Protein AF-A0A8B7N1H4-F1 (afdb_monomer_lite)

Structure (mmCIF, N/CA/C/O backbone):
data_AF-A0A8B7N1H4-F1
#
_entry.id   AF-A0A8B7N1H4-F1
#
loop_
_atom_site.group_PDB
_atom_site.id
_atom_site.type_symbol
_atom_site.label_atom_id
_atom_site.label_alt_id
_atom_site.label_comp_id
_atom_site.label_asym_id
_atom_site.label_entity_id
_atom_site.label_seq_id
_atom_site.pdbx_PDB_ins_code
_atom_site.Cartn_x
_atom_site.Cartn_y
_atom_site.Cartn_z
_atom_site.occupancy
_atom_site.B_iso_or_equiv
_atom_site.auth_seq_id
_atom_site.auth_comp_id
_atom_site.auth_asym_id
_atom_site.auth_atom_id
_atom_site.pdbx_PDB_model_num
ATOM 1 N N . MET A 1 1 ? 18.241 -7.045 -1.621 1.00 55.94 1 MET A N 1
ATOM 2 C CA . MET A 1 1 ? 16.950 -6.745 -2.295 1.00 55.94 1 MET A CA 1
ATOM 3 C C . MET A 1 1 ? 15.865 -7.446 -1.497 1.00 55.94 1 MET A C 1
ATOM 5 O O . MET A 1 1 ? 15.990 -8.652 -1.307 1.00 55.94 1 MET A O 1
ATOM 9 N N . ARG A 1 2 ? 14.864 -6.723 -0.981 1.00 63.59 2 ARG A N 1
ATOM 10 C CA . ARG A 1 2 ? 13.746 -7.340 -0.250 1.00 63.59 2 ARG A CA 1
ATOM 11 C C . ARG A 1 2 ? 12.752 -7.918 -1.257 1.00 63.59 2 ARG A C 1
ATOM 13 O O . ARG A 1 2 ? 12.380 -7.238 -2.211 1.00 63.59 2 ARG A O 1
ATOM 20 N N . LEU A 1 3 ? 12.397 -9.186 -1.090 1.00 70.06 3 LEU A N 1
ATOM 21 C CA . LEU A 1 3 ? 11.410 -9.881 -1.915 1.00 70.06 3 LEU A CA 1
ATOM 22 C C . LEU A 1 3 ? 10.212 -10.253 -1.058 1.00 70.06 3 LEU A C 1
ATOM 24 O O . LEU A 1 3 ? 10.332 -10.388 0.154 1.00 70.06 3 LEU A O 1
ATOM 28 N N . VAL A 1 4 ? 9.081 -10.458 -1.715 1.00 73.25 4 VAL A N 1
ATOM 29 C CA . VAL A 1 4 ? 7.882 -10.993 -1.085 1.00 73.25 4 VAL A CA 1
ATOM 30 C C . VAL A 1 4 ? 7.714 -12.445 -1.518 1.00 73.25 4 VAL A C 1
ATOM 32 O O . VAL A 1 4 ? 7.684 -12.732 -2.716 1.00 73.25 4 VAL A O 1
ATOM 35 N N . GLU A 1 5 ? 7.617 -13.348 -0.550 1.00 78.94 5 GLU A N 1
ATOM 36 C CA . GLU A 1 5 ? 7.094 -14.700 -0.732 1.00 78.94 5 GLU A CA 1
ATOM 37 C C . GLU A 1 5 ? 5.618 -14.685 -0.343 1.00 78.94 5 GLU A C 1
ATOM 39 O O . GLU A 1 5 ? 5.281 -14.297 0.773 1.00 78.94 5 GLU A O 1
ATOM 44 N N . VAL A 1 6 ? 4.735 -15.043 -1.274 1.00 79.94 6 VAL A N 1
ATOM 45 C CA . VAL A 1 6 ? 3.289 -15.045 -1.040 1.00 79.94 6 VAL A CA 1
ATOM 46 C C . VAL A 1 6 ? 2.805 -16.474 -0.869 1.00 79.94 6 VAL A C 1
ATOM 48 O O . VAL A 1 6 ? 2.924 -17.289 -1.781 1.00 79.94 6 VAL A O 1
ATOM 51 N N . THR A 1 7 ? 2.200 -16.745 0.279 1.00 79.88 7 THR A N 1
ATOM 52 C CA . THR A 1 7 ? 1.482 -17.980 0.572 1.00 79.88 7 THR A CA 1
ATOM 53 C C . THR A 1 7 ? -0.003 -17.748 0.319 1.00 79.88 7 THR A C 1
ATOM 55 O O . THR A 1 7 ? -0.669 -16.991 1.029 1.00 79.88 7 THR A O 1
ATOM 58 N N . LEU A 1 8 ? -0.519 -18.404 -0.717 1.00 77.44 8 LEU A N 1
ATOM 59 C CA . LEU A 1 8 ? -1.929 -18.395 -1.092 1.00 77.44 8 LEU A CA 1
ATOM 60 C C . LEU A 1 8 ? -2.482 -19.814 -0.935 1.00 77.44 8 LEU A C 1
ATOM 62 O O . LEU A 1 8 ? -1.889 -20.766 -1.441 1.00 77.44 8 LEU A O 1
ATOM 66 N N . GLN A 1 9 ? -3.613 -19.966 -0.244 1.00 70.44 9 GLN A N 1
ATOM 67 C CA . GLN A 1 9 ? -4.291 -21.262 -0.180 1.00 70.44 9 GLN A CA 1
ATOM 68 C C . GLN A 1 9 ? -4.894 -21.626 -1.543 1.00 70.44 9 GLN A C 1
ATOM 70 O O . GLN A 1 9 ? -5.352 -20.757 -2.281 1.00 70.44 9 GLN A O 1
ATOM 75 N N . HIS A 1 10 ? -4.926 -22.924 -1.857 1.00 68.06 10 HIS A N 1
ATOM 76 C CA . HIS A 1 10 ? -5.434 -23.436 -3.136 1.00 68.06 10 HIS A CA 1
ATOM 77 C C . HIS A 1 10 ? -6.930 -23.141 -3.354 1.00 68.06 10 HIS A C 1
ATOM 79 O O . HIS A 1 10 ? -7.379 -23.059 -4.494 1.00 68.06 10 HIS A O 1
ATOM 85 N N . GLN A 1 11 ? -7.716 -23.002 -2.286 1.00 76.81 11 GLN A N 1
ATOM 86 C CA . GLN A 1 11 ? -9.139 -22.671 -2.365 1.00 76.81 11 GLN A CA 1
ATOM 87 C C . GLN A 1 11 ? -9.462 -21.458 -1.487 1.00 76.81 11 GLN A C 1
ATOM 89 O O . GLN A 1 11 ? -8.847 -21.309 -0.424 1.00 76.81 11 GLN A O 1
ATOM 94 N N . PRO A 1 12 ? -10.411 -20.606 -1.913 1.00 82.19 12 PRO A N 1
ATOM 95 C CA . PRO A 1 12 ? -10.898 -19.516 -1.085 1.00 82.19 12 PRO A CA 1
ATOM 96 C C . PRO A 1 12 ? -11.645 -20.088 0.124 1.00 82.19 12 PRO A C 1
ATOM 98 O O . PRO A 1 12 ? -12.307 -21.124 0.033 1.00 82.19 12 PRO A O 1
ATOM 101 N N . ARG A 1 13 ? -11.498 -19.433 1.278 1.00 87.19 13 ARG A N 1
ATOM 102 C CA . ARG A 1 13 ? -12.215 -19.814 2.509 1.00 87.19 13 ARG A CA 1
ATOM 103 C C . ARG A 1 13 ? -13.475 -18.994 2.721 1.00 87.19 13 ARG A C 1
ATOM 105 O O . ARG A 1 13 ? -14.412 -19.507 3.321 1.00 87.19 13 ARG A O 1
ATOM 112 N N . HIS A 1 14 ? -13.483 -17.766 2.219 1.00 91.19 14 HIS A N 1
ATOM 113 C CA . HIS A 1 14 ? -14.696 -16.978 2.099 1.00 91.19 14 HIS A CA 1
ATOM 114 C C . HIS A 1 14 ? -15.458 -17.400 0.843 1.00 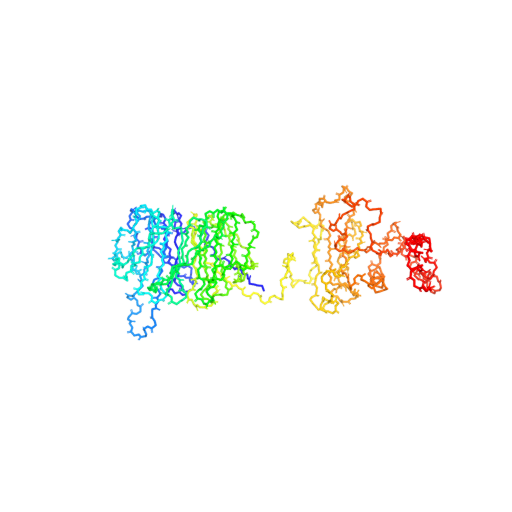91.19 14 HIS A C 1
ATOM 116 O O . HIS A 1 14 ? -14.845 -17.738 -0.174 1.00 91.19 14 HIS A O 1
ATOM 122 N N . SER A 1 15 ? -16.788 -17.395 0.913 1.00 91.44 15 SER A N 1
ATOM 123 C CA . SER A 1 15 ? -17.642 -17.708 -0.244 1.00 91.44 15 SER A CA 1
ATOM 124 C C . SER A 1 15 ? -17.851 -16.516 -1.179 1.00 91.44 15 SER A C 1
ATOM 126 O O . SER A 1 15 ? -18.349 -16.700 -2.286 1.00 91.44 15 SER A O 1
ATOM 128 N N . ASP A 1 16 ? -17.482 -15.317 -0.728 1.00 92.19 16 ASP A N 1
ATOM 129 C CA . ASP A 1 16 ? -17.593 -14.054 -1.458 1.00 92.19 16 ASP A CA 1
ATOM 130 C C . ASP A 1 16 ? -16.353 -13.173 -1.189 1.00 92.19 16 ASP A C 1
ATOM 132 O O . ASP A 1 16 ? -15.424 -13.585 -0.488 1.00 92.19 16 ASP A O 1
ATOM 136 N N . ALA A 1 17 ? -16.317 -11.967 -1.751 1.00 92.88 17 ALA A N 1
ATOM 137 C CA . ALA A 1 17 ? -15.211 -11.027 -1.652 1.00 92.88 17 ALA A CA 1
ATOM 138 C C . ALA A 1 17 ? -14.801 -10.723 -0.205 1.00 92.88 17 ALA A C 1
ATOM 140 O O . ALA A 1 17 ? -15.627 -10.367 0.639 1.00 92.88 17 ALA A O 1
ATOM 141 N N . VAL A 1 18 ? -13.494 -10.785 0.066 1.00 95.00 18 VAL A N 1
ATOM 142 C CA . VAL A 1 18 ? -12.931 -10.399 1.364 1.00 95.00 18 VAL A CA 1
ATOM 143 C C . VAL A 1 18 ? -12.589 -8.921 1.320 1.00 95.00 18 VAL A C 1
ATOM 145 O O . VAL A 1 18 ? -11.698 -8.509 0.579 1.00 95.00 18 VAL A O 1
ATOM 148 N N . SER A 1 19 ? -13.267 -8.116 2.127 1.00 93.81 19 SER A N 1
ATOM 149 C CA . SER A 1 19 ? -13.039 -6.672 2.178 1.00 93.81 19 SER A CA 1
ATOM 150 C C . SER A 1 19 ? -12.007 -6.276 3.227 1.00 93.81 19 SER A C 1
ATOM 152 O O . SER A 1 19 ? -11.354 -5.247 3.080 1.00 93.81 19 SER A O 1
ATOM 154 N N . CYS A 1 20 ? -11.816 -7.091 4.266 1.00 94.38 20 CYS A N 1
ATOM 155 C CA . CYS A 1 20 ? -11.112 -6.695 5.478 1.00 94.38 20 CYS A CA 1
ATOM 156 C C . CYS A 1 20 ? -10.156 -7.782 5.980 1.00 94.38 20 CYS A C 1
ATOM 158 O O . CYS A 1 20 ? -10.520 -8.953 6.072 1.00 94.38 20 CYS A O 1
ATOM 160 N N . VAL A 1 21 ? -8.953 -7.376 6.395 1.00 95.50 21 VAL A N 1
ATOM 161 C CA . VAL A 1 21 ? -7.972 -8.223 7.094 1.00 95.50 21 VAL A CA 1
ATOM 162 C C . VAL A 1 21 ? -7.344 -7.451 8.249 1.00 95.50 21 VAL A C 1
ATOM 164 O O . VAL A 1 21 ? -7.060 -6.263 8.113 1.00 95.50 21 VAL A O 1
ATOM 167 N N . ALA A 1 22 ? -7.105 -8.108 9.384 1.00 94.31 22 ALA A N 1
ATOM 168 C CA . ALA A 1 22 ? -6.427 -7.485 10.517 1.00 94.31 22 ALA A CA 1
ATOM 169 C C . ALA A 1 22 ? -5.663 -8.495 11.379 1.00 94.31 22 ALA A C 1
ATOM 171 O O . ALA A 1 22 ? -6.173 -9.560 11.725 1.00 94.31 22 ALA A O 1
ATOM 172 N N . TRP A 1 23 ? -4.443 -8.128 11.764 1.00 92.75 23 TRP A N 1
ATOM 173 C CA . TRP A 1 23 ? -3.588 -8.935 12.629 1.00 92.75 23 TRP A CA 1
ATOM 174 C C . TRP A 1 23 ? -3.866 -8.638 14.101 1.00 92.75 23 TRP A C 1
ATOM 176 O O . TRP A 1 23 ? -3.877 -7.478 14.519 1.00 92.75 23 TRP A O 1
ATOM 186 N N . VAL A 1 24 ? -4.053 -9.692 14.894 1.00 89.75 24 VAL A N 1
ATOM 187 C CA . VAL A 1 24 ? -4.201 -9.595 16.356 1.00 89.75 24 VAL A CA 1
ATOM 188 C C . VAL A 1 24 ? -2.886 -9.948 17.041 1.00 89.75 24 VAL A C 1
ATOM 190 O O . VAL A 1 24 ? -2.436 -9.238 17.942 1.00 89.75 24 VAL A O 1
ATOM 193 N N . THR A 1 25 ? -2.254 -11.024 16.587 1.00 86.31 25 THR A N 1
ATOM 194 C CA . THR A 1 25 ? -0.900 -11.437 16.966 1.00 86.31 25 THR A CA 1
ATOM 195 C C . THR A 1 25 ? -0.138 -11.816 15.693 1.00 86.31 25 THR A C 1
ATOM 197 O O . THR A 1 25 ? -0.763 -11.923 14.640 1.00 86.31 25 THR A O 1
ATOM 200 N N . PRO A 1 26 ? 1.186 -12.031 15.741 1.00 84.44 26 PRO A N 1
ATOM 201 C CA . PRO A 1 26 ? 1.943 -12.477 14.567 1.00 84.44 26 PRO A CA 1
ATOM 202 C C . PRO A 1 26 ? 1.491 -13.838 14.014 1.00 84.44 26 PRO A C 1
ATOM 204 O O . PRO A 1 26 ? 1.768 -14.151 12.859 1.00 84.44 26 PRO A O 1
ATOM 207 N N . ASP A 1 27 ? 0.774 -14.621 14.826 1.00 86.88 27 ASP A N 1
ATOM 208 C CA . ASP A 1 27 ? 0.277 -15.949 14.468 1.00 86.88 27 ASP A CA 1
ATOM 209 C C . ASP A 1 27 ? -1.227 -15.961 14.163 1.00 86.88 27 ASP A C 1
ATOM 211 O O . ASP A 1 27 ? -1.714 -16.901 13.539 1.00 86.88 27 ASP A O 1
ATOM 215 N N . GLU A 1 28 ? -1.965 -14.930 14.587 1.00 91.00 28 GLU A N 1
ATOM 216 C CA . GLU A 1 28 ? -3.420 -14.846 14.453 1.00 91.00 28 GLU A CA 1
ATOM 217 C C . GLU A 1 28 ? -3.844 -13.663 13.583 1.00 91.00 28 GLU A C 1
ATOM 219 O O . GLU A 1 28 ? -3.715 -12.488 13.956 1.00 91.00 28 GLU A O 1
ATOM 224 N N . LEU A 1 29 ? -4.439 -14.003 12.445 1.00 94.06 29 LEU A N 1
ATOM 225 C CA . LEU A 1 29 ? -5.018 -13.078 11.481 1.00 94.06 29 LEU A CA 1
ATOM 226 C C . LEU A 1 29 ? -6.539 -13.260 11.454 1.00 94.06 29 LEU A C 1
ATOM 228 O O . LEU A 1 29 ? -7.035 -14.379 11.515 1.00 94.06 29 LEU A O 1
ATOM 232 N N . TYR A 1 30 ? -7.283 -12.166 11.331 1.00 95.56 30 TYR A N 1
ATOM 233 C CA . TYR A 1 30 ? -8.734 -12.186 11.163 1.00 95.56 30 TYR A CA 1
ATOM 234 C C . TYR A 1 30 ? -9.106 -11.586 9.813 1.00 95.56 30 TYR A C 1
ATOM 236 O O . TYR A 1 30 ? -8.457 -10.645 9.348 1.00 95.56 30 TYR A O 1
ATOM 244 N N . SER A 1 31 ? -10.166 -12.106 9.203 1.00 96.00 31 SER A N 1
ATOM 245 C CA . SER A 1 31 ? -10.738 -11.554 7.977 1.00 96.00 31 SER A CA 1
ATOM 246 C C . SER A 1 31 ? -12.257 -11.553 8.015 1.00 96.00 31 SER A C 1
ATOM 248 O O . SER A 1 31 ? -12.879 -12.400 8.658 1.00 96.00 31 SER A O 1
ATOM 250 N N . CYS A 1 32 ? -12.842 -10.593 7.309 1.00 95.19 32 CYS A N 1
ATOM 251 C CA . CYS A 1 32 ? -14.271 -10.548 7.041 1.00 95.19 32 CYS A CA 1
ATOM 252 C C . CYS A 1 32 ? -14.541 -9.951 5.658 1.00 95.19 32 CYS A C 1
ATOM 254 O O . CYS A 1 32 ? -13.680 -9.287 5.070 1.00 95.19 32 CYS A O 1
ATOM 256 N N . GLY A 1 33 ? -15.724 -10.237 5.122 1.00 93.81 33 GLY A N 1
ATOM 257 C CA . GLY A 1 33 ? -16.081 -9.895 3.754 1.00 93.81 33 GLY A CA 1
ATOM 258 C C . GLY A 1 33 ? -17.582 -9.830 3.517 1.00 93.81 33 GLY A C 1
ATOM 259 O O . GLY A 1 33 ? -18.376 -9.800 4.459 1.00 93.81 33 GLY A O 1
ATOM 260 N N . ALA A 1 34 ? -17.949 -9.824 2.238 1.00 93.00 34 ALA A N 1
ATOM 261 C CA . ALA A 1 34 ? -19.330 -9.784 1.761 1.00 93.00 34 ALA A CA 1
ATOM 262 C C . ALA A 1 34 ? -20.125 -11.063 2.080 1.00 93.00 34 ALA A C 1
ATOM 264 O O . ALA A 1 34 ? -21.345 -11.064 2.002 1.00 93.00 34 ALA A O 1
ATOM 265 N N . ASP A 1 35 ? -19.454 -12.138 2.501 1.00 93.12 35 ASP A N 1
ATOM 266 C CA . ASP A 1 35 ? -20.108 -13.356 2.983 1.00 93.12 35 ASP A CA 1
ATOM 267 C C . ASP A 1 35 ? -20.588 -13.267 4.440 1.00 93.12 35 ASP A C 1
ATOM 269 O O . ASP A 1 35 ? -21.120 -14.242 4.974 1.00 93.12 35 ASP A O 1
ATOM 273 N N . HIS A 1 36 ? -20.400 -12.111 5.085 1.00 92.38 36 HIS A N 1
ATOM 274 C CA . HIS A 1 36 ? -20.760 -11.836 6.476 1.00 92.38 36 HIS A CA 1
ATOM 275 C C . HIS A 1 36 ? -20.079 -12.764 7.492 1.00 92.38 36 HIS A C 1
ATOM 277 O O . HIS A 1 36 ? -20.524 -12.864 8.632 1.00 92.38 36 HIS A O 1
ATOM 283 N N . GLN A 1 37 ? -18.981 -13.434 7.132 1.00 93.69 37 GLN A N 1
ATOM 284 C CA . GLN A 1 37 ? -18.275 -14.323 8.054 1.00 93.69 37 GLN A CA 1
ATOM 285 C C . GLN A 1 37 ? -17.060 -13.634 8.662 1.00 93.69 37 GLN A C 1
ATOM 287 O O . GLN A 1 37 ? -16.267 -13.002 7.965 1.00 93.69 37 GLN A O 1
ATOM 292 N N . LEU A 1 38 ? -16.875 -13.806 9.971 1.00 94.81 38 LEU A N 1
ATOM 293 C CA . LEU A 1 38 ? -15.618 -13.499 10.643 1.00 94.81 38 LEU A CA 1
ATOM 294 C C . LEU A 1 38 ? -14.803 -14.788 10.766 1.00 94.81 38 LEU A C 1
ATOM 296 O O . LEU A 1 38 ? -15.177 -15.702 11.509 1.00 94.81 38 LEU A O 1
ATOM 300 N N . LEU A 1 39 ? -13.685 -14.856 10.047 1.00 95.25 39 LEU A N 1
ATOM 301 C CA . LEU A 1 39 ? -12.767 -15.993 10.076 1.00 95.25 39 LEU A CA 1
ATOM 302 C C . LEU A 1 39 ? -11.501 -15.646 10.862 1.00 95.25 39 LEU A C 1
ATOM 304 O O . LEU A 1 39 ? -10.994 -14.527 10.785 1.00 95.25 39 LEU A O 1
ATOM 308 N N . CYS A 1 40 ? -10.979 -16.629 11.592 1.00 94.25 40 CYS A N 1
ATOM 309 C CA . CYS A 1 40 ? -9.684 -16.587 12.261 1.00 94.25 40 CYS A CA 1
ATOM 310 C C . CYS A 1 40 ? -8.729 -17.564 11.574 1.00 94.25 40 CYS A C 1
ATOM 312 O O . CYS A 1 40 ? -9.076 -18.718 11.306 1.00 94.25 40 CYS A O 1
ATOM 314 N N . TRP A 1 41 ? -7.520 -17.092 11.311 1.00 92.94 41 TRP A N 1
ATOM 315 C CA . TRP A 1 41 ? -6.464 -17.795 10.607 1.00 92.94 41 TRP A CA 1
ATOM 316 C C . TRP A 1 41 ? -5.280 -17.961 11.545 1.00 92.94 41 TRP A C 1
ATOM 318 O O . TRP A 1 41 ? -4.728 -16.974 12.039 1.00 92.94 41 TRP A O 1
ATOM 328 N N . ASN A 1 42 ? -4.870 -19.208 11.748 1.00 90.31 42 ASN A N 1
ATOM 329 C CA . ASN A 1 42 ? -3.605 -19.529 12.380 1.00 90.31 42 ASN A CA 1
ATOM 330 C C . ASN A 1 42 ? -2.532 -19.592 11.290 1.00 90.31 42 ASN A C 1
ATOM 332 O O . ASN A 1 42 ? -2.531 -20.485 10.445 1.00 90.31 42 ASN A O 1
ATOM 336 N N . VAL A 1 43 ? -1.642 -18.607 11.272 1.00 87.06 43 VAL A N 1
ATOM 337 C CA . VAL A 1 43 ? -0.655 -18.440 10.201 1.00 87.06 43 VAL A CA 1
ATOM 338 C C . VAL A 1 43 ? 0.419 -19.536 10.211 1.00 87.06 43 VAL A C 1
ATOM 340 O O . VAL A 1 43 ? 0.724 -20.043 9.130 1.00 87.06 43 VAL A O 1
ATOM 343 N N . PRO A 1 44 ? 0.971 -19.960 11.368 1.00 84.62 44 PRO A N 1
ATOM 344 C CA . PRO A 1 44 ? 1.908 -21.082 11.416 1.00 84.62 44 PRO A CA 1
ATOM 345 C C . PRO A 1 44 ? 1.328 -22.421 10.947 1.00 84.62 44 PRO A C 1
ATOM 347 O O . PRO A 1 44 ? 2.013 -23.149 10.230 1.00 84.62 44 PRO A O 1
ATOM 350 N N . SER A 1 45 ? 0.096 -22.765 11.347 1.00 83.12 45 SER A N 1
ATOM 351 C CA . SER A 1 45 ? -0.524 -24.046 10.973 1.00 83.12 45 SER A CA 1
ATOM 352 C C . SER A 1 45 ? -1.247 -23.999 9.625 1.00 83.12 45 SER A C 1
ATOM 354 O O . SER A 1 45 ? -1.477 -25.038 9.010 1.00 83.12 45 SER A O 1
ATOM 356 N N . GLY A 1 46 ? -1.607 -22.804 9.151 1.00 81.94 46 GLY A N 1
ATOM 357 C CA . GLY A 1 46 ? -2.452 -22.608 7.975 1.00 81.94 46 GLY A CA 1
ATOM 358 C C . GLY A 1 46 ? -3.920 -22.987 8.203 1.00 81.94 46 GLY A C 1
ATOM 359 O O . GLY A 1 46 ? -4.689 -23.032 7.239 1.00 81.94 46 GLY A O 1
ATOM 360 N N . GLU A 1 47 ? -4.320 -23.273 9.444 1.00 86.56 47 GLU A N 1
ATOM 361 C CA . GLU A 1 47 ? -5.699 -23.614 9.784 1.00 86.56 47 GLU A CA 1
ATOM 362 C C . GLU A 1 47 ? -6.588 -22.370 9.815 1.00 86.56 47 GLU A C 1
ATOM 364 O O . GLU A 1 47 ? -6.209 -21.308 10.314 1.00 86.56 47 GLU A O 1
ATOM 369 N N . THR A 1 48 ? -7.808 -22.524 9.305 1.00 90.94 48 THR A N 1
ATOM 370 C CA . THR A 1 48 ? -8.830 -21.477 9.293 1.00 90.94 48 THR A CA 1
ATOM 371 C C . THR A 1 48 ? -10.038 -21.965 10.074 1.00 90.94 48 THR A C 1
ATOM 373 O O . THR A 1 48 ? -10.520 -23.075 9.849 1.00 90.94 48 THR A O 1
ATOM 376 N N . SER A 1 49 ? -10.549 -21.127 10.970 1.00 92.38 49 SER A N 1
ATOM 377 C CA . SER A 1 49 ? -11.739 -21.403 11.772 1.00 92.38 49 SER A CA 1
ATOM 378 C C . SER A 1 49 ? -12.746 -20.267 11.636 1.00 92.38 49 SER A C 1
ATOM 380 O O . SER A 1 49 ? -12.380 -19.093 11.575 1.00 92.38 49 SER A O 1
ATOM 382 N N . LYS A 1 50 ? -14.032 -20.613 11.577 1.00 94.50 50 LYS A N 1
ATOM 383 C CA . LYS A 1 50 ? -15.112 -19.627 11.616 1.00 94.50 50 LYS A CA 1
ATOM 384 C C . LYS A 1 50 ? -15.356 -19.212 13.062 1.00 94.50 50 LYS A C 1
ATOM 386 O O . LYS A 1 50 ? -15.587 -20.068 13.912 1.00 94.50 50 LYS A O 1
ATOM 391 N N . VAL A 1 51 ? -15.304 -17.909 13.323 1.00 93.62 51 VAL A N 1
ATOM 392 C CA . VAL A 1 51 ? -15.485 -17.332 14.661 1.00 93.62 51 VAL A CA 1
ATOM 393 C C . VAL A 1 51 ? -16.950 -16.993 14.895 1.00 93.62 51 VAL A C 1
ATOM 395 O O . VAL A 1 51 ? -17.523 -17.411 15.896 1.00 93.62 51 VAL A O 1
ATOM 398 N N . ALA A 1 52 ? -17.550 -16.244 13.969 1.00 93.62 52 ALA A N 1
ATOM 399 C CA . ALA A 1 52 ? -18.937 -15.805 14.056 1.00 93.62 52 ALA A CA 1
ATOM 400 C C . ALA A 1 52 ? -19.489 -15.412 12.683 1.00 93.62 52 ALA A C 1
ATOM 402 O O . ALA A 1 52 ? -18.733 -15.174 11.739 1.00 93.62 52 ALA A O 1
ATOM 403 N N . ASP A 1 53 ? -20.812 -15.306 12.616 1.00 93.19 53 ASP A N 1
ATOM 404 C CA . ASP A 1 53 ? -21.523 -14.608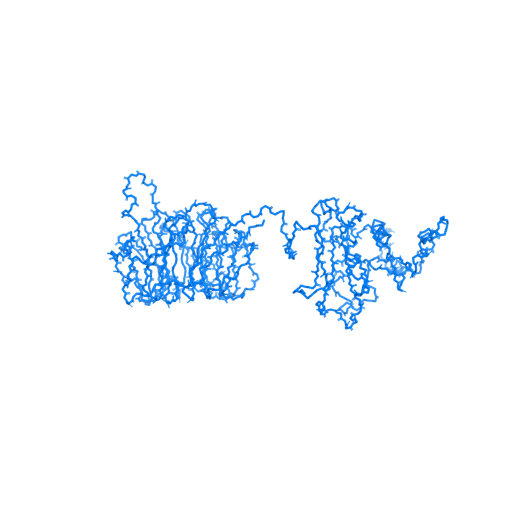 11.551 1.00 93.19 53 ASP A CA 1
ATOM 405 C C . ASP A 1 53 ? -21.788 -13.168 11.998 1.00 93.19 53 ASP A C 1
ATOM 407 O O . ASP A 1 53 ? -22.342 -12.925 13.074 1.00 93.19 53 ASP A O 1
ATOM 411 N N . LEU A 1 54 ? -21.361 -12.212 11.179 1.00 89.81 54 LEU A N 1
ATOM 412 C CA . LEU A 1 54 ? -21.771 -10.823 11.298 1.00 89.81 54 LEU A CA 1
ATOM 413 C C . LEU A 1 54 ? -23.255 -10.703 10.906 1.00 89.81 54 LEU A C 1
ATOM 415 O O . LEU A 1 54 ? -23.773 -11.548 10.171 1.00 89.81 54 LEU A O 1
ATOM 419 N N . PRO A 1 55 ? -23.964 -9.671 11.391 1.00 87.56 55 PRO A N 1
ATOM 420 C CA . PRO A 1 55 ? -25.340 -9.431 10.974 1.00 87.56 55 PRO A CA 1
ATOM 421 C C . PRO A 1 55 ? -25.452 -9.326 9.444 1.00 87.56 55 PRO A C 1
ATOM 423 O O . PRO A 1 55 ? -24.586 -8.743 8.795 1.00 87.56 55 PRO A O 1
ATOM 426 N N . ALA A 1 56 ? -26.516 -9.892 8.870 1.00 86.12 56 ALA A N 1
ATOM 427 C CA . ALA A 1 56 ? -26.691 -9.996 7.415 1.00 86.12 56 ALA A CA 1
ATOM 428 C C . ALA A 1 56 ? -26.854 -8.639 6.703 1.00 86.12 56 ALA A C 1
ATOM 430 O O . ALA A 1 56 ? -26.747 -8.561 5.486 1.00 86.12 56 ALA A O 1
ATOM 431 N N . ASP A 1 57 ? -27.140 -7.573 7.450 1.00 85.12 57 ASP A N 1
ATOM 432 C CA . ASP A 1 57 ? -27.215 -6.197 6.960 1.00 85.12 57 ASP A CA 1
ATOM 433 C C . ASP A 1 57 ? -25.857 -5.475 6.966 1.00 85.12 57 ASP A C 1
ATOM 435 O O . ASP A 1 57 ? -25.772 -4.342 6.506 1.00 85.12 57 ASP A O 1
ATOM 439 N N . VAL A 1 58 ? -24.799 -6.107 7.481 1.00 87.88 58 VAL A N 1
ATOM 440 C CA . VAL A 1 58 ? -23.473 -5.498 7.620 1.00 87.88 58 VAL A CA 1
ATOM 441 C C . VAL A 1 58 ? -22.569 -5.967 6.487 1.00 87.88 58 VAL A C 1
ATOM 443 O O . VAL A 1 58 ? -22.115 -7.113 6.509 1.00 87.88 58 VAL A O 1
ATOM 446 N N . PHE A 1 59 ? -22.239 -5.073 5.549 1.00 94.12 59 PHE A N 1
ATOM 447 C CA . PHE A 1 59 ? -21.181 -5.292 4.556 1.00 94.12 59 PHE A CA 1
ATOM 448 C C . PHE A 1 59 ? -19.905 -4.544 4.969 1.00 94.12 59 PHE A C 1
ATOM 450 O O . PHE A 1 59 ? -19.837 -3.320 4.835 1.00 94.12 59 PHE A O 1
ATOM 457 N N . PRO A 1 60 ? -18.880 -5.242 5.495 1.00 95.25 60 PRO A N 1
ATOM 458 C CA . PRO A 1 60 ? -17.671 -4.601 6.002 1.00 95.25 60 PRO A CA 1
ATOM 459 C C . PRO A 1 60 ? -16.887 -3.881 4.898 1.00 95.25 60 PRO A C 1
ATOM 461 O O . PRO A 1 60 ? -16.677 -4.447 3.827 1.00 95.25 60 PRO A O 1
ATOM 464 N N . LEU A 1 61 ? -16.376 -2.682 5.185 1.00 95.12 61 LEU A N 1
ATOM 465 C CA . LEU A 1 61 ? -15.533 -1.885 4.282 1.00 95.12 61 LEU A CA 1
ATOM 466 C C . LEU A 1 61 ? -14.098 -1.714 4.795 1.00 95.12 61 LEU A C 1
ATOM 468 O O . LEU A 1 61 ? -13.143 -1.820 4.025 1.00 95.12 61 LEU A O 1
ATOM 472 N N . GLU A 1 62 ? -13.923 -1.461 6.093 1.00 94.62 62 GLU A N 1
ATOM 473 C CA . GLU A 1 62 ? -12.610 -1.440 6.742 1.00 94.62 62 GLU A CA 1
ATOM 474 C C . GLU A 1 62 ? -12.690 -2.094 8.126 1.00 94.62 62 GLU A C 1
ATOM 476 O O . GLU A 1 62 ? -13.694 -1.976 8.829 1.00 94.62 62 GLU A O 1
ATOM 481 N N . MET A 1 63 ? -11.615 -2.784 8.520 1.00 95.56 63 MET A N 1
ATOM 482 C CA . MET A 1 63 ? -11.457 -3.372 9.847 1.00 95.56 63 MET A CA 1
ATOM 483 C C . MET A 1 63 ? -10.136 -2.924 10.470 1.00 95.56 63 MET A C 1
ATOM 485 O O . MET A 1 63 ? -9.080 -3.012 9.841 1.00 95.56 63 MET A O 1
ATOM 489 N N . HIS A 1 64 ? -10.178 -2.502 11.733 1.00 95.00 64 HIS A N 1
ATOM 490 C CA . HIS A 1 64 ? -8.988 -2.178 12.512 1.00 95.00 64 HIS A CA 1
ATOM 491 C C . HIS A 1 64 ? -9.046 -2.783 13.913 1.00 95.00 64 HIS A C 1
ATOM 493 O O . HIS A 1 64 ? -10.026 -2.620 14.639 1.00 95.00 64 HIS A O 1
ATOM 499 N N . VAL A 1 65 ? -7.966 -3.444 14.326 1.00 93.81 65 VAL A N 1
ATOM 500 C CA . VAL A 1 65 ? -7.826 -3.969 15.689 1.00 93.81 65 VAL A CA 1
ATOM 501 C C . VAL A 1 65 ? -7.375 -2.845 16.613 1.00 93.81 65 VAL A C 1
ATOM 503 O O . VAL A 1 65 ? -6.503 -2.049 16.262 1.00 93.81 65 VAL A O 1
ATOM 506 N N . ARG A 1 66 ? -7.963 -2.777 17.807 1.00 92.44 66 ARG A N 1
ATOM 507 C CA . ARG A 1 66 ? -7.512 -1.866 18.860 1.00 92.44 66 ARG A CA 1
ATOM 508 C C . ARG A 1 66 ? -6.061 -2.193 19.260 1.00 92.44 66 ARG A C 1
ATOM 510 O O . ARG A 1 66 ? -5.804 -3.323 19.685 1.00 92.44 66 ARG A O 1
ATOM 517 N N . PRO A 1 67 ? -5.123 -1.231 19.190 1.00 87.06 67 PRO A N 1
ATOM 518 C CA . PRO A 1 67 ? -3.764 -1.432 19.675 1.00 87.06 67 PRO A CA 1
ATOM 519 C C . PRO A 1 67 ? -3.750 -1.747 21.172 1.00 87.06 67 PRO A C 1
ATOM 521 O O . PRO A 1 67 ? -4.547 -1.208 21.945 1.00 87.06 67 PRO A O 1
ATOM 524 N N . ARG A 1 68 ? -2.830 -2.617 21.597 1.00 73.75 68 ARG A N 1
ATOM 525 C CA . ARG A 1 68 ? -2.616 -2.899 23.020 1.00 73.75 68 ARG A CA 1
ATOM 526 C C . ARG A 1 68 ? -1.868 -1.720 23.638 1.00 73.75 68 ARG A C 1
ATOM 528 O O . ARG A 1 68 ? -0.723 -1.470 23.271 1.00 73.75 68 ARG A O 1
ATOM 535 N N . SER A 1 69 ? -2.482 -1.017 24.589 1.00 57.28 69 SER A N 1
ATOM 536 C CA . SER A 1 69 ? -1.725 -0.107 25.449 1.00 57.28 69 SER A CA 1
ATOM 537 C C . SER A 1 69 ? -0.846 -0.944 26.386 1.00 57.28 69 SER A C 1
ATOM 539 O O . SER A 1 69 ? -1.251 -2.023 26.816 1.00 57.28 69 SER A O 1
ATOM 541 N N . GLY A 1 70 ? 0.378 -0.491 26.666 1.00 48.56 70 GLY A N 1
ATOM 542 C CA . GLY A 1 70 ? 1.419 -1.227 27.402 1.00 48.56 70 GLY A CA 1
ATOM 543 C C . GLY A 1 70 ? 1.138 -1.528 28.884 1.00 48.56 70 GLY A C 1
ATOM 544 O O . GLY A 1 70 ? 2.061 -1.499 29.692 1.00 48.56 70 GLY A O 1
ATOM 545 N N . VAL A 1 71 ? -0.107 -1.809 29.275 1.00 42.44 71 VAL A N 1
ATOM 546 C CA . VAL A 1 71 ? -0.459 -2.208 30.639 1.00 42.44 71 VAL A CA 1
ATOM 547 C C . VAL A 1 71 ? -0.147 -3.693 30.820 1.00 42.44 71 VAL A C 1
ATOM 549 O O . VAL A 1 71 ? -0.949 -4.574 30.510 1.00 42.44 71 VAL A O 1
ATOM 552 N N . GLN A 1 72 ? 1.047 -3.973 31.341 1.00 39.16 72 GLN A N 1
ATOM 553 C CA . GLN A 1 72 ? 1.361 -5.267 31.939 1.00 39.16 72 GLN A CA 1
ATOM 554 C C . GLN A 1 72 ? 0.428 -5.486 33.140 1.00 39.16 72 GLN A C 1
ATOM 556 O O . GLN A 1 72 ? 0.547 -4.790 34.145 1.00 39.16 72 GLN A O 1
ATOM 561 N N . GLY A 1 73 ? -0.516 -6.427 33.036 1.00 42.31 73 GLY A N 1
ATOM 562 C CA . GLY A 1 73 ? -1.305 -6.886 34.190 1.00 42.31 73 GLY A CA 1
ATOM 563 C C . GLY A 1 73 ? -2.809 -7.085 33.981 1.00 42.31 73 GLY A C 1
ATOM 564 O O . GLY A 1 73 ? -3.478 -7.527 34.909 1.00 42.31 73 GLY A O 1
ATOM 565 N N . GLY A 1 74 ? -3.363 -6.800 32.799 1.00 43.81 74 GLY A N 1
ATOM 566 C CA . GLY A 1 74 ? -4.759 -7.121 32.469 1.00 43.81 74 GLY A CA 1
ATOM 567 C C . GLY A 1 74 ? -4.906 -8.488 31.796 1.00 43.81 74 GLY A C 1
ATOM 568 O O . GLY A 1 74 ? -4.017 -8.912 31.061 1.00 43.81 74 GLY A O 1
ATOM 569 N N . ASN A 1 75 ? -6.033 -9.172 32.025 1.00 44.53 75 ASN A N 1
ATOM 570 C CA . ASN A 1 75 ? -6.350 -10.465 31.411 1.00 44.53 75 ASN A CA 1
ATOM 571 C C . ASN A 1 75 ? -6.336 -10.333 29.870 1.00 44.53 75 ASN A C 1
ATOM 573 O O . ASN A 1 75 ? -7.248 -9.754 29.279 1.00 44.53 75 ASN A O 1
ATOM 577 N N . ALA A 1 76 ? -5.265 -10.821 29.236 1.00 49.31 76 ALA A N 1
ATOM 578 C CA . ALA A 1 76 ? -4.858 -10.475 27.867 1.00 49.31 76 ALA A CA 1
ATOM 579 C C . ALA A 1 76 ? -5.861 -10.879 26.768 1.00 49.31 76 ALA A C 1
ATOM 581 O O . ALA A 1 76 ? -5.778 -10.396 25.639 1.00 49.31 76 ALA A O 1
ATOM 582 N N . GLU A 1 77 ? -6.815 -11.749 27.093 1.00 45.38 77 GLU A N 1
ATOM 583 C CA . GLU A 1 77 ? -7.838 -12.242 26.169 1.00 45.38 77 GLU A CA 1
ATOM 584 C C . GLU A 1 77 ? -9.111 -11.381 26.132 1.00 45.38 77 GLU A C 1
ATOM 586 O O . GLU A 1 77 ? -9.879 -11.480 25.178 1.00 45.38 77 GLU A O 1
ATOM 591 N N . ALA A 1 78 ? -9.333 -10.521 27.133 1.00 49.97 78 ALA A N 1
ATOM 592 C CA . ALA A 1 78 ? -10.598 -9.806 27.330 1.00 49.97 78 ALA A CA 1
ATOM 593 C C . ALA A 1 78 ? -10.691 -8.436 26.620 1.00 49.97 78 ALA A C 1
ATOM 595 O O . ALA A 1 78 ? -11.719 -7.775 26.718 1.00 49.97 78 ALA A O 1
ATOM 596 N N . GLU A 1 79 ? -9.647 -7.988 25.912 1.00 73.19 79 GLU A N 1
ATOM 597 C CA . GLU A 1 79 ? -9.569 -6.617 25.368 1.00 73.19 79 GLU A CA 1
ATOM 598 C C . GLU A 1 79 ? -9.416 -6.509 23.838 1.00 73.19 79 GLU A C 1
ATOM 600 O O . GLU A 1 79 ? -9.244 -5.400 23.321 1.00 73.19 79 GLU A O 1
ATOM 605 N N . ILE A 1 80 ? -9.473 -7.620 23.093 1.00 86.69 80 ILE A N 1
ATOM 606 C CA . ILE A 1 80 ? -9.402 -7.565 21.623 1.00 86.69 80 ILE A CA 1
ATOM 607 C C . ILE A 1 80 ? -10.748 -7.088 21.081 1.00 86.69 80 ILE A C 1
ATOM 609 O O . ILE A 1 80 ? -11.753 -7.798 21.166 1.00 86.69 80 ILE A O 1
ATOM 613 N N . ILE A 1 81 ? -10.727 -5.883 20.516 1.00 92.31 81 ILE A N 1
ATOM 614 C CA . ILE A 1 81 ? -11.873 -5.223 19.899 1.00 92.31 81 ILE A CA 1
ATOM 615 C C . ILE A 1 81 ? -11.503 -4.889 18.455 1.00 92.31 81 ILE A C 1
ATOM 617 O O . ILE A 1 81 ? -10.520 -4.186 18.198 1.00 92.31 81 ILE A O 1
ATOM 621 N N . PHE A 1 82 ? -12.309 -5.383 17.526 1.00 94.44 82 PHE A N 1
ATOM 622 C CA . PHE A 1 82 ? -12.319 -4.996 16.127 1.00 94.44 82 PHE A CA 1
ATOM 623 C C . PHE A 1 82 ? -13.264 -3.812 15.953 1.00 94.44 82 PHE A C 1
ATOM 625 O O . PHE A 1 82 ? -14.406 -3.839 16.409 1.00 94.44 82 PHE A O 1
ATOM 632 N N . LEU A 1 83 ? -12.781 -2.773 15.288 1.00 96.50 83 LEU A N 1
ATOM 633 C CA . LEU A 1 83 ? -13.602 -1.706 14.742 1.00 96.50 83 LEU A CA 1
ATOM 634 C C . LEU A 1 83 ? -13.866 -2.047 13.283 1.00 96.50 83 LEU A C 1
ATOM 636 O O . LEU A 1 83 ? -12.913 -2.143 12.514 1.00 96.50 83 LEU A O 1
ATOM 640 N N . ILE A 1 84 ? -15.130 -2.259 12.932 1.00 96.31 84 ILE A N 1
ATOM 641 C CA . ILE A 1 84 ? -15.562 -2.582 11.572 1.00 96.31 84 ILE A CA 1
ATOM 642 C C . ILE A 1 84 ? -16.498 -1.478 11.100 1.00 96.31 84 ILE A C 1
ATOM 644 O O . ILE A 1 84 ? -17.479 -1.187 11.781 1.00 96.31 84 ILE A O 1
ATOM 648 N N . THR A 1 85 ? -16.218 -0.867 9.956 1.00 96.88 85 THR A N 1
ATOM 649 C CA . THR A 1 85 ? -17.169 0.032 9.291 1.00 96.88 85 THR A CA 1
ATOM 650 C C . THR A 1 85 ? -17.892 -0.671 8.160 1.00 96.88 85 THR A C 1
ATOM 652 O O . THR A 1 85 ? -17.350 -1.612 7.582 1.00 96.88 85 THR A O 1
ATOM 655 N N . ALA A 1 86 ? -19.107 -0.218 7.860 1.00 96.44 86 ALA A N 1
ATOM 656 C CA . ALA A 1 86 ? -19.962 -0.829 6.855 1.00 96.44 86 ALA A CA 1
ATOM 657 C C . ALA A 1 86 ? -20.552 0.189 5.865 1.00 96.44 86 ALA A C 1
ATOM 659 O O . ALA A 1 86 ? -20.457 1.410 6.043 1.00 96.44 86 ALA A O 1
ATOM 660 N N . ASP A 1 87 ? -21.135 -0.338 4.794 1.00 95.38 87 ASP A N 1
ATOM 661 C CA . ASP A 1 87 ? -21.808 0.404 3.725 1.00 95.38 87 ASP A CA 1
ATOM 662 C C . ASP A 1 87 ? -23.091 1.120 4.178 1.00 95.38 87 ASP A C 1
ATOM 664 O O . ASP A 1 87 ? -23.448 2.159 3.630 1.00 95.38 87 ASP A O 1
ATOM 668 N N . ASP A 1 88 ? -23.735 0.632 5.236 1.00 94.19 88 ASP A N 1
ATOM 669 C CA . ASP A 1 88 ? -24.913 1.243 5.859 1.00 94.19 88 ASP A CA 1
ATOM 670 C C . ASP A 1 88 ? -24.606 2.507 6.694 1.00 94.19 88 ASP A C 1
ATOM 672 O O . ASP A 1 88 ? -25.500 3.095 7.312 1.00 94.19 88 ASP A O 1
ATOM 676 N N . GLY A 1 89 ? -23.336 2.920 6.742 1.00 95.38 89 GLY A N 1
ATOM 677 C CA . GLY A 1 89 ? -22.870 4.093 7.479 1.00 95.38 89 GLY A CA 1
ATOM 678 C C . GLY A 1 89 ? -22.648 3.865 8.970 1.00 95.38 89 GLY A C 1
ATOM 679 O O . GLY A 1 89 ? -22.343 4.819 9.701 1.00 95.38 89 GLY A O 1
ATOM 680 N N . LYS A 1 90 ? -22.780 2.628 9.458 1.00 97.00 90 LYS A N 1
ATOM 681 C CA . LYS A 1 90 ? -22.488 2.285 10.848 1.00 97.00 90 LYS A CA 1
ATOM 682 C C . LYS A 1 90 ? -21.024 1.896 11.040 1.00 97.00 90 LYS A C 1
ATOM 684 O O . LYS A 1 90 ? -20.328 1.439 10.131 1.00 97.00 90 LYS A O 1
ATOM 689 N N . PHE A 1 91 ? -20.561 2.047 12.279 1.00 97.00 91 PHE A N 1
ATOM 690 C CA . PHE A 1 91 ? -19.435 1.262 12.777 1.00 97.00 91 PHE A CA 1
ATOM 691 C C . PHE A 1 91 ? -19.915 0.255 13.819 1.00 97.00 91 PHE A C 1
ATOM 693 O O . PHE A 1 91 ? -20.885 0.487 14.549 1.00 97.00 91 PHE A O 1
ATOM 700 N N . HIS A 1 92 ? -19.179 -0.843 13.918 1.00 96.00 92 HIS A N 1
ATOM 701 C CA . HIS A 1 92 ? -19.400 -1.935 14.845 1.00 96.00 92 HIS A CA 1
ATOM 702 C C . HIS A 1 92 ? -18.135 -2.164 15.669 1.00 96.00 92 HIS A C 1
ATOM 704 O O . HIS A 1 92 ? -17.037 -2.271 15.123 1.00 96.00 92 HIS A O 1
ATOM 710 N N . LEU A 1 93 ? -18.296 -2.239 16.989 1.00 95.19 93 LEU A N 1
ATOM 711 C CA . LEU A 1 93 ? -17.262 -2.722 17.898 1.00 95.19 93 LEU A CA 1
ATOM 712 C C . LEU A 1 93 ? -17.543 -4.192 18.170 1.00 95.19 93 LEU A C 1
ATOM 714 O O . LEU A 1 93 ? -18.582 -4.528 18.739 1.00 95.19 93 LEU A O 1
ATOM 718 N N . VAL A 1 94 ? -16.642 -5.056 17.721 1.00 94.00 94 VAL A N 1
ATOM 719 C CA . VAL A 1 94 ? -16.807 -6.509 17.757 1.00 94.00 94 VAL A CA 1
ATOM 720 C C . VAL A 1 94 ? -15.684 -7.109 18.584 1.00 94.00 94 VAL A C 1
ATOM 722 O O . VAL A 1 94 ? -14.518 -6.795 18.366 1.00 94.00 94 VAL A O 1
ATOM 725 N N . ASN A 1 95 ? -16.006 -7.965 19.548 1.00 91.94 95 ASN A N 1
ATOM 726 C CA . ASN A 1 95 ? -14.976 -8.613 20.355 1.00 91.94 95 ASN A CA 1
ATOM 727 C C . ASN A 1 95 ? -14.339 -9.812 19.632 1.00 91.94 95 ASN A C 1
ATOM 729 O O . ASN A 1 95 ? -14.780 -10.229 18.562 1.00 91.94 95 ASN A O 1
ATOM 733 N N . ARG A 1 96 ? -13.322 -10.426 20.249 1.00 89.31 96 ARG A N 1
ATOM 734 C CA . ARG A 1 96 ? -12.636 -11.614 19.700 1.00 89.31 96 ARG A CA 1
ATOM 735 C C . ARG A 1 96 ? -13.568 -12.774 19.333 1.00 89.31 96 ARG A C 1
ATOM 737 O O . ARG A 1 96 ? -13.262 -13.516 18.410 1.00 89.31 96 ARG A O 1
ATOM 744 N N . LYS A 1 97 ? -14.681 -12.947 20.055 1.00 88.81 97 LYS A N 1
ATOM 745 C CA . LYS A 1 97 ? -15.664 -14.019 19.814 1.00 88.81 97 LYS A CA 1
ATOM 746 C C . LYS A 1 97 ? -16.669 -13.664 18.714 1.00 88.81 97 LYS A C 1
ATOM 748 O O . LYS A 1 97 ? -17.593 -14.429 18.478 1.00 88.81 97 LYS A O 1
ATOM 753 N N . GLY A 1 98 ? -16.523 -12.502 18.076 1.00 87.69 98 GLY A N 1
ATOM 754 C CA . GLY A 1 98 ? -17.434 -12.027 17.042 1.00 87.69 98 GLY A CA 1
ATOM 755 C C . GLY A 1 98 ? -18.735 -11.428 17.576 1.00 87.69 98 GLY A C 1
ATOM 756 O O . GLY A 1 98 ? -19.635 -11.141 16.794 1.00 87.69 98 GLY A O 1
ATOM 757 N N . HIS A 1 99 ? -18.862 -11.209 18.890 1.00 90.12 99 HIS A N 1
ATOM 758 C CA . HIS A 1 99 ? -20.043 -10.539 19.431 1.00 90.12 99 HIS A CA 1
ATOM 759 C C . HIS A 1 99 ? -19.935 -9.032 19.201 1.00 90.12 99 HIS A C 1
ATOM 761 O O . HIS A 1 99 ? -18.935 -8.409 19.568 1.00 90.12 99 HIS A O 1
ATOM 767 N N . VAL A 1 100 ? -20.994 -8.447 18.643 1.00 92.06 100 VAL A N 1
ATOM 768 C CA . VAL A 1 100 ? -21.126 -7.000 18.461 1.00 92.06 100 VAL A CA 1
ATOM 769 C C . VAL A 1 100 ? -21.456 -6.359 19.812 1.00 92.06 100 VAL A C 1
ATOM 771 O O . VAL A 1 100 ? -22.571 -6.476 20.312 1.00 92.06 100 VAL A O 1
ATOM 774 N N . GLU A 1 101 ? -20.486 -5.673 20.412 1.00 91.75 101 GLU A N 1
ATOM 775 C CA . GLU A 1 101 ? -20.656 -4.936 21.672 1.00 91.75 101 GLU A CA 1
ATOM 776 C C . GLU A 1 101 ? -21.394 -3.614 21.452 1.00 91.75 101 GLU A C 1
ATOM 778 O O . GLU A 1 101 ? -22.162 -3.152 22.300 1.00 91.75 101 GLU A O 1
ATOM 783 N N . LYS A 1 102 ? -21.153 -2.987 20.298 1.00 92.81 102 LYS A N 1
ATOM 784 C CA . LYS A 1 102 ? -21.766 -1.716 19.930 1.00 92.81 102 LYS A CA 1
ATOM 785 C C . LYS A 1 102 ? -21.960 -1.635 18.425 1.00 92.81 102 LYS A C 1
ATOM 787 O O . LYS A 1 102 ? -21.078 -2.024 17.670 1.00 92.81 102 LYS A O 1
ATOM 792 N N . SER A 1 103 ? -23.083 -1.060 18.014 1.00 95.31 103 SER A N 1
ATOM 793 C CA . SER A 1 103 ? -23.327 -0.599 16.651 1.00 95.31 103 SER A CA 1
ATOM 794 C C . SER A 1 103 ? -23.855 0.830 16.722 1.00 95.31 103 SER A C 1
ATOM 796 O O . SER A 1 103 ? -24.732 1.124 17.541 1.00 95.31 103 SER A O 1
ATOM 798 N N . VAL A 1 104 ? -23.273 1.737 15.938 1.00 96.75 104 VAL A N 1
ATOM 799 C CA . VAL A 1 104 ? -23.617 3.165 15.958 1.00 96.75 104 VAL A CA 1
ATOM 800 C C . VAL A 1 104 ? -23.685 3.686 14.531 1.00 96.75 104 VAL A C 1
ATOM 802 O O . VAL A 1 104 ? -22.727 3.533 13.779 1.00 96.75 104 VAL A O 1
ATOM 805 N N . ALA A 1 105 ? -24.794 4.344 14.185 1.00 96.19 105 ALA A N 1
ATOM 806 C CA . ALA A 1 105 ? -24.933 5.097 12.942 1.00 96.19 105 ALA A CA 1
ATOM 807 C C . ALA A 1 105 ? -24.003 6.311 12.972 1.00 96.19 105 ALA A C 1
ATOM 809 O O . ALA A 1 105 ? -24.245 7.287 13.688 1.00 96.19 105 ALA A O 1
ATOM 810 N N . ALA A 1 106 ? -22.904 6.210 12.233 1.00 95.31 106 ALA A N 1
ATOM 811 C CA . ALA A 1 106 ? -21.834 7.184 12.265 1.00 95.31 106 ALA A CA 1
ATOM 812 C C . ALA A 1 106 ? -21.934 8.166 11.111 1.00 95.31 106 ALA A C 1
ATOM 814 O O . ALA A 1 106 ? -21.704 9.345 11.345 1.00 95.31 106 ALA A O 1
ATOM 815 N N . HIS A 1 107 ? -22.316 7.732 9.914 1.00 96.00 107 HIS A N 1
ATOM 816 C CA . HIS A 1 107 ? -22.323 8.559 8.710 1.00 96.00 107 HIS A CA 1
ATOM 817 C C . HIS A 1 107 ? -23.650 8.455 7.948 1.00 96.00 107 HIS A C 1
ATOM 819 O O . HIS A 1 107 ? -24.425 7.524 8.158 1.00 96.00 107 HIS A O 1
ATOM 825 N N . GLN A 1 108 ? -23.936 9.456 7.111 1.00 94.31 108 GLN A N 1
ATOM 826 C CA . GLN A 1 108 ? -25.001 9.373 6.105 1.00 94.31 108 GLN A CA 1
ATOM 827 C C . GLN A 1 108 ? -24.393 8.814 4.812 1.00 94.31 108 GLN A C 1
ATOM 829 O O . GLN A 1 108 ? -23.578 9.490 4.189 1.00 94.31 108 GLN A O 1
ATOM 834 N N . GLY A 1 109 ? -24.760 7.590 4.434 1.00 93.81 109 GLY A N 1
ATOM 835 C CA . GLY A 1 109 ? -24.026 6.820 3.421 1.00 93.81 109 GLY A CA 1
ATOM 836 C C . GLY A 1 109 ? -22.868 6.028 4.033 1.00 93.81 109 GLY A C 1
ATOM 837 O O . GLY A 1 109 ? -22.726 5.983 5.256 1.00 93.81 109 GLY A O 1
ATOM 838 N N . ALA A 1 110 ? -22.042 5.406 3.194 1.00 95.94 110 ALA A N 1
ATOM 839 C CA . ALA A 1 110 ? -21.061 4.423 3.640 1.00 95.94 110 ALA A CA 1
ATOM 840 C C . ALA A 1 110 ? -19.989 5.004 4.578 1.00 95.94 110 ALA A C 1
ATOM 842 O O . ALA A 1 110 ? -19.451 6.097 4.365 1.00 95.94 110 ALA A O 1
ATOM 843 N N . ALA A 1 111 ? -19.623 4.230 5.604 1.00 97.00 111 ALA A N 1
ATOM 844 C CA . ALA A 1 111 ? -18.488 4.519 6.472 1.00 97.00 111 ALA A CA 1
ATOM 845 C C . ALA A 1 111 ? -17.212 3.921 5.847 1.00 97.00 111 ALA A C 1
ATOM 847 O O . ALA A 1 111 ? -16.825 2.779 6.092 1.00 97.00 111 ALA A O 1
ATOM 848 N N . LEU A 1 112 ? -16.569 4.710 4.989 1.00 95.81 112 LEU A N 1
ATOM 849 C CA . LEU A 1 112 ? -15.481 4.272 4.111 1.00 95.81 112 LEU A CA 1
ATOM 850 C C . LEU A 1 112 ? -14.173 3.958 4.838 1.00 95.81 112 LEU A C 1
ATOM 852 O O . LEU A 1 112 ? -13.382 3.156 4.339 1.00 95.81 112 LEU A O 1
ATOM 856 N N . THR A 1 113 ? -13.910 4.614 5.972 1.00 95.44 113 THR A N 1
ATOM 857 C CA . THR A 1 113 ? -12.650 4.420 6.687 1.00 95.44 113 THR A CA 1
ATOM 858 C C . THR A 1 113 ? -12.775 4.489 8.201 1.00 95.44 113 THR A C 1
ATOM 860 O O . THR A 1 113 ? -13.594 5.235 8.743 1.00 95.44 113 THR A O 1
ATOM 863 N N . SER A 1 114 ? -11.933 3.731 8.902 1.00 95.88 114 SER A N 1
ATOM 864 C CA . SER A 1 114 ? -11.804 3.801 10.353 1.00 95.88 114 SER A CA 1
ATOM 865 C C . SER A 1 114 ? -10.425 3.403 10.865 1.00 95.88 114 SER A C 1
ATOM 867 O O . SER A 1 114 ? -9.794 2.464 10.381 1.00 95.88 114 SER A O 1
ATOM 869 N N . ARG A 1 115 ? -9.949 4.119 11.893 1.00 95.81 115 ARG A N 1
ATOM 870 C CA . ARG A 1 115 ? -8.664 3.833 12.546 1.00 95.81 115 ARG A CA 1
ATOM 871 C C . ARG A 1 115 ? -8.696 4.151 14.034 1.00 95.81 115 ARG A C 1
ATOM 873 O O . ARG A 1 115 ? -9.062 5.255 14.440 1.00 95.81 115 ARG A O 1
ATOM 880 N N . TRP A 1 116 ? -8.233 3.195 14.834 1.00 95.31 116 TRP A N 1
ATOM 881 C CA . TRP A 1 116 ? -7.842 3.443 16.223 1.00 95.31 116 TRP A CA 1
ATOM 882 C C . TRP A 1 116 ? -6.597 4.327 16.260 1.00 95.31 116 TRP A C 1
ATOM 884 O O . TRP A 1 116 ? -5.720 4.191 15.404 1.00 95.31 116 TRP A O 1
ATOM 894 N N . ASN A 1 117 ? -6.513 5.198 17.259 1.00 93.44 117 ASN A N 1
ATOM 895 C CA . ASN A 1 117 ? -5.266 5.880 17.582 1.00 93.44 117 ASN A CA 1
ATOM 896 C C . ASN A 1 117 ? -4.259 4.906 18.221 1.00 93.44 117 ASN A C 1
ATOM 898 O O . ASN A 1 117 ? -4.613 3.790 18.612 1.00 93.44 117 ASN A O 1
ATOM 902 N N . HIS A 1 118 ? -2.997 5.321 18.336 1.00 89.75 118 HIS A N 1
ATOM 903 C CA . HIS A 1 118 ? -1.906 4.417 18.716 1.00 89.75 118 HIS A CA 1
ATOM 904 C C . HIS A 1 118 ? -1.986 3.910 20.168 1.00 89.75 118 HIS A C 1
ATOM 906 O O . HIS A 1 118 ? -1.481 2.827 20.454 1.00 89.75 118 HIS A O 1
ATOM 912 N N . ASP A 1 119 ? -2.663 4.634 21.069 1.00 87.69 119 ASP A N 1
ATOM 913 C CA . ASP A 1 119 ? -2.893 4.213 22.463 1.00 87.69 119 ASP A CA 1
ATOM 914 C C . ASP A 1 119 ? -4.188 3.389 22.662 1.00 87.69 119 ASP A C 1
ATOM 916 O O . ASP A 1 119 ? -4.446 2.876 23.756 1.00 87.69 119 ASP A O 1
ATOM 920 N N . GLY A 1 120 ? -5.024 3.259 21.624 1.00 90.56 120 GLY A N 1
ATOM 921 C CA . GLY A 1 120 ? -6.299 2.544 21.669 1.00 90.56 120 GLY A CA 1
ATOM 922 C C . GLY A 1 120 ? -7.364 3.181 22.574 1.00 90.56 120 GLY A C 1
ATOM 923 O O . GLY A 1 120 ? -8.310 2.493 22.976 1.00 90.56 120 GLY A O 1
ATOM 924 N N . SER A 1 121 ? -7.226 4.457 22.944 1.00 90.44 121 SER A N 1
ATOM 925 C CA . SER A 1 121 ? -8.201 5.204 23.754 1.00 90.44 121 SER A CA 1
ATOM 926 C C . SER A 1 121 ? -9.304 5.857 22.911 1.00 90.44 121 SER A C 1
ATOM 928 O O . SER A 1 121 ? -10.378 6.210 23.423 1.00 90.44 121 SER A O 1
ATOM 930 N N . SER A 1 122 ? -9.061 6.022 21.611 1.00 93.44 122 SER A N 1
ATOM 931 C CA . SER A 1 122 ? -9.955 6.702 20.680 1.00 93.44 122 SER A CA 1
ATOM 932 C C . SER A 1 122 ? -9.867 6.120 19.277 1.00 93.44 122 SER A C 1
ATOM 934 O O . SER A 1 122 ? -8.920 5.421 18.925 1.00 93.44 122 SER A O 1
ATOM 936 N N . PHE A 1 123 ? -10.861 6.413 18.454 1.00 96.19 123 PHE A N 1
ATOM 937 C CA . PHE A 1 123 ? -10.801 6.088 17.038 1.00 96.19 123 PHE A CA 1
ATOM 938 C C . PHE A 1 123 ? -11.495 7.162 16.218 1.00 96.19 123 PHE A C 1
ATOM 940 O O . PHE A 1 123 ? -12.286 7.954 16.737 1.00 96.19 123 PHE A O 1
ATOM 947 N N . LEU A 1 124 ? -11.175 7.183 14.932 1.00 96.75 124 LEU A N 1
ATOM 948 C CA . LEU A 1 124 ? -11.832 8.022 13.946 1.00 96.75 124 LEU A CA 1
ATOM 949 C C . LEU A 1 124 ? -12.644 7.171 12.976 1.00 96.75 124 LEU A C 1
ATOM 951 O O . LEU A 1 124 ? -12.329 5.997 12.759 1.00 96.75 124 LEU A O 1
ATOM 955 N N . THR A 1 125 ? -13.649 7.794 12.372 1.00 97.44 125 THR A N 1
ATOM 956 C CA . THR A 1 125 ? -14.367 7.281 11.204 1.00 97.44 125 THR A CA 1
ATOM 957 C C . THR A 1 125 ? -14.489 8.379 10.151 1.00 97.44 125 THR A C 1
ATOM 959 O O . THR A 1 125 ? -14.612 9.557 10.494 1.00 97.44 125 THR A O 1
ATOM 962 N N . GLY A 1 126 ? -14.439 8.001 8.878 1.00 96.50 126 GLY A N 1
ATOM 963 C CA . GLY A 1 126 ? -14.704 8.877 7.739 1.00 96.50 126 GLY A CA 1
ATOM 964 C C . GLY A 1 126 ? -15.710 8.230 6.795 1.00 96.50 126 GLY A C 1
ATOM 965 O O . GLY A 1 126 ? -15.718 7.004 6.662 1.00 96.50 126 GLY A O 1
ATOM 966 N N . GLY A 1 127 ? -16.560 9.036 6.163 1.00 95.62 127 GLY A N 1
ATOM 967 C CA . GLY A 1 127 ? -17.646 8.527 5.327 1.00 95.62 127 GLY A CA 1
ATOM 968 C C . GLY A 1 127 ? -17.934 9.343 4.072 1.00 95.62 127 GLY A C 1
ATOM 969 O O . GLY A 1 127 ? -17.268 10.338 3.762 1.00 95.62 127 GLY A O 1
ATOM 970 N N . GLU A 1 128 ? -18.957 8.895 3.349 1.00 95.06 128 GLU A N 1
ATOM 971 C CA . GLU A 1 128 ? -19.492 9.548 2.145 1.00 95.06 128 GLU A CA 1
ATOM 972 C C . GLU A 1 128 ? -20.181 10.887 2.441 1.00 95.06 128 GLU A C 1
ATOM 974 O O . GLU A 1 128 ? -20.290 11.741 1.567 1.00 95.06 128 GLU A O 1
ATOM 979 N N . ASP A 1 129 ? -20.572 11.134 3.691 1.00 93.62 129 ASP A N 1
ATOM 980 C CA . ASP A 1 129 ? -21.074 12.441 4.128 1.00 93.62 129 ASP A CA 1
ATOM 981 C C . ASP A 1 129 ? -19.988 13.532 4.197 1.00 93.62 129 ASP A C 1
ATOM 983 O O . ASP A 1 129 ? -20.288 14.686 4.507 1.00 93.62 129 ASP A O 1
ATOM 987 N N . GLY A 1 130 ? -18.727 13.179 3.926 1.00 92.75 130 GLY A N 1
ATOM 988 C CA . GLY A 1 130 ? -17.585 14.093 3.949 1.00 92.75 130 GLY A CA 1
ATOM 989 C C . GLY A 1 130 ? -17.128 14.494 5.351 1.00 92.75 130 GLY A C 1
ATOM 990 O O . GLY A 1 130 ? -16.302 15.400 5.506 1.00 92.75 130 GLY A O 1
ATOM 991 N N . LEU A 1 131 ? -17.647 13.827 6.384 1.00 95.00 131 LEU A N 1
ATOM 992 C CA . LEU A 1 131 ? -17.300 14.091 7.772 1.00 95.00 131 LEU A CA 1
ATOM 993 C C . LEU A 1 131 ? -16.190 13.157 8.245 1.00 95.00 131 LEU A C 1
ATOM 995 O O . LEU A 1 131 ? -16.178 11.967 7.935 1.00 95.00 131 LEU A O 1
ATOM 999 N N . VAL A 1 132 ? -15.304 13.690 9.087 1.00 95.75 132 VAL A N 1
ATOM 1000 C CA . VAL A 1 132 ? -14.409 12.885 9.929 1.00 95.75 132 VAL A CA 1
ATOM 1001 C C . VAL A 1 132 ? -14.893 12.996 11.366 1.00 95.75 132 VAL A C 1
ATOM 1003 O O . VAL A 1 132 ? -14.914 14.088 11.937 1.00 95.75 132 VAL A O 1
ATOM 1006 N N . LYS A 1 133 ? -15.308 11.879 11.959 1.00 96.12 133 LYS A N 1
ATOM 1007 C CA . LYS A 1 133 ? -15.863 11.824 13.317 1.00 96.12 133 LYS A CA 1
ATOM 1008 C C . LYS A 1 133 ? -14.897 11.139 14.265 1.00 96.12 133 LYS A C 1
ATOM 1010 O O . LYS A 1 133 ? -14.243 10.168 13.901 1.00 96.12 133 LYS A O 1
ATOM 1015 N N . PHE A 1 134 ? -14.831 11.652 15.489 1.00 96.12 134 PHE A N 1
ATOM 1016 C CA . PHE A 1 134 ? -13.938 11.170 16.536 1.00 96.12 134 PHE A CA 1
ATOM 1017 C C . PHE A 1 134 ? -14.732 10.568 17.671 1.00 96.12 134 PHE A C 1
ATOM 1019 O O . PHE A 1 134 ? -15.653 11.193 18.199 1.00 96.12 134 PHE A O 1
ATOM 1026 N N . TRP A 1 135 ? -14.318 9.389 18.104 1.00 96.81 135 TRP A N 1
ATOM 1027 C CA . TRP A 1 135 ? -15.063 8.584 19.051 1.00 96.81 135 TRP A CA 1
ATOM 1028 C C . TRP A 1 135 ? -14.194 8.219 20.251 1.00 96.81 135 TRP A C 1
ATOM 1030 O O . TRP A 1 135 ? -12.968 8.086 20.180 1.00 96.81 135 TRP A O 1
ATOM 1040 N N . THR A 1 136 ? -14.820 8.092 21.413 1.00 94.25 136 THR A N 1
ATOM 1041 C CA . THR A 1 136 ? -14.215 7.414 22.561 1.00 94.25 136 THR A CA 1
ATOM 1042 C C . THR A 1 136 ? -14.161 5.909 22.303 1.00 94.25 136 THR A C 1
ATOM 1044 O O . THR A 1 136 ? -14.935 5.385 21.505 1.00 94.25 136 THR A O 1
ATOM 1047 N N . ARG A 1 137 ? -13.328 5.178 23.055 1.00 89.94 137 ARG A N 1
ATOM 1048 C CA . ARG A 1 137 ? -13.356 3.702 23.074 1.00 89.94 137 ARG A CA 1
ATOM 1049 C C . ARG A 1 137 ? -14.765 3.124 23.290 1.00 89.94 137 ARG A C 1
ATOM 1051 O O . ARG A 1 137 ? -15.068 2.071 22.748 1.00 89.94 137 ARG A O 1
ATOM 1058 N N . SER A 1 138 ? -15.623 3.803 24.057 1.00 89.31 138 SER A N 1
ATOM 1059 C CA . SER A 1 138 ? -17.009 3.381 24.316 1.00 89.31 138 SER A CA 1
ATOM 1060 C C . SER A 1 138 ? -17.984 3.647 23.158 1.00 89.31 138 SER A C 1
ATOM 1062 O O . SER A 1 138 ? -19.171 3.343 23.278 1.00 89.31 138 SER A O 1
ATOM 1064 N N . GLY A 1 139 ? -17.515 4.232 22.051 1.00 91.88 139 GLY A N 1
ATOM 1065 C CA . GLY A 1 139 ? -18.341 4.587 20.900 1.00 91.88 139 GLY A CA 1
ATOM 1066 C C . GLY A 1 139 ? -19.153 5.870 21.091 1.00 91.88 139 GLY A C 1
ATOM 1067 O O . GLY A 1 139 ? -20.161 6.055 20.414 1.00 91.88 139 GLY A O 1
ATOM 1068 N N . MET A 1 140 ? -18.754 6.757 22.009 1.00 95.12 140 MET A N 1
ATOM 1069 C CA . MET A 1 140 ? -19.370 8.081 22.149 1.00 95.12 140 MET A CA 1
ATOM 1070 C C . MET A 1 140 ? -18.683 9.085 21.228 1.00 95.12 140 MET A C 1
ATOM 1072 O O . MET A 1 140 ? -17.454 9.165 21.205 1.00 95.12 140 MET A O 1
ATOM 1076 N N . LEU A 1 141 ? -19.473 9.879 20.506 1.00 96.50 141 LEU A N 1
ATOM 1077 C CA . LEU A 1 141 ? -18.963 10.950 19.653 1.00 96.50 141 LEU A CA 1
ATOM 1078 C C . LEU A 1 141 ? -18.344 12.056 20.518 1.00 96.50 141 LEU A C 1
ATOM 1080 O O . LEU A 1 141 ? -19.013 12.603 21.392 1.00 96.50 141 LEU A O 1
ATOM 1084 N N . ARG A 1 142 ? -17.079 12.400 20.263 1.00 93.69 142 ARG A N 1
ATOM 1085 C CA . ARG A 1 142 ? -16.406 13.546 20.892 1.00 93.69 142 ARG A CA 1
ATOM 1086 C C . ARG A 1 142 ? -16.616 14.819 20.086 1.00 93.69 142 ARG A C 1
ATOM 1088 O O . ARG A 1 142 ? -17.043 15.827 20.632 1.00 93.69 142 ARG A O 1
ATOM 1095 N N . PHE A 1 143 ? -16.286 14.770 18.798 1.00 90.81 143 PHE A N 1
ATOM 1096 C CA . PHE A 1 143 ? -16.463 15.879 17.866 1.00 90.81 143 PHE A CA 1
ATOM 1097 C C . PHE A 1 143 ? -16.438 15.381 16.416 1.00 90.81 143 PHE A C 1
ATOM 1099 O O . PHE A 1 143 ? -16.043 14.248 16.132 1.00 90.81 143 PHE A O 1
ATOM 1106 N N . SER A 1 144 ? -16.879 16.245 15.503 1.00 91.12 144 SER A N 1
ATOM 1107 C CA . SER A 1 144 ? -16.915 16.004 14.062 1.00 91.12 144 SER A CA 1
ATOM 1108 C C . SER A 1 144 ? -16.204 17.145 13.344 1.00 91.12 144 SER A C 1
ATOM 1110 O O . SER A 1 144 ? -16.452 18.312 13.644 1.00 91.12 144 SER A O 1
ATOM 1112 N N . LEU A 1 145 ? -15.358 16.813 12.376 1.00 88.06 145 LEU A N 1
ATOM 1113 C CA . LEU A 1 145 ? -14.753 17.760 11.448 1.00 88.06 145 LEU A CA 1
ATOM 1114 C C . LEU A 1 145 ? -15.569 17.760 10.155 1.00 88.06 145 LEU A C 1
ATOM 1116 O O . LEU A 1 145 ? -15.734 16.717 9.525 1.00 88.06 145 LEU A O 1
ATOM 1120 N N . SER A 1 146 ? -16.079 18.930 9.775 1.00 68.44 146 SER A N 1
ATOM 1121 C CA . SER A 1 146 ? -16.784 19.160 8.511 1.00 68.44 146 SER A CA 1
ATOM 1122 C C . SER A 1 146 ? -15.968 20.139 7.676 1.00 68.44 146 SER A C 1
ATOM 1124 O O . SER A 1 146 ? -16.108 21.354 7.813 1.00 68.44 146 SER A O 1
ATOM 1126 N N . LYS A 1 147 ? -15.013 19.615 6.905 1.00 65.12 147 LYS A N 1
ATOM 1127 C CA . LYS A 1 147 ? -14.138 20.434 6.047 1.00 65.12 147 LYS A CA 1
ATOM 1128 C C . LYS A 1 147 ? -13.956 19.881 4.639 1.00 65.12 147 LYS A C 1
ATOM 1130 O O . LYS A 1 147 ? -13.476 20.619 3.784 1.00 65.12 147 LYS A O 1
ATOM 1135 N N . SER A 1 148 ? -14.332 18.627 4.379 1.00 65.56 148 SER A N 1
ATOM 1136 C CA . SER A 1 148 ? -14.218 18.074 3.035 1.00 65.56 148 SER A CA 1
ATOM 1137 C C . SER A 1 148 ? -15.445 18.427 2.200 1.00 65.56 148 SER A C 1
ATOM 1139 O O . SER A 1 148 ? -16.576 18.269 2.648 1.00 65.56 148 SER A O 1
ATOM 1141 N N . SER A 1 149 ? -15.226 18.900 0.974 1.00 67.06 149 SER A N 1
ATOM 1142 C CA . SER A 1 149 ? -16.282 19.140 -0.019 1.00 67.06 149 SER A CA 1
ATOM 1143 C C . SER A 1 149 ? -16.745 17.857 -0.731 1.00 67.06 149 SER A C 1
ATOM 1145 O O . SER A 1 149 ? -17.471 17.936 -1.720 1.00 67.06 149 SER A O 1
ATOM 1147 N N . GLY A 1 150 ? -16.324 16.680 -0.257 1.00 84.56 150 GLY A N 1
ATOM 1148 C CA . GLY A 1 150 ? -16.646 15.380 -0.840 1.00 84.56 150 GLY A CA 1
ATOM 1149 C C . GLY A 1 150 ? -16.321 14.223 0.104 1.00 84.56 150 GLY A C 1
ATOM 1150 O O . GLY A 1 150 ? -16.165 14.421 1.304 1.00 84.56 150 GLY A O 1
ATOM 1151 N N . PHE A 1 151 ? -16.227 13.010 -0.442 1.00 92.94 151 PHE A N 1
ATOM 1152 C CA . PHE A 1 151 ? -16.068 11.779 0.339 1.00 92.94 151 PHE A CA 1
ATOM 1153 C C . PHE A 1 151 ? -14.702 11.687 1.025 1.00 92.94 151 PHE A C 1
ATOM 1155 O O . PHE A 1 151 ? -13.667 11.987 0.421 1.00 92.94 151 PHE A O 1
ATOM 1162 N N . VAL A 1 152 ? -14.691 11.188 2.264 1.00 95.75 152 VAL A N 1
ATOM 1163 C CA . VAL A 1 152 ? -13.450 10.853 2.971 1.00 95.75 152 VAL A CA 1
ATOM 1164 C C . VAL A 1 152 ? -13.110 9.388 2.712 1.00 95.75 152 VAL A C 1
ATOM 1166 O O . VAL A 1 152 ? -13.518 8.501 3.457 1.00 95.75 152 VAL A O 1
ATOM 1169 N N . TYR A 1 153 ? -12.346 9.126 1.653 1.00 94.94 153 TYR A N 1
ATOM 1170 C CA . TYR A 1 153 ? -11.963 7.763 1.264 1.00 94.94 153 TYR A CA 1
ATOM 1171 C C . TYR A 1 153 ? -10.984 7.084 2.230 1.00 94.94 153 TYR A C 1
ATOM 1173 O O . TYR A 1 153 ? -10.943 5.854 2.315 1.00 94.94 153 TYR A O 1
ATOM 1181 N N . SER A 1 154 ? -10.135 7.862 2.905 1.00 95.44 154 SER A N 1
ATOM 1182 C CA . SER A 1 154 ? -9.082 7.316 3.759 1.00 95.44 154 SER A CA 1
ATOM 1183 C C . SER A 1 154 ? -8.627 8.336 4.796 1.00 95.44 154 SER A C 1
ATOM 1185 O O . SER A 1 154 ? -8.489 9.525 4.498 1.00 95.44 154 SER A O 1
ATOM 1187 N N . ALA A 1 155 ? -8.338 7.854 6.003 1.00 96.25 155 ALA A N 1
ATOM 1188 C CA . ALA A 1 155 ? -7.801 8.665 7.086 1.00 96.25 155 ALA A CA 1
ATOM 1189 C C . ALA A 1 155 ? -6.776 7.886 7.925 1.00 96.25 155 ALA A C 1
ATOM 1191 O O . ALA A 1 155 ? -6.801 6.657 7.984 1.00 96.25 155 ALA A O 1
ATOM 1192 N N . ALA A 1 156 ? -5.857 8.604 8.568 1.00 96.00 156 ALA A N 1
ATOM 1193 C CA . ALA A 1 156 ? -4.801 8.037 9.398 1.00 96.00 156 ALA A CA 1
ATOM 1194 C C . ALA A 1 156 ? -4.440 8.973 10.559 1.00 96.00 156 ALA A C 1
ATOM 1196 O O . ALA A 1 156 ? -4.498 10.195 10.432 1.00 96.00 156 ALA A O 1
ATOM 1197 N N . TRP A 1 157 ? -4.030 8.390 11.683 1.00 96.00 157 TRP A N 1
ATOM 1198 C CA . TRP A 1 157 ? -3.510 9.131 12.831 1.00 96.00 157 TRP A CA 1
ATOM 1199 C C . TRP A 1 157 ? -2.057 9.550 12.611 1.00 96.00 157 TRP A C 1
ATOM 1201 O O . TRP A 1 157 ? -1.301 8.856 11.928 1.00 96.00 157 TRP A O 1
ATOM 1211 N N . SER A 1 158 ? -1.669 10.683 13.194 1.00 94.81 158 SER A N 1
ATOM 1212 C CA . SER A 1 158 ? -0.261 11.037 13.337 1.00 94.81 158 SER A CA 1
ATOM 1213 C C . SER A 1 158 ? 0.437 10.068 14.300 1.00 94.81 158 SER A C 1
ATOM 1215 O O . SER A 1 158 ? -0.215 9.539 15.202 1.00 94.81 158 SER A O 1
ATOM 1217 N N . PRO A 1 159 ? 1.765 9.892 14.174 1.00 91.69 159 PRO A N 1
ATOM 1218 C CA . PRO A 1 159 ? 2.583 9.108 15.106 1.00 91.69 159 PRO A CA 1
ATOM 1219 C C . PRO A 1 159 ? 2.301 9.367 16.590 1.00 91.69 159 PRO A C 1
ATOM 1221 O O . PRO A 1 159 ? 2.167 8.434 17.376 1.00 91.69 159 PRO A O 1
ATOM 1224 N N . GLU A 1 160 ? 2.137 10.639 16.957 1.00 90.81 160 GLU A N 1
ATOM 1225 C CA . GLU A 1 160 ? 1.918 11.067 18.343 1.00 90.81 160 GLU A CA 1
ATOM 1226 C C . GLU A 1 160 ? 0.434 11.035 18.753 1.00 90.81 160 GLU A C 1
ATOM 1228 O O . GLU A 1 160 ? 0.084 11.390 19.875 1.00 90.81 160 GLU A O 1
ATOM 1233 N N . SER A 1 161 ? -0.468 10.617 17.854 1.00 92.44 161 SER A N 1
ATOM 1234 C CA . SER A 1 161 ? -1.931 10.674 18.025 1.00 92.44 161 SER A CA 1
ATOM 1235 C C . SER A 1 161 ? -2.486 12.079 18.321 1.00 92.44 161 SER A C 1
ATOM 1237 O O . SER A 1 161 ? -3.574 12.221 18.880 1.00 92.44 161 SER A O 1
ATOM 1239 N N . ASP A 1 162 ? -1.754 13.120 17.929 1.00 93.12 162 ASP A N 1
ATOM 1240 C CA . ASP A 1 162 ? -2.066 14.536 18.153 1.00 93.12 162 ASP A CA 1
ATOM 1241 C C . ASP A 1 162 ? -2.646 15.243 16.917 1.00 93.12 162 ASP A C 1
ATOM 1243 O O . ASP A 1 162 ? -3.079 16.392 17.000 1.00 93.12 162 ASP A O 1
ATOM 1247 N N . ALA A 1 163 ? -2.671 14.570 15.769 1.00 94.50 163 ALA A N 1
ATOM 1248 C CA . ALA A 1 163 ? -3.218 15.066 14.517 1.00 94.50 163 ALA A CA 1
ATOM 1249 C C . ALA A 1 163 ? -3.807 13.919 13.689 1.00 94.50 163 ALA A C 1
ATOM 1251 O O . ALA A 1 163 ? -3.490 12.744 13.889 1.00 94.50 163 ALA A O 1
ATOM 1252 N N . VAL A 1 164 ? -4.655 14.268 12.726 1.00 95.56 164 VAL A N 1
ATOM 1253 C CA . VAL A 1 164 ? -5.244 13.326 11.774 1.00 95.56 164 VAL A CA 1
ATOM 1254 C C . VAL A 1 164 ? -5.013 13.801 10.355 1.00 95.56 164 VAL A C 1
ATOM 1256 O O . VAL A 1 164 ? -5.220 14.967 10.034 1.00 95.56 164 VAL A O 1
ATOM 1259 N N . LEU A 1 165 ? -4.614 12.867 9.503 1.00 96.81 165 LEU A N 1
ATOM 1260 C CA . LEU A 1 165 ? -4.528 13.023 8.064 1.00 96.81 165 LEU A CA 1
ATOM 1261 C C . LEU A 1 165 ? -5.773 12.426 7.418 1.00 96.81 165 LEU A C 1
ATOM 1263 O O . LEU A 1 165 ? -6.127 11.288 7.717 1.00 96.81 165 LEU A O 1
ATOM 1267 N N . TYR A 1 166 ? -6.399 13.151 6.501 1.00 95.94 166 TYR A N 1
ATOM 1268 C CA . TYR A 1 166 ? -7.516 12.639 5.713 1.00 95.94 166 TYR A CA 1
ATOM 1269 C C . TYR A 1 166 ? -7.490 13.165 4.279 1.00 95.94 166 TYR A C 1
ATOM 1271 O O . TYR A 1 166 ? -6.891 14.199 3.967 1.00 95.94 166 TYR A O 1
ATOM 1279 N N . THR A 1 167 ? -8.134 12.413 3.393 1.00 95.12 167 THR A N 1
ATOM 1280 C CA . THR A 1 167 ? -8.326 12.779 1.987 1.00 95.12 167 THR A CA 1
ATOM 1281 C C . THR A 1 167 ? -9.477 13.766 1.840 1.00 95.12 167 THR A C 1
ATOM 1283 O O . THR A 1 167 ? -10.543 13.542 2.412 1.00 95.12 167 THR A O 1
ATOM 1286 N N . SER A 1 168 ? -9.296 14.812 1.032 1.00 93.81 168 SER A N 1
ATOM 1287 C CA . SER A 1 168 ? -10.355 15.764 0.695 1.00 93.81 168 SER A CA 1
ATOM 1288 C C . SER A 1 168 ? -10.288 16.139 -0.783 1.00 93.81 168 SER A C 1
ATOM 1290 O O . SER A 1 168 ? -9.580 17.070 -1.170 1.00 93.81 168 SER A O 1
ATOM 1292 N N . GLY A 1 169 ? -11.023 15.410 -1.625 1.00 93.25 169 GLY A N 1
ATOM 1293 C CA . GLY A 1 169 ? -10.956 15.591 -3.075 1.00 93.25 169 GLY A CA 1
ATOM 1294 C C . GLY A 1 169 ? -9.563 15.250 -3.614 1.00 93.25 169 GLY A C 1
ATOM 1295 O O . GLY A 1 169 ? -9.096 14.126 -3.448 1.00 93.25 169 GLY A O 1
ATOM 1296 N N . THR A 1 170 ? -8.905 16.212 -4.258 1.00 95.31 170 THR A N 1
ATOM 1297 C CA . THR A 1 170 ? -7.521 16.135 -4.774 1.00 95.31 170 THR A CA 1
ATOM 1298 C C . THR A 1 170 ? -6.455 16.459 -3.718 1.00 95.31 170 THR A C 1
ATOM 1300 O O . THR A 1 170 ? -5.261 16.210 -3.922 1.00 95.31 170 THR A O 1
ATOM 1303 N N . ALA A 1 171 ? -6.880 16.989 -2.569 1.00 95.12 171 ALA A N 1
ATOM 1304 C CA . ALA A 1 171 ? -6.012 17.468 -1.509 1.00 95.12 171 ALA A CA 1
ATOM 1305 C C . ALA A 1 171 ? -5.864 16.462 -0.360 1.00 95.12 171 ALA A C 1
ATOM 1307 O O . ALA A 1 171 ? -6.728 15.616 -0.100 1.00 95.12 171 ALA A O 1
ATOM 1308 N N . LEU A 1 172 ? -4.762 16.607 0.370 1.00 96.31 172 LEU A N 1
ATOM 1309 C CA . LEU A 1 172 ? -4.566 16.005 1.684 1.00 96.31 172 LEU A CA 1
ATOM 1310 C C . LEU A 1 172 ? -4.663 17.089 2.749 1.00 96.31 172 LEU A C 1
ATOM 1312 O O . LEU A 1 172 ? -4.156 18.198 2.561 1.00 96.31 172 LEU A O 1
ATOM 1316 N N . VAL A 1 173 ? -5.302 16.755 3.868 1.00 95.50 173 VAL A N 1
ATOM 1317 C CA . VAL A 1 173 ? -5.453 17.663 5.005 1.00 95.50 173 VAL A CA 1
ATOM 1318 C C . VAL A 1 173 ? -4.919 16.996 6.260 1.00 95.50 173 VAL A C 1
ATOM 1320 O O . VAL A 1 173 ? -5.334 15.892 6.604 1.00 95.50 173 VAL A O 1
ATOM 1323 N N . ILE A 1 174 ? -4.017 17.686 6.952 1.00 96.12 174 ILE A N 1
ATOM 1324 C CA . ILE A 1 174 ? -3.614 17.365 8.318 1.00 96.12 174 ILE A CA 1
ATOM 1325 C C . ILE A 1 174 ? -4.346 18.328 9.247 1.00 96.12 174 ILE A C 1
ATOM 1327 O O . ILE A 1 174 ? -4.104 19.538 9.216 1.00 96.12 174 ILE A O 1
ATOM 1331 N N . GLU A 1 175 ? -5.210 17.785 10.096 1.00 94.00 175 GLU A N 1
ATOM 1332 C CA . GLU A 1 175 ? -5.877 18.512 11.171 1.00 94.00 175 GLU A CA 1
ATOM 1333 C C . GLU A 1 175 ? -5.213 18.177 12.513 1.00 94.00 175 GLU A C 1
ATOM 1335 O O . GLU A 1 175 ? -5.345 17.051 13.001 1.00 94.00 175 GLU A O 1
ATOM 1340 N N . PRO A 1 176 ? -4.506 19.133 13.135 1.00 94.25 176 PRO A N 1
ATOM 1341 C CA . PRO A 1 176 ? -4.056 19.002 14.513 1.00 94.25 176 PRO A CA 1
ATOM 1342 C C . PRO A 1 176 ? -5.248 18.981 15.473 1.00 94.25 176 PRO A C 1
ATOM 1344 O O . PRO A 1 176 ? -6.194 19.750 15.322 1.00 94.25 176 PRO A O 1
ATOM 1347 N N . LEU A 1 177 ? -5.178 18.140 16.499 1.00 90.12 177 LEU A N 1
ATOM 1348 C CA . LEU A 1 177 ? -6.198 18.043 17.545 1.00 90.12 177 LEU A CA 1
ATOM 1349 C C . LEU A 1 177 ? -5.979 19.053 18.677 1.00 90.12 177 LEU A C 1
ATOM 1351 O O . LEU A 1 177 ? -6.855 19.258 19.518 1.00 90.12 177 LEU A O 1
ATOM 1355 N N . THR A 1 178 ? -4.821 19.711 18.687 1.00 89.62 178 THR A N 1
ATOM 1356 C CA . THR A 1 178 ? -4.522 20.817 19.593 1.00 89.62 178 THR A CA 1
ATOM 1357 C C . THR A 1 178 ? -5.309 22.059 19.187 1.00 89.62 178 THR A C 1
ATOM 1359 O O . THR A 1 178 ? -5.206 22.541 18.055 1.00 89.62 178 THR A O 1
ATOM 1362 N N . ALA A 1 179 ? -6.058 22.620 20.138 1.00 82.62 179 ALA A N 1
ATOM 1363 C CA . ALA A 1 179 ? -6.848 23.828 19.926 1.00 82.62 179 ALA A CA 1
ATOM 1364 C C . ALA A 1 179 ? -6.007 24.981 19.341 1.00 82.62 179 ALA A C 1
ATOM 1366 O O . ALA A 1 179 ? -4.830 25.141 19.665 1.00 82.62 179 ALA A O 1
ATOM 1367 N N . ASN A 1 180 ? -6.633 25.805 18.496 1.00 84.25 180 ASN A N 1
ATOM 1368 C CA . ASN A 1 180 ? -6.047 26.989 17.850 1.00 84.25 180 ASN A CA 1
ATOM 1369 C C . ASN A 1 180 ? -4.865 26.736 16.894 1.00 84.25 180 ASN A C 1
ATOM 1371 O O . ASN A 1 180 ? -4.277 27.698 16.394 1.00 84.25 180 ASN A O 1
ATOM 1375 N N . THR A 1 181 ? -4.540 25.482 16.575 1.00 90.94 181 THR A N 1
ATOM 1376 C CA . THR A 1 181 ? -3.557 25.179 15.527 1.00 90.94 181 THR A CA 1
ATOM 1377 C C . THR A 1 181 ? -4.259 25.128 14.174 1.00 90.94 181 THR A C 1
ATOM 1379 O O . THR A 1 181 ? -5.291 24.477 14.023 1.00 90.94 181 THR A O 1
ATOM 1382 N N . LYS A 1 182 ? -3.726 25.836 13.173 1.00 91.12 182 LYS A N 1
ATOM 1383 C CA . LYS A 1 182 ? -4.317 25.832 11.829 1.00 91.12 182 LYS A CA 1
ATOM 1384 C C . LYS A 1 182 ? -4.078 24.478 11.144 1.00 91.12 182 LYS A C 1
ATOM 1386 O O . LYS A 1 182 ? -2.968 23.952 11.253 1.00 91.12 182 LYS A O 1
ATOM 1391 N N . PRO A 1 183 ? -5.067 23.943 10.407 1.00 92.25 183 PRO A N 1
ATOM 1392 C CA . PRO A 1 183 ? -4.851 22.765 9.580 1.00 92.25 183 PRO A CA 1
ATOM 1393 C C . PRO A 1 183 ? -3.851 23.063 8.465 1.00 92.25 183 PRO A C 1
ATOM 1395 O O . PRO A 1 183 ? -3.781 24.187 7.958 1.00 92.25 183 PRO A O 1
ATOM 1398 N N . LYS A 1 184 ? -3.107 22.037 8.061 1.00 93.62 184 LYS A N 1
ATOM 1399 C CA . LYS A 1 184 ? -2.287 22.074 6.849 1.00 93.62 184 LYS A CA 1
ATOM 1400 C C . LYS A 1 184 ? -3.048 21.377 5.736 1.00 93.62 184 LYS A C 1
ATOM 1402 O O . LYS A 1 184 ? -3.565 20.284 5.940 1.00 93.62 184 LYS A O 1
ATOM 1407 N N . GLN A 1 185 ? -3.089 21.995 4.565 1.00 94.38 185 GLN A N 1
ATOM 1408 C CA . GLN A 1 185 ? -3.720 21.433 3.380 1.00 94.38 185 GLN A CA 1
ATOM 1409 C C . GLN A 1 185 ? -2.855 21.731 2.164 1.00 94.38 185 GLN A C 1
ATOM 1411 O O . GLN A 1 185 ? -2.331 22.838 2.032 1.00 94.38 185 GLN A O 1
ATOM 1416 N N . TRP A 1 186 ? -2.730 20.752 1.276 1.00 96.69 186 TRP A N 1
ATOM 1417 C CA . TRP A 1 186 ? -2.048 20.915 -0.001 1.00 96.69 186 TRP A CA 1
ATOM 1418 C C . TRP A 1 186 ? -2.698 20.044 -1.076 1.00 96.69 186 TRP A C 1
ATOM 1420 O O . TRP A 1 186 ? -3.264 18.989 -0.782 1.00 96.69 186 TRP A O 1
ATOM 1430 N N . GLU A 1 187 ? -2.594 20.486 -2.328 1.00 96.06 187 GLU A N 1
ATOM 1431 C CA . GLU A 1 187 ? -2.988 19.687 -3.488 1.00 96.06 187 GLU A CA 1
ATOM 1432 C C . GLU A 1 187 ? -1.998 18.536 -3.665 1.00 96.06 187 GLU A C 1
ATOM 1434 O O . GLU A 1 187 ? -0.810 18.748 -3.928 1.00 96.06 187 GLU A O 1
ATOM 1439 N N . ALA A 1 188 ? -2.477 17.309 -3.480 1.00 95.88 188 ALA A N 1
ATOM 1440 C CA . ALA A 1 188 ? -1.621 16.134 -3.490 1.00 95.88 188 ALA A CA 1
ATOM 1441 C C . ALA A 1 188 ? -1.576 15.484 -4.883 1.00 95.88 188 ALA A C 1
ATOM 1443 O O . ALA A 1 188 ? -0.504 15.121 -5.385 1.00 95.88 188 ALA A O 1
ATOM 1444 N N . HIS A 1 189 ? -2.735 15.365 -5.528 1.00 96.38 189 HIS A N 1
ATOM 1445 C CA . HIS A 1 189 ? -2.911 14.647 -6.789 1.00 96.38 189 HIS A CA 1
ATOM 1446 C C . HIS A 1 189 ? -3.723 15.462 -7.798 1.00 96.38 189 HIS A C 1
ATOM 1448 O O . HIS A 1 189 ? -4.467 16.361 -7.431 1.00 96.38 189 HIS A O 1
ATOM 1454 N N . GLU A 1 190 ? -3.601 15.124 -9.083 1.00 95.06 190 GLU A N 1
ATOM 1455 C CA . GLU A 1 190 ? -4.385 15.760 -10.162 1.00 95.06 190 GLU A CA 1
ATOM 1456 C C . GLU A 1 190 ? -5.829 15.223 -10.246 1.00 95.06 190 GLU A C 1
ATOM 1458 O O . GLU A 1 190 ? -6.657 15.739 -10.992 1.00 95.06 190 GLU A O 1
ATOM 1463 N N . ALA A 1 191 ? -6.136 14.175 -9.480 1.00 94.50 191 ALA A N 1
ATOM 1464 C CA . ALA A 1 191 ? -7.460 13.578 -9.348 1.00 94.50 191 ALA A CA 1
ATOM 1465 C C . ALA A 1 191 ? -7.702 13.151 -7.891 1.00 94.50 191 ALA A C 1
ATOM 1467 O O . ALA A 1 191 ? -6.824 13.307 -7.042 1.00 94.50 191 ALA A O 1
ATOM 1468 N N . LEU A 1 192 ? -8.891 12.607 -7.607 1.00 94.19 192 LEU A N 1
ATOM 1469 C CA . LEU A 1 192 ? -9.302 12.209 -6.257 1.00 94.19 192 LEU A CA 1
ATOM 1470 C C . LEU A 1 192 ? -8.245 11.345 -5.561 1.00 94.19 192 LEU A C 1
ATOM 1472 O O . LEU A 1 192 ? -7.765 10.365 -6.135 1.00 94.19 192 LEU A O 1
ATOM 1476 N N . VAL A 1 193 ? -7.917 11.686 -4.318 1.00 95.56 193 VAL A N 1
ATOM 1477 C CA . VAL A 1 193 ? -7.063 10.865 -3.459 1.00 95.56 193 VAL A CA 1
ATOM 1478 C C . VAL A 1 193 ? -7.914 9.749 -2.868 1.00 95.56 193 VAL A C 1
ATOM 1480 O O . VAL A 1 193 ? -8.860 10.009 -2.130 1.00 95.56 193 VAL A O 1
ATOM 1483 N N . LEU A 1 194 ? -7.586 8.504 -3.206 1.00 94.12 194 LEU A N 1
ATOM 1484 C CA . LEU A 1 194 ? -8.407 7.337 -2.867 1.00 94.12 194 LEU A CA 1
ATOM 1485 C C . LEU A 1 194 ? -7.892 6.594 -1.634 1.00 94.12 194 LEU A C 1
ATOM 1487 O O . LEU A 1 194 ? -8.671 5.989 -0.906 1.00 94.12 194 LEU A O 1
ATOM 1491 N N . LYS A 1 195 ? -6.578 6.614 -1.390 1.00 95.25 195 LYS A N 1
ATOM 1492 C CA . LYS A 1 195 ? -5.971 5.996 -0.206 1.00 95.25 195 LYS A CA 1
ATOM 1493 C C . LYS A 1 195 ? -4.823 6.836 0.318 1.00 95.25 195 LYS A C 1
ATOM 1495 O O . LYS A 1 195 ? -4.072 7.438 -0.450 1.00 95.25 195 LYS A O 1
ATOM 1500 N N . VAL A 1 196 ? -4.675 6.838 1.637 1.00 96.56 196 VAL A N 1
ATOM 1501 C CA . VAL A 1 196 ? -3.570 7.488 2.334 1.00 96.56 196 VAL A CA 1
ATOM 1502 C C . VAL A 1 196 ? -3.136 6.636 3.517 1.00 96.56 196 VAL A C 1
ATOM 1504 O O . VAL A 1 196 ? -3.964 5.990 4.154 1.00 96.56 196 VAL A O 1
ATOM 1507 N N . ALA A 1 197 ? -1.847 6.652 3.837 1.00 95.69 197 ALA A N 1
ATOM 1508 C CA . ALA A 1 197 ? -1.368 6.130 5.105 1.00 95.69 197 ALA A CA 1
ATOM 1509 C C . ALA A 1 197 ? -0.227 6.982 5.656 1.00 95.69 197 ALA A C 1
ATOM 1511 O O . ALA A 1 197 ? 0.661 7.432 4.923 1.00 95.69 197 ALA A O 1
ATOM 1512 N N . TRP A 1 198 ? -0.245 7.154 6.974 1.00 95.94 198 TRP A N 1
ATOM 1513 C CA . TRP A 1 198 ? 0.775 7.869 7.722 1.00 95.94 198 TRP A CA 1
ATOM 1514 C C . TRP A 1 198 ? 1.686 6.864 8.420 1.00 95.94 198 TRP A C 1
ATOM 1516 O O . TRP A 1 198 ? 1.222 5.976 9.131 1.00 95.94 198 TRP A O 1
ATOM 1526 N N . ASN A 1 199 ? 2.986 6.972 8.178 1.00 93.88 199 ASN A N 1
ATOM 1527 C CA . ASN A 1 199 ? 3.984 6.128 8.806 1.00 93.88 199 ASN A CA 1
ATOM 1528 C C . ASN A 1 199 ? 4.086 6.453 10.307 1.00 93.88 199 ASN A C 1
ATOM 1530 O O . ASN A 1 199 ? 4.442 7.590 10.629 1.00 93.88 199 ASN A O 1
ATOM 1534 N N . PRO A 1 200 ? 3.861 5.481 11.210 1.00 86.19 200 PRO A N 1
ATOM 1535 C CA . PRO A 1 200 ? 3.840 5.718 12.653 1.00 86.19 200 PRO A CA 1
ATOM 1536 C C . PRO A 1 200 ? 5.217 6.041 13.252 1.00 86.19 200 PRO A C 1
ATOM 1538 O O . PRO A 1 200 ? 5.274 6.608 14.332 1.00 86.19 200 PRO A O 1
ATOM 1541 N N . ASN A 1 201 ? 6.328 5.738 12.569 1.00 85.56 201 ASN A N 1
ATOM 1542 C CA . ASN A 1 201 ? 7.677 5.950 13.118 1.00 85.56 201 ASN A CA 1
ATOM 1543 C C . ASN A 1 201 ? 8.362 7.175 12.514 1.00 85.56 201 ASN A C 1
ATOM 1545 O O . ASN A 1 201 ? 8.941 8.001 13.212 1.00 85.56 201 ASN A O 1
ATOM 1549 N N . THR A 1 202 ? 8.325 7.295 11.187 1.00 87.31 202 THR A N 1
ATOM 1550 C CA . THR A 1 202 ? 9.019 8.383 10.477 1.00 87.31 202 THR A CA 1
ATOM 1551 C C . THR A 1 202 ? 8.120 9.599 10.282 1.00 87.31 202 THR A C 1
ATOM 1553 O O . THR A 1 202 ? 8.595 10.719 10.110 1.00 87.31 202 THR A O 1
ATOM 1556 N N . GLY A 1 203 ? 6.800 9.397 10.316 1.00 90.62 203 GLY A N 1
ATOM 1557 C CA . GLY A 1 203 ? 5.814 10.407 9.961 1.00 90.62 203 GLY A CA 1
ATOM 1558 C C . GLY A 1 203 ? 5.794 10.790 8.484 1.00 90.62 203 GLY A C 1
ATOM 1559 O O . GLY A 1 203 ? 5.203 11.812 8.150 1.00 90.62 203 GLY A O 1
ATOM 1560 N N . LEU A 1 204 ? 6.417 9.992 7.616 1.00 95.75 204 LEU A N 1
ATOM 1561 C CA . LEU A 1 204 ? 6.209 10.078 6.175 1.00 95.75 204 LEU A CA 1
ATOM 1562 C C . LEU A 1 204 ? 4.766 9.721 5.822 1.00 95.75 204 LEU A C 1
ATOM 1564 O O . LEU A 1 204 ? 4.150 8.855 6.444 1.00 95.75 204 LEU A O 1
ATOM 1568 N N . ILE A 1 205 ? 4.241 10.364 4.792 1.00 97.62 205 ILE A N 1
ATOM 1569 C CA . ILE A 1 205 ? 2.890 10.134 4.293 1.00 97.62 205 ILE A CA 1
ATOM 1570 C C . ILE A 1 205 ? 2.999 9.513 2.910 1.00 97.62 205 ILE A C 1
ATOM 1572 O O . ILE A 1 205 ? 3.761 10.001 2.081 1.00 97.62 205 ILE A O 1
ATOM 1576 N N . VAL A 1 206 ? 2.224 8.464 2.641 1.00 97.50 206 VAL A N 1
ATOM 1577 C CA . VAL A 1 206 ? 2.026 7.962 1.276 1.00 97.50 206 VAL A CA 1
ATOM 1578 C C . VAL A 1 206 ? 0.574 8.165 0.895 1.00 97.50 206 VAL A C 1
ATOM 1580 O O . VAL A 1 206 ? -0.325 7.846 1.673 1.00 97.50 206 VAL A O 1
ATOM 1583 N N . SER A 1 207 ? 0.351 8.658 -0.316 1.00 97.06 207 SER A N 1
ATOM 1584 C CA . SER A 1 207 ? -0.976 8.797 -0.902 1.00 97.06 207 SER A CA 1
ATOM 1585 C C . SER A 1 207 ? -1.039 8.179 -2.286 1.00 97.06 207 SER A C 1
ATOM 1587 O O . SER A 1 207 ? -0.039 8.131 -3.004 1.00 97.06 207 SER A O 1
ATOM 1589 N N . TRP A 1 208 ? -2.231 7.725 -2.653 1.00 96.25 208 TRP A N 1
ATOM 1590 C CA . TRP A 1 208 ? -2.564 7.232 -3.979 1.00 96.25 208 TRP A CA 1
ATOM 1591 C C . TRP A 1 208 ? -3.760 8.001 -4.537 1.00 96.25 208 TRP A C 1
ATOM 1593 O O . TRP A 1 208 ? -4.793 8.123 -3.869 1.00 96.25 208 TRP A O 1
ATOM 1603 N N . GLY A 1 209 ? -3.620 8.484 -5.770 1.00 93.94 209 GLY A N 1
ATOM 1604 C CA . GLY A 1 209 ? -4.650 9.240 -6.467 1.00 93.94 209 GLY A CA 1
ATOM 1605 C C . GLY A 1 209 ? -5.199 8.530 -7.699 1.00 93.94 209 GLY A C 1
ATOM 1606 O O . GLY A 1 209 ? -4.572 7.651 -8.293 1.00 93.94 209 GLY A O 1
ATOM 1607 N N . GLY A 1 210 ? -6.373 8.977 -8.142 1.00 92.81 210 GLY A N 1
ATOM 1608 C CA . GLY A 1 210 ? -6.963 8.606 -9.432 1.00 92.81 210 GLY A CA 1
ATOM 1609 C C . GLY A 1 210 ? -6.133 9.054 -10.645 1.00 92.81 210 GLY A C 1
ATOM 1610 O O . GLY A 1 210 ? -6.395 8.615 -11.762 1.00 92.81 210 GLY A O 1
ATOM 1611 N N . ASP A 1 211 ? -5.092 9.867 -10.424 1.00 91.88 211 ASP A N 1
ATOM 1612 C CA . ASP A 1 211 ? -4.047 10.220 -11.395 1.00 91.88 211 ASP A CA 1
ATOM 1613 C C . ASP A 1 211 ? -3.092 9.048 -11.684 1.00 91.88 211 ASP A C 1
ATOM 1615 O O . ASP A 1 211 ? -2.155 9.167 -12.480 1.00 91.88 211 ASP A O 1
ATOM 1619 N N . LYS A 1 212 ? -3.365 7.896 -11.058 1.00 92.88 212 LYS A N 1
ATOM 1620 C CA . LYS A 1 212 ? -2.655 6.630 -11.201 1.00 92.88 212 LYS A CA 1
ATOM 1621 C C . LYS A 1 212 ? -1.226 6.700 -10.684 1.00 92.88 212 LYS A C 1
ATOM 1623 O O . LYS A 1 212 ? -0.367 5.943 -11.133 1.00 92.88 212 LYS A O 1
ATOM 1628 N N . ARG A 1 213 ? -0.941 7.606 -9.755 1.00 93.81 213 ARG A N 1
ATOM 1629 C CA . ARG A 1 213 ? 0.377 7.736 -9.136 1.00 93.81 213 ARG A CA 1
ATOM 1630 C C . ARG A 1 213 ? 0.247 7.597 -7.635 1.00 93.81 213 ARG A C 1
ATOM 1632 O O . ARG A 1 213 ? -0.734 8.038 -7.040 1.00 93.81 213 ARG A O 1
ATOM 1639 N N . TYR A 1 214 ? 1.276 7.028 -7.015 1.00 95.69 214 TYR A N 1
ATOM 1640 C CA . TYR A 1 214 ? 1.485 7.226 -5.588 1.00 95.69 214 TYR A CA 1
ATOM 1641 C C . TYR A 1 214 ? 2.577 8.264 -5.371 1.00 95.69 214 TYR A C 1
ATOM 1643 O O . TYR A 1 214 ? 3.480 8.456 -6.198 1.00 95.69 214 TYR A O 1
ATOM 1651 N N . LYS A 1 215 ? 2.476 8.956 -4.245 1.00 95.69 215 LYS A N 1
ATOM 1652 C CA . LYS A 1 215 ? 3.405 10.007 -3.848 1.00 95.69 215 LYS A CA 1
ATOM 1653 C C . LYS A 1 215 ? 3.780 9.832 -2.388 1.00 95.69 215 LYS A C 1
ATOM 1655 O O . LYS A 1 215 ? 2.967 9.358 -1.597 1.00 95.69 215 LYS A O 1
ATOM 1660 N N . VAL A 1 216 ? 5.016 10.200 -2.060 1.00 96.69 216 VAL A N 1
ATOM 1661 C CA . VAL A 1 216 ? 5.512 10.239 -0.679 1.00 96.69 216 VAL A CA 1
ATOM 1662 C C . VAL A 1 216 ? 5.729 11.689 -0.287 1.00 96.69 216 VAL A C 1
ATOM 1664 O O . VAL A 1 216 ? 6.293 12.458 -1.069 1.00 96.69 216 VAL A O 1
ATOM 1667 N N . TRP A 1 217 ? 5.307 12.041 0.919 1.00 96.75 217 TRP A N 1
ATOM 1668 C CA . TRP A 1 217 ? 5.337 13.393 1.459 1.00 96.75 217 TRP A CA 1
ATOM 1669 C C . TRP A 1 217 ? 5.957 13.407 2.850 1.00 96.75 217 TRP A C 1
ATOM 1671 O O . TRP A 1 217 ? 5.920 12.403 3.569 1.00 96.75 217 TRP A O 1
ATOM 1681 N N . ASP A 1 218 ? 6.486 14.559 3.242 1.00 93.06 218 ASP A N 1
ATOM 1682 C CA . ASP A 1 218 ? 6.739 14.850 4.651 1.00 93.06 218 ASP A CA 1
ATOM 1683 C C . ASP A 1 218 ? 5.480 15.395 5.357 1.00 93.06 218 ASP A C 1
ATOM 1685 O O . ASP A 1 218 ? 4.423 15.590 4.750 1.00 93.06 218 ASP A O 1
ATOM 1689 N N . ARG A 1 219 ? 5.595 15.644 6.668 1.00 90.19 219 ARG A N 1
ATOM 1690 C CA . ARG A 1 219 ? 4.510 16.194 7.505 1.00 90.19 219 ARG A CA 1
ATOM 1691 C C . ARG A 1 219 ? 4.164 17.655 7.180 1.00 90.19 219 ARG A C 1
ATOM 1693 O O . ARG A 1 219 ? 3.186 18.184 7.711 1.00 90.19 219 ARG A O 1
ATOM 1700 N N . ASP A 1 220 ? 4.977 18.320 6.364 1.00 89.06 220 ASP A N 1
ATOM 1701 C CA . ASP A 1 220 ? 4.779 19.704 5.939 1.00 89.06 220 ASP A CA 1
ATOM 1702 C C . ASP A 1 220 ? 4.101 19.795 4.564 1.00 89.06 220 ASP A C 1
ATOM 1704 O O . ASP A 1 220 ? 3.806 20.894 4.098 1.00 89.06 220 ASP A O 1
ATOM 1708 N N . GLY A 1 221 ? 3.795 18.651 3.941 1.00 90.50 221 GLY A N 1
ATOM 1709 C CA . GLY A 1 221 ? 3.147 18.578 2.635 1.00 90.50 221 GLY A CA 1
ATOM 1710 C C . GLY A 1 221 ? 4.117 18.735 1.466 1.00 90.50 221 GLY A C 1
ATOM 1711 O O . GLY A 1 221 ? 3.691 18.896 0.321 1.00 90.50 221 GLY A O 1
ATOM 1712 N N . ARG A 1 222 ? 5.432 18.666 1.705 1.00 92.50 222 ARG A N 1
ATOM 1713 C CA . ARG A 1 222 ? 6.422 18.655 0.628 1.00 92.50 222 ARG A CA 1
ATOM 1714 C C . ARG A 1 222 ? 6.449 17.277 -0.020 1.00 92.50 222 ARG A C 1
ATOM 1716 O O . ARG A 1 222 ? 6.645 16.261 0.644 1.00 92.50 222 ARG A O 1
ATOM 1723 N N . GLN A 1 223 ? 6.329 17.249 -1.344 1.00 95.00 223 GLN A N 1
ATOM 1724 C CA . GLN A 1 223 ? 6.484 16.022 -2.120 1.00 95.00 223 GLN A CA 1
ATOM 1725 C C . GLN A 1 223 ? 7.955 15.579 -2.114 1.00 95.00 223 GLN A C 1
ATOM 1727 O O . GLN A 1 223 ? 8.831 16.298 -2.599 1.00 95.00 223 GLN A O 1
ATOM 1732 N N . LEU A 1 224 ? 8.221 14.385 -1.594 1.00 90.56 224 LEU A N 1
ATOM 1733 C CA . LEU A 1 224 ? 9.544 13.756 -1.570 1.00 90.56 224 LEU A CA 1
ATOM 1734 C C . LEU A 1 224 ? 9.739 12.796 -2.745 1.00 90.56 224 LEU A C 1
ATOM 1736 O O . LEU A 1 224 ? 10.844 12.663 -3.263 1.00 90.56 224 LEU A O 1
ATOM 1740 N N . TYR A 1 225 ? 8.661 12.141 -3.178 1.00 93.25 225 TYR A N 1
ATOM 1741 C CA . TYR A 1 225 ? 8.691 11.167 -4.263 1.00 93.25 225 TYR A CA 1
ATOM 1742 C C . TYR A 1 225 ? 7.382 11.174 -5.051 1.00 93.25 225 TYR A C 1
ATOM 1744 O O . TYR A 1 225 ? 6.305 11.387 -4.492 1.00 93.25 225 TYR A O 1
ATOM 1752 N N . THR A 1 226 ? 7.469 10.878 -6.348 1.00 92.88 226 THR A N 1
ATOM 1753 C CA . THR A 1 226 ? 6.315 10.571 -7.196 1.00 92.88 226 THR A CA 1
ATOM 1754 C C . THR A 1 226 ? 6.638 9.388 -8.093 1.00 92.88 226 THR A C 1
ATOM 1756 O O . THR A 1 226 ? 7.718 9.314 -8.681 1.00 92.88 226 THR A O 1
ATOM 1759 N N . SER A 1 227 ? 5.702 8.449 -8.191 1.00 91.12 227 SER A N 1
ATOM 1760 C CA . SER A 1 227 ? 5.849 7.303 -9.075 1.00 91.12 227 SER A CA 1
ATOM 1761 C C . SER A 1 227 ? 5.572 7.666 -10.535 1.00 91.12 227 SER A C 1
ATOM 1763 O O . SER A 1 227 ? 4.868 8.632 -10.852 1.00 91.12 227 SER A O 1
ATOM 1765 N N . ALA A 1 228 ? 6.049 6.814 -11.443 1.00 88.62 228 ALA A N 1
ATOM 1766 C CA . ALA A 1 228 ? 5.458 6.724 -12.772 1.00 88.62 228 ALA A CA 1
ATOM 1767 C C . ALA A 1 228 ? 3.974 6.305 -12.663 1.00 88.62 228 ALA A C 1
ATOM 1769 O O . ALA A 1 228 ? 3.599 5.672 -11.666 1.00 88.62 228 ALA A O 1
ATOM 1770 N N . PRO A 1 229 ? 3.130 6.631 -13.661 1.00 88.19 229 PRO A N 1
ATOM 1771 C CA . PRO A 1 229 ? 1.761 6.134 -13.716 1.00 88.19 229 PRO A CA 1
ATOM 1772 C C . PRO A 1 229 ? 1.721 4.604 -13.628 1.00 88.19 229 PRO A C 1
ATOM 1774 O O . PRO A 1 229 ? 2.421 3.913 -14.371 1.00 88.19 229 PRO A O 1
ATOM 1777 N N . LEU A 1 230 ? 0.907 4.082 -12.717 1.00 85.31 230 LEU A N 1
ATOM 1778 C CA . LEU A 1 230 ? 0.758 2.662 -12.450 1.00 85.31 230 LEU A CA 1
ATOM 1779 C C . LEU A 1 230 ? -0.593 2.146 -12.924 1.00 85.31 230 LEU A C 1
ATOM 1781 O O . LEU A 1 230 ? -1.626 2.793 -12.777 1.00 85.31 230 LEU A O 1
ATOM 1785 N N . TYR A 1 231 ? -0.563 0.928 -13.446 1.00 82.50 231 TYR A N 1
ATOM 1786 C CA . TYR A 1 231 ? -1.737 0.165 -13.831 1.00 82.50 231 TYR A CA 1
ATOM 1787 C C . TYR A 1 231 ? -1.588 -1.248 -13.268 1.00 82.50 231 TYR A C 1
ATOM 1789 O O . TYR A 1 231 ? -0.481 -1.797 -13.335 1.00 82.50 231 TYR A O 1
ATOM 1797 N N . PRO A 1 232 ? -2.658 -1.863 -12.741 1.00 84.50 232 PRO A N 1
ATOM 1798 C CA . PRO A 1 232 ? -4.001 -1.316 -12.481 1.00 84.50 232 PRO A CA 1
ATOM 1799 C C . PRO A 1 232 ? -4.052 -0.383 -11.250 1.00 84.50 232 PRO A C 1
ATOM 1801 O O . PRO A 1 232 ? -3.042 -0.215 -10.565 1.00 84.50 232 PRO A O 1
ATOM 1804 N N . ASN A 1 233 ? -5.215 0.232 -10.979 1.00 86.19 233 ASN A N 1
ATOM 1805 C CA . ASN A 1 233 ? -5.388 1.167 -9.859 1.00 86.19 233 ASN A CA 1
ATOM 1806 C C . ASN A 1 233 ? -5.072 0.503 -8.511 1.00 86.19 233 ASN A C 1
ATOM 1808 O O . ASN A 1 233 ? -5.513 -0.617 -8.258 1.00 86.19 233 ASN A O 1
ATOM 1812 N N . ILE A 1 234 ? -4.349 1.210 -7.639 1.00 90.50 234 ILE A N 1
ATOM 1813 C CA . ILE A 1 234 ? -4.140 0.775 -6.256 1.00 90.50 234 ILE A CA 1
ATOM 1814 C C . ILE A 1 234 ? -5.449 0.929 -5.481 1.00 90.50 234 ILE A C 1
ATOM 1816 O O . ILE A 1 234 ? -6.114 1.964 -5.541 1.00 90.50 234 ILE A O 1
ATOM 1820 N N . THR A 1 235 ? -5.796 -0.115 -4.747 1.00 90.75 235 THR A N 1
ATOM 1821 C CA . THR A 1 235 ? -7.020 -0.234 -3.950 1.00 90.75 235 THR A CA 1
ATOM 1822 C C . THR A 1 235 ? -6.714 -0.387 -2.459 1.00 90.75 235 THR A C 1
ATOM 1824 O O . THR A 1 235 ? -7.520 0.022 -1.627 1.00 90.75 235 THR A O 1
ATOM 1827 N N . ALA A 1 236 ? -5.517 -0.868 -2.108 1.00 91.88 236 ALA A N 1
ATOM 1828 C CA . ALA A 1 236 ? -5.074 -1.035 -0.726 1.00 91.88 236 ALA A CA 1
ATOM 1829 C C . ALA A 1 236 ? -3.664 -0.477 -0.501 1.00 91.88 236 ALA A C 1
ATOM 1831 O O . ALA A 1 236 ? -2.798 -0.573 -1.373 1.00 91.88 236 ALA A O 1
ATOM 1832 N N . LEU A 1 237 ? -3.421 0.080 0.686 1.00 94.94 237 LEU A N 1
ATOM 1833 C CA . LEU A 1 237 ? -2.143 0.681 1.057 1.00 94.94 237 LEU A CA 1
ATOM 1834 C C . LEU A 1 237 ? -1.895 0.528 2.560 1.00 94.94 237 LEU A C 1
ATOM 1836 O O . LEU A 1 237 ? -2.781 0.837 3.353 1.00 94.94 237 LEU A O 1
ATOM 1840 N N . ALA A 1 238 ? -0.701 0.074 2.953 1.00 93.88 238 ALA A N 1
ATOM 1841 C CA . ALA A 1 238 ? -0.359 -0.108 4.365 1.00 93.88 238 ALA A CA 1
ATOM 1842 C C . ALA A 1 238 ? 1.141 0.057 4.651 1.00 93.88 238 ALA A C 1
ATOM 1844 O O . ALA A 1 238 ? 1.987 -0.509 3.952 1.00 93.88 238 ALA A O 1
ATOM 1845 N N . TRP A 1 239 ? 1.466 0.782 5.723 1.00 94.19 239 TRP A N 1
ATOM 1846 C CA . TRP A 1 239 ? 2.825 0.901 6.261 1.00 94.19 239 TRP A CA 1
ATOM 1847 C C . TRP A 1 239 ? 3.175 -0.274 7.169 1.00 94.19 239 TRP A C 1
ATOM 1849 O O . TRP A 1 239 ? 2.353 -0.691 7.984 1.00 94.19 239 TRP A O 1
ATOM 1859 N N . ALA A 1 240 ? 4.409 -0.761 7.058 1.00 91.06 240 ALA A N 1
ATOM 1860 C CA . ALA A 1 240 ? 4.974 -1.693 8.019 1.00 91.06 240 ALA A CA 1
ATOM 1861 C C . ALA A 1 240 ? 5.172 -1.005 9.375 1.00 91.06 240 ALA A C 1
ATOM 1863 O O . ALA A 1 240 ? 5.489 0.186 9.440 1.00 91.06 240 ALA A O 1
ATOM 1864 N N . ALA A 1 241 ? 5.028 -1.772 10.457 1.00 84.38 241 ALA A N 1
ATOM 1865 C CA . ALA A 1 241 ? 5.187 -1.270 11.822 1.00 84.38 241 ALA A CA 1
ATOM 1866 C C . ALA A 1 241 ? 6.607 -0.749 12.116 1.00 84.38 241 ALA A C 1
ATOM 1868 O O . ALA A 1 241 ? 6.772 0.115 12.971 1.00 84.38 241 ALA A O 1
ATOM 1869 N N . ASP A 1 242 ? 7.628 -1.220 11.389 1.00 83.44 242 ASP A N 1
ATOM 1870 C CA . ASP A 1 242 ? 9.011 -0.725 11.476 1.00 83.44 242 ASP A CA 1
ATOM 1871 C C . ASP A 1 242 ? 9.211 0.644 10.787 1.00 83.44 242 ASP A C 1
ATOM 1873 O O . ASP A 1 242 ? 10.226 1.327 10.980 1.00 83.44 242 ASP A O 1
ATOM 1877 N N . GLY A 1 243 ? 8.230 1.078 9.990 1.00 86.31 243 GLY A N 1
ATOM 1878 C CA . GLY A 1 243 ? 8.249 2.314 9.222 1.00 86.31 243 GLY A CA 1
ATOM 1879 C C . GLY A 1 243 ? 9.281 2.348 8.091 1.00 86.31 243 GLY A C 1
ATOM 1880 O O . GLY A 1 243 ? 9.503 3.423 7.529 1.00 86.31 243 GLY A O 1
ATOM 1881 N N . GLN A 1 244 ? 9.926 1.231 7.746 1.00 87.38 244 GLN A N 1
ATOM 1882 C CA . GLN A 1 244 ? 10.900 1.183 6.649 1.00 87.38 244 GLN A CA 1
ATOM 18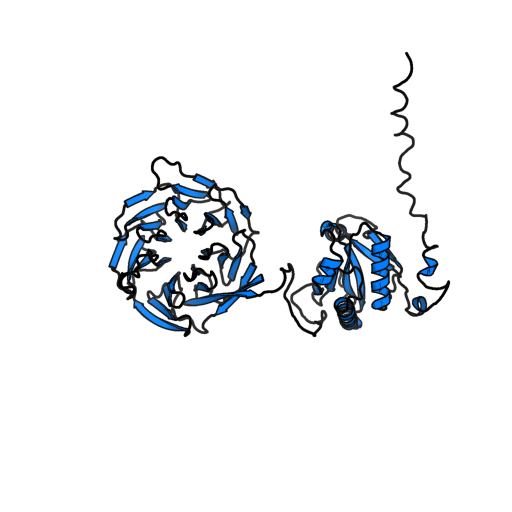83 C C . GLN A 1 244 ? 10.255 0.834 5.313 1.00 87.38 244 GLN A C 1
ATOM 1885 O O . GLN A 1 244 ? 10.786 1.213 4.271 1.00 87.38 244 GLN A O 1
ATOM 1890 N N . LEU A 1 245 ? 9.122 0.131 5.335 1.00 91.56 245 LEU A N 1
ATOM 1891 C CA . LEU A 1 245 ? 8.448 -0.365 4.139 1.00 91.56 245 LEU A CA 1
ATOM 1892 C C . LEU A 1 245 ? 6.974 0.021 4.114 1.00 91.56 245 LEU A C 1
ATOM 1894 O O . LEU A 1 245 ? 6.329 0.148 5.153 1.00 91.56 245 LEU A O 1
ATOM 1898 N N . PHE A 1 246 ? 6.418 0.105 2.913 1.00 93.88 246 PHE A N 1
ATOM 1899 C CA . PHE A 1 246 ? 4.976 0.072 2.705 1.00 93.88 246 PHE A CA 1
ATOM 1900 C C . PHE A 1 246 ? 4.622 -0.888 1.573 1.00 93.88 246 PHE A C 1
ATOM 1902 O O . PHE A 1 246 ? 5.431 -1.153 0.681 1.00 93.88 246 PHE A O 1
ATOM 1909 N N . VAL A 1 247 ? 3.403 -1.418 1.615 1.00 94.31 247 VAL A N 1
ATOM 1910 C CA . VAL A 1 247 ? 2.834 -2.229 0.536 1.00 94.31 247 VAL A CA 1
ATOM 1911 C C . VAL A 1 247 ? 1.665 -1.514 -0.106 1.00 94.31 247 VAL A C 1
ATOM 1913 O O . VAL A 1 247 ? 0.908 -0.797 0.550 1.00 94.31 247 VAL A O 1
ATOM 1916 N N . MET A 1 248 ? 1.521 -1.750 -1.401 1.00 94.25 248 MET A N 1
ATOM 1917 C CA . MET A 1 248 ? 0.375 -1.327 -2.190 1.00 94.25 248 MET A CA 1
ATOM 1918 C C . MET A 1 248 ? -0.212 -2.535 -2.901 1.00 94.25 248 MET A C 1
ATOM 1920 O O . MET A 1 248 ? 0.528 -3.347 -3.458 1.00 94.25 248 MET A O 1
ATOM 1924 N N . GLY A 1 249 ? -1.533 -2.636 -2.889 1.00 91.69 249 GLY A N 1
ATOM 1925 C CA . GLY A 1 249 ? -2.288 -3.687 -3.555 1.00 91.69 249 GLY A CA 1
ATOM 1926 C C . GLY A 1 249 ? -3.126 -3.109 -4.681 1.00 91.69 249 GLY A C 1
ATOM 1927 O O . GLY A 1 249 ? -3.766 -2.075 -4.507 1.00 91.69 249 GLY A O 1
ATOM 1928 N N . SER A 1 250 ? -3.124 -3.778 -5.824 1.00 91.06 250 SER A N 1
ATOM 1929 C CA . SER A 1 250 ? -4.020 -3.537 -6.953 1.00 91.06 250 SER A CA 1
ATOM 1930 C C . SER A 1 250 ? -4.543 -4.863 -7.498 1.00 91.06 250 SER A C 1
ATOM 1932 O O . SER A 1 250 ? -4.282 -5.925 -6.929 1.00 91.06 250 SER A O 1
ATOM 1934 N N . TYR A 1 251 ? -5.296 -4.816 -8.599 1.00 89.38 251 TYR A N 1
ATOM 1935 C CA . TYR A 1 251 ? -5.823 -6.012 -9.251 1.00 89.38 251 TYR A CA 1
ATOM 1936 C C . TYR A 1 251 ? -4.712 -7.006 -9.617 1.00 89.38 251 TYR A C 1
ATOM 1938 O O . TYR A 1 251 ? -3.872 -6.731 -10.479 1.00 89.38 251 TYR A O 1
ATOM 1946 N N . ASN A 1 252 ? -4.718 -8.155 -8.937 1.00 85.38 252 ASN A N 1
ATOM 1947 C CA . ASN A 1 252 ? -3.725 -9.221 -9.032 1.00 85.38 252 ASN A CA 1
ATOM 1948 C C . ASN A 1 252 ? -2.276 -8.735 -8.892 1.00 85.38 252 ASN A C 1
ATOM 1950 O O . ASN A 1 252 ? -1.381 -9.306 -9.511 1.00 85.38 252 ASN A O 1
ATOM 1954 N N . ALA A 1 253 ? -2.009 -7.672 -8.128 1.00 88.25 253 ALA A N 1
ATOM 1955 C CA . ALA A 1 253 ? -0.642 -7.212 -7.916 1.00 88.25 253 ALA A CA 1
ATOM 1956 C C . ALA A 1 253 ? -0.416 -6.620 -6.526 1.00 88.25 253 ALA A C 1
ATOM 1958 O O . ALA A 1 253 ? -1.202 -5.832 -6.015 1.00 88.25 253 ALA A O 1
ATOM 1959 N N . ILE A 1 254 ? 0.725 -6.966 -5.942 1.00 90.94 254 ILE A N 1
ATOM 1960 C CA . ILE A 1 254 ? 1.259 -6.379 -4.718 1.00 90.94 254 ILE A CA 1
ATOM 1961 C C . ILE A 1 254 ? 2.593 -5.743 -5.067 1.00 90.94 254 ILE A C 1
ATOM 1963 O O . ILE A 1 254 ? 3.429 -6.365 -5.723 1.00 90.94 254 ILE A O 1
ATOM 1967 N N . ARG A 1 255 ? 2.819 -4.524 -4.594 1.00 91.06 255 ARG A N 1
ATOM 1968 C CA . ARG A 1 255 ? 4.108 -3.842 -4.662 1.00 91.06 255 ARG A CA 1
ATOM 1969 C C . ARG A 1 255 ? 4.627 -3.612 -3.257 1.00 91.06 255 ARG A C 1
ATOM 1971 O O . ARG A 1 255 ? 3.912 -3.058 -2.429 1.00 91.06 255 ARG A O 1
ATOM 1978 N N . LEU A 1 256 ? 5.864 -4.027 -3.013 1.00 91.62 256 LEU A N 1
ATOM 1979 C CA . LEU A 1 256 ? 6.602 -3.713 -1.796 1.00 91.62 256 LEU A CA 1
ATOM 1980 C C . LEU A 1 256 ? 7.538 -2.547 -2.087 1.00 91.62 256 LEU A C 1
ATOM 1982 O O . LEU A 1 256 ? 8.381 -2.653 -2.980 1.00 91.62 256 LEU A O 1
ATOM 1986 N N . CYS A 1 257 ? 7.425 -1.472 -1.320 1.00 90.88 257 CYS A N 1
ATOM 1987 C CA . CYS A 1 257 ? 8.180 -0.243 -1.512 1.00 90.88 257 CYS A CA 1
ATOM 1988 C C . CYS A 1 257 ? 8.970 0.134 -0.258 1.00 90.88 257 CYS A C 1
ATOM 1990 O O . CYS A 1 257 ? 8.550 -0.134 0.866 1.00 90.88 257 CYS A O 1
ATOM 1992 N N . ASP A 1 258 ? 10.118 0.767 -0.474 1.00 89.88 258 ASP A N 1
ATOM 1993 C CA . ASP A 1 258 ? 10.897 1.436 0.563 1.00 89.88 258 ASP A CA 1
ATOM 1994 C C . ASP A 1 258 ? 10.196 2.724 0.999 1.00 89.88 258 ASP A C 1
ATOM 1996 O O . ASP A 1 258 ? 9.531 3.369 0.187 1.00 89.88 258 ASP A O 1
ATOM 2000 N N . LYS A 1 259 ? 10.401 3.155 2.245 1.00 87.25 259 LYS A N 1
ATOM 2001 C CA . LYS A 1 259 ? 9.838 4.399 2.789 1.00 87.25 259 LYS A CA 1
ATOM 2002 C C . LYS A 1 259 ? 10.107 5.639 1.933 1.00 87.25 259 LYS A C 1
ATOM 2004 O O . LYS A 1 259 ? 9.303 6.564 1.944 1.00 87.25 259 LYS A O 1
ATOM 2009 N N . ASN A 1 260 ? 11.207 5.656 1.182 1.00 85.44 260 ASN A N 1
ATOM 2010 C CA . ASN A 1 260 ? 11.572 6.765 0.304 1.00 85.44 260 ASN A CA 1
ATOM 2011 C C . ASN A 1 260 ? 10.799 6.757 -1.030 1.00 85.44 260 ASN A C 1
ATOM 2013 O O . ASN A 1 260 ? 10.944 7.676 -1.830 1.00 85.44 260 ASN A O 1
ATOM 2017 N N . GLY A 1 261 ? 9.991 5.726 -1.283 1.00 83.19 261 GLY A N 1
ATOM 2018 C CA . GLY A 1 261 ? 9.082 5.622 -2.420 1.00 83.19 261 GLY A CA 1
ATOM 2019 C C . GLY A 1 261 ? 9.481 4.589 -3.470 1.00 83.19 261 GLY A C 1
ATOM 2020 O O . GLY A 1 261 ? 8.619 4.143 -4.223 1.00 83.19 261 GLY A O 1
ATOM 2021 N N . TRP A 1 262 ? 10.739 4.149 -3.530 1.00 82.19 262 TRP A N 1
ATOM 2022 C CA . TRP A 1 262 ? 11.193 3.186 -4.543 1.00 82.19 262 TRP A CA 1
ATOM 2023 C C . TRP A 1 262 ? 10.539 1.810 -4.357 1.00 82.19 262 TRP A C 1
ATOM 2025 O O . TRP A 1 262 ? 10.451 1.299 -3.243 1.00 82.19 262 TRP A O 1
ATOM 2035 N N . CYS A 1 263 ? 10.128 1.170 -5.451 1.00 84.69 263 CYS A N 1
ATOM 2036 C CA . CYS A 1 263 ? 9.568 -0.182 -5.416 1.00 84.69 263 CYS A CA 1
ATOM 2037 C C . CYS A 1 263 ? 10.689 -1.233 -5.350 1.00 84.69 263 CYS A C 1
ATOM 2039 O O . CYS A 1 263 ? 11.523 -1.308 -6.247 1.00 84.69 263 CYS A O 1
ATOM 2041 N N . HIS A 1 264 ? 10.697 -2.078 -4.316 1.00 80.12 264 HIS A N 1
ATOM 2042 C CA . HIS A 1 264 ? 11.625 -3.205 -4.190 1.00 80.12 264 HIS A CA 1
ATOM 2043 C C . HIS A 1 264 ? 11.231 -4.391 -5.063 1.00 80.12 264 HIS A C 1
ATOM 2045 O O . HIS A 1 264 ? 12.088 -5.019 -5.683 1.00 80.12 264 HIS A O 1
ATOM 2051 N N . SER A 1 265 ? 9.949 -4.752 -5.054 1.00 81.31 265 SER A N 1
ATOM 2052 C CA . SER A 1 265 ? 9.459 -5.907 -5.800 1.00 81.31 265 SER A CA 1
ATOM 2053 C C . SER A 1 265 ? 7.968 -5.806 -6.075 1.00 81.31 265 SER A C 1
ATOM 2055 O O . SER A 1 265 ? 7.231 -5.142 -5.345 1.00 81.31 265 SER A O 1
ATOM 2057 N N . GLN A 1 266 ? 7.544 -6.483 -7.138 1.00 84.75 266 GLN A N 1
ATOM 2058 C CA . GLN A 1 266 ? 6.147 -6.680 -7.480 1.00 84.75 266 GLN A CA 1
ATOM 2059 C C . GLN A 1 266 ? 5.858 -8.182 -7.513 1.00 84.75 266 GLN A C 1
ATOM 2061 O O . GLN A 1 266 ? 6.648 -8.958 -8.052 1.00 84.75 266 GLN A O 1
ATOM 2066 N N . HIS A 1 267 ? 4.727 -8.576 -6.942 1.00 84.25 267 HIS A N 1
ATOM 2067 C CA . HIS A 1 267 ? 4.202 -9.935 -6.974 1.00 84.25 267 HIS A CA 1
ATOM 2068 C C . HIS A 1 267 ? 2.788 -9.912 -7.547 1.00 84.25 267 HIS A C 1
ATOM 2070 O O . HIS A 1 267 ? 2.092 -8.915 -7.383 1.00 84.25 267 HIS A O 1
ATOM 2076 N N . GLN A 1 268 ? 2.351 -10.991 -8.194 1.00 85.75 268 GLN A N 1
ATOM 2077 C CA . GLN A 1 268 ? 1.002 -11.104 -8.745 1.00 85.75 268 GLN A CA 1
ATOM 2078 C C . GLN A 1 268 ? 0.249 -12.270 -8.099 1.00 85.75 268 GLN A C 1
ATOM 2080 O O . GLN A 1 268 ? 0.256 -13.377 -8.636 1.00 85.75 268 GLN A O 1
ATOM 2085 N N . PRO A 1 269 ? -0.323 -12.082 -6.896 1.00 77.94 269 PRO A N 1
ATOM 2086 C CA . PRO A 1 269 ? -1.237 -13.077 -6.344 1.00 77.94 269 PRO A CA 1
ATOM 2087 C C . PRO A 1 269 ? -2.477 -13.193 -7.244 1.00 77.94 269 PRO A C 1
ATOM 2089 O O . PRO A 1 269 ? -3.032 -12.181 -7.666 1.00 77.94 269 PRO A O 1
ATOM 2092 N N . ALA A 1 270 ? -2.924 -14.414 -7.530 1.00 82.25 270 ALA A N 1
ATOM 2093 C CA . ALA A 1 270 ? -4.164 -14.667 -8.265 1.00 82.25 270 ALA A CA 1
ATOM 2094 C C . ALA A 1 270 ? -5.387 -14.492 -7.339 1.00 82.25 270 ALA A C 1
ATOM 2096 O O . ALA A 1 270 ? -6.076 -15.456 -7.010 1.00 82.25 270 ALA A O 1
ATOM 2097 N N . CYS A 1 271 ? -5.607 -13.269 -6.849 1.00 80.94 271 CYS A N 1
ATOM 2098 C CA . CYS A 1 271 ? -6.599 -12.946 -5.814 1.00 80.94 271 CYS A CA 1
ATOM 2099 C C . CYS A 1 271 ? -7.610 -11.847 -6.210 1.00 80.94 271 CYS A C 1
ATOM 2101 O O . CYS A 1 271 ? -8.358 -11.361 -5.366 1.00 80.94 271 CYS A O 1
ATOM 2103 N N . GLY A 1 272 ? -7.626 -11.419 -7.474 1.00 87.44 272 GLY A N 1
ATOM 2104 C CA . GLY A 1 272 ? -8.460 -10.310 -7.946 1.00 87.44 272 GLY A CA 1
ATOM 2105 C C . GLY A 1 272 ? -8.022 -8.953 -7.385 1.00 87.44 272 GLY A C 1
ATOM 2106 O O . GLY A 1 272 ? -6.835 -8.736 -7.117 1.00 87.44 272 GLY A O 1
ATOM 2107 N N . SER A 1 273 ? -8.965 -8.017 -7.238 1.00 90.56 273 SER A N 1
ATOM 2108 C CA . SER A 1 273 ? -8.709 -6.727 -6.584 1.00 90.56 273 SER A CA 1
ATOM 2109 C C . SER A 1 273 ? -8.378 -6.921 -5.108 1.00 90.56 273 SER A C 1
ATOM 2111 O O . SER A 1 273 ? -9.019 -7.709 -4.419 1.00 90.56 273 SER A O 1
ATOM 2113 N N . LEU A 1 274 ? -7.381 -6.186 -4.613 1.00 92.69 274 LEU A N 1
ATOM 2114 C CA . LEU A 1 274 ? -7.014 -6.206 -3.200 1.00 92.69 274 LEU A CA 1
ATOM 2115 C C . LEU A 1 274 ? -7.708 -5.077 -2.451 1.00 92.69 274 LEU A C 1
ATOM 2117 O O . LEU A 1 274 ? -7.325 -3.921 -2.608 1.00 92.69 274 LEU A O 1
ATOM 2121 N N . PHE A 1 275 ? -8.700 -5.388 -1.626 1.00 92.25 275 PHE A N 1
ATOM 2122 C CA . PHE A 1 275 ? -9.470 -4.359 -0.922 1.00 92.25 275 PHE A CA 1
ATOM 2123 C C . PHE A 1 275 ? -8.770 -3.844 0.335 1.00 92.25 275 PHE A C 1
ATOM 2125 O O . PHE A 1 275 ? -8.876 -2.663 0.668 1.00 92.25 275 PHE A O 1
ATOM 2132 N N . ASN A 1 276 ? -7.992 -4.698 1.003 1.00 93.56 276 ASN A N 1
ATOM 2133 C CA . ASN A 1 276 ? -7.291 -4.326 2.225 1.00 93.56 276 ASN A CA 1
ATOM 2134 C C . ASN A 1 276 ? -5.949 -5.049 2.355 1.00 93.56 276 ASN A C 1
ATOM 2136 O O . ASN A 1 276 ? -5.769 -6.163 1.862 1.00 93.56 276 ASN A O 1
ATOM 2140 N N . LEU A 1 277 ? -5.003 -4.384 3.015 1.00 94.75 277 LEU A N 1
ATOM 2141 C CA . LEU A 1 277 ? -3.680 -4.895 3.342 1.00 94.75 277 LEU A CA 1
ATOM 2142 C C . LEU A 1 277 ? -3.378 -4.535 4.792 1.00 94.75 277 LEU A C 1
ATOM 2144 O O . LEU A 1 277 ? -3.553 -3.385 5.196 1.00 94.75 277 LEU A O 1
ATOM 2148 N N . ALA A 1 278 ? -2.866 -5.496 5.551 1.00 93.81 278 ALA A N 1
ATOM 2149 C CA . ALA A 1 278 ? -2.487 -5.287 6.940 1.00 93.81 278 ALA A CA 1
ATOM 2150 C C . ALA A 1 278 ? -1.143 -5.951 7.230 1.00 93.81 278 ALA A C 1
ATOM 2152 O O . ALA A 1 278 ? -0.915 -7.101 6.849 1.00 93.81 278 ALA A O 1
ATOM 2153 N N . TRP A 1 279 ? -0.260 -5.233 7.919 1.00 92.62 279 TRP A N 1
ATOM 2154 C CA . TRP A 1 279 ? 0.999 -5.776 8.420 1.00 92.62 279 TRP A CA 1
ATOM 2155 C C . TRP A 1 279 ? 0.805 -6.446 9.774 1.00 92.62 279 TRP A C 1
ATOM 2157 O O . TRP A 1 279 ? -0.042 -6.030 10.564 1.00 92.62 279 TRP A O 1
ATOM 2167 N N . SER A 1 280 ? 1.623 -7.462 10.036 1.00 89.44 280 SER A N 1
ATOM 2168 C CA . SER A 1 280 ? 1.771 -8.056 11.359 1.00 89.44 280 SER A CA 1
ATOM 2169 C C . SER A 1 280 ? 2.293 -7.018 12.356 1.00 89.44 280 SER A C 1
ATOM 2171 O O . SER A 1 280 ? 3.147 -6.186 12.037 1.00 89.44 280 SER A O 1
ATOM 2173 N N . ASN A 1 281 ? 1.804 -7.111 13.591 1.00 78.69 281 ASN A N 1
ATOM 2174 C CA . ASN A 1 281 ? 2.205 -6.249 14.703 1.00 78.69 281 ASN A CA 1
ATOM 2175 C C . ASN A 1 281 ? 3.473 -6.748 15.424 1.00 78.69 281 ASN A C 1
ATOM 2177 O O . ASN A 1 281 ? 3.784 -6.265 16.509 1.00 78.69 281 ASN A O 1
ATOM 2181 N N . ASP A 1 282 ? 4.216 -7.701 14.849 1.00 74.69 282 ASP A N 1
ATOM 2182 C CA . ASP A 1 282 ? 5.483 -8.207 15.410 1.00 74.69 282 ASP A CA 1
ATOM 2183 C C . ASP A 1 282 ? 6.609 -7.157 15.489 1.00 74.69 282 ASP A C 1
ATOM 2185 O O . ASP A 1 282 ? 7.658 -7.423 16.073 1.00 74.69 282 ASP A O 1
ATOM 2189 N N . GLY A 1 283 ? 6.418 -5.975 14.894 1.00 69.69 283 GLY A N 1
ATOM 2190 C CA . GLY A 1 283 ? 7.416 -4.904 14.852 1.00 69.69 283 GLY A CA 1
ATOM 2191 C C . GLY A 1 283 ? 8.591 -5.176 13.907 1.00 69.69 283 GLY A C 1
ATOM 2192 O O . GLY A 1 283 ? 9.444 -4.311 13.735 1.00 69.69 283 GLY A O 1
ATOM 2193 N N . THR A 1 284 ? 8.633 -6.343 13.260 1.00 73.25 284 THR A N 1
ATOM 2194 C CA . THR A 1 284 ? 9.700 -6.730 12.329 1.00 73.25 284 THR A CA 1
ATOM 2195 C C . THR A 1 284 ? 9.447 -6.236 10.909 1.00 73.25 284 THR A C 1
ATOM 2197 O O . THR A 1 284 ? 10.386 -6.149 10.125 1.00 73.25 284 THR A O 1
ATOM 2200 N N . GLY A 1 285 ? 8.186 -5.962 10.550 1.00 74.44 285 GLY A N 1
ATOM 2201 C CA . GLY A 1 285 ? 7.824 -5.628 9.169 1.00 74.44 285 GLY A CA 1
ATOM 2202 C C . GLY A 1 285 ? 8.072 -6.789 8.199 1.00 74.44 285 GLY A C 1
ATOM 2203 O O . GLY A 1 285 ? 8.348 -6.563 7.021 1.00 74.44 285 GLY A O 1
ATOM 2204 N N . SER A 1 286 ? 8.009 -8.032 8.691 1.00 82.19 286 SER A N 1
ATOM 2205 C CA . SER A 1 286 ? 8.313 -9.229 7.897 1.00 82.19 286 SER A CA 1
ATOM 2206 C C . SER A 1 286 ? 7.078 -9.940 7.365 1.00 82.19 286 SER A C 1
ATOM 2208 O O . SER A 1 286 ? 7.200 -10.719 6.428 1.00 82.19 286 SER A O 1
ATOM 2210 N N . LEU A 1 287 ? 5.897 -9.718 7.940 1.00 88.00 287 LEU A N 1
ATOM 2211 C CA . LEU A 1 287 ? 4.664 -10.399 7.545 1.00 88.00 287 LEU A CA 1
ATOM 2212 C C . LEU A 1 287 ? 3.557 -9.392 7.260 1.00 88.00 287 LEU A C 1
ATOM 2214 O O . LEU A 1 287 ? 3.359 -8.441 8.014 1.00 88.00 287 LEU A O 1
ATOM 2218 N N . PHE A 1 288 ? 2.808 -9.626 6.191 1.00 92.31 288 PHE A N 1
ATOM 2219 C CA . PHE A 1 288 ? 1.577 -8.905 5.897 1.00 92.31 288 PHE A CA 1
ATOM 2220 C C . PHE A 1 288 ? 0.559 -9.831 5.245 1.00 92.31 288 PHE A C 1
ATOM 2222 O O . PHE A 1 288 ? 0.903 -10.882 4.715 1.00 92.31 288 PHE A O 1
ATOM 2229 N N . ALA A 1 289 ? -0.706 -9.447 5.292 1.00 93.50 289 ALA A N 1
ATOM 2230 C CA . ALA A 1 289 ? -1.801 -10.176 4.678 1.00 93.50 289 ALA A CA 1
ATOM 2231 C C . ALA A 1 289 ? -2.610 -9.242 3.789 1.00 93.50 289 ALA A C 1
ATOM 2233 O O . ALA A 1 289 ? -2.585 -8.022 3.980 1.00 93.50 289 ALA A O 1
ATOM 2234 N N . GLY A 1 290 ? -3.336 -9.819 2.838 1.00 93.50 290 GLY A N 1
ATOM 2235 C CA . GLY A 1 290 ? -4.264 -9.065 2.010 1.00 93.50 290 GLY A CA 1
ATOM 2236 C C . GLY A 1 290 ? -5.562 -9.796 1.737 1.00 93.50 290 GLY A C 1
ATOM 2237 O O . GLY A 1 290 ? -5.603 -11.026 1.680 1.00 93.50 290 GLY A O 1
ATOM 2238 N N . ALA A 1 291 ? -6.604 -8.987 1.583 1.00 93.62 291 ALA A N 1
ATOM 2239 C CA . ALA A 1 291 ? -7.974 -9.392 1.322 1.00 93.62 291 ALA A CA 1
ATOM 2240 C C . ALA A 1 291 ? -8.268 -9.274 -0.180 1.00 93.62 291 ALA A C 1
ATOM 2242 O O . ALA A 1 291 ? -8.124 -8.184 -0.742 1.00 93.62 291 ALA A O 1
ATOM 2243 N N . GLY A 1 292 ? -8.613 -10.390 -0.824 1.00 92.56 292 GLY A N 1
ATOM 2244 C CA . GLY A 1 292 ? -8.894 -10.467 -2.254 1.00 92.56 292 GLY A CA 1
ATOM 2245 C C . GLY A 1 292 ? -10.384 -10.529 -2.591 1.00 92.56 292 GLY A C 1
ATOM 2246 O O . GLY A 1 292 ? -11.197 -11.090 -1.855 1.00 92.56 292 GLY A O 1
ATOM 2247 N N . GLU A 1 293 ? -10.721 -10.005 -3.765 1.00 90.56 293 GLU A N 1
ATOM 2248 C CA . GLU A 1 293 ? -12.068 -10.008 -4.346 1.00 90.56 293 GLU A CA 1
ATOM 2249 C C . GLU A 1 293 ? -12.623 -11.412 -4.601 1.00 90.56 293 GLU A C 1
ATOM 2251 O O . GLU A 1 293 ? -13.823 -11.629 -4.520 1.00 90.56 293 GLU A O 1
ATOM 2256 N N . ASN A 1 294 ? -11.766 -12.394 -4.861 1.00 89.38 294 ASN A N 1
ATOM 2257 C CA . ASN A 1 294 ? -12.188 -13.766 -5.143 1.00 89.38 294 ASN A CA 1
ATOM 2258 C C . ASN A 1 294 ? -12.328 -14.652 -3.888 1.00 89.38 294 ASN A C 1
ATOM 2260 O O . ASN A 1 294 ? -12.233 -15.874 -3.993 1.00 89.38 294 ASN A O 1
ATOM 2264 N N . GLY A 1 295 ? -12.477 -14.060 -2.699 1.00 88.62 295 GLY A N 1
ATOM 2265 C CA . GLY A 1 295 ? -12.611 -14.800 -1.437 1.00 88.62 295 GLY A CA 1
ATOM 2266 C C . GLY A 1 295 ? -11.291 -15.330 -0.859 1.00 88.62 295 GLY A C 1
ATOM 2267 O O . GLY A 1 295 ? -11.276 -16.007 0.176 1.00 88.62 295 GLY A O 1
ATOM 2268 N N . HIS A 1 296 ? -10.159 -15.038 -1.507 1.00 90.94 296 HIS A N 1
ATOM 2269 C CA . HIS A 1 296 ? -8.852 -15.430 -0.998 1.00 90.94 296 HIS A CA 1
ATOM 2270 C C . HIS A 1 296 ? -8.299 -14.419 0.007 1.00 90.94 296 HIS A C 1
ATOM 2272 O O . HIS A 1 296 ? -8.303 -13.208 -0.210 1.00 90.94 296 HIS A O 1
ATOM 2278 N N . VAL A 1 297 ? -7.706 -14.960 1.068 1.00 91.69 297 VAL A N 1
ATOM 2279 C CA . VAL A 1 297 ? -6.770 -14.248 1.934 1.00 91.69 297 VAL A CA 1
ATOM 2280 C C . VAL A 1 297 ? -5.390 -14.821 1.660 1.00 91.69 297 VAL A C 1
ATOM 2282 O O . VAL A 1 297 ? -5.204 -16.041 1.677 1.00 91.69 297 VAL A O 1
ATOM 2285 N N . PHE A 1 298 ? -4.425 -13.954 1.378 1.00 90.81 298 PHE A N 1
ATOM 2286 C CA . PHE A 1 298 ? -3.031 -14.366 1.266 1.00 90.81 298 PHE A CA 1
ATOM 2287 C C . PHE A 1 298 ? -2.252 -13.870 2.476 1.00 90.81 298 PHE A C 1
ATOM 2289 O O . PHE A 1 298 ? -2.534 -12.798 3.016 1.00 90.81 298 PHE A O 1
ATOM 2296 N N . VAL A 1 299 ? -1.228 -14.628 2.852 1.00 90.88 299 VAL A N 1
ATOM 2297 C CA . VAL A 1 299 ? -0.211 -14.189 3.805 1.00 90.88 299 VAL A CA 1
ATOM 2298 C C . VAL A 1 299 ? 1.104 -14.113 3.060 1.00 90.88 299 VAL A C 1
ATOM 2300 O O . VAL A 1 299 ? 1.478 -15.024 2.330 1.00 90.88 299 VAL A O 1
ATOM 2303 N N . ALA A 1 300 ? 1.802 -13.004 3.214 1.00 90.00 300 ALA A N 1
ATOM 2304 C CA . ALA A 1 300 ? 3.038 -12.723 2.529 1.00 90.00 300 ALA A CA 1
ATOM 2305 C C . ALA A 1 300 ? 4.153 -12.453 3.532 1.00 90.00 300 ALA A C 1
ATOM 2307 O O . ALA A 1 300 ? 3.981 -11.709 4.499 1.00 90.00 300 ALA A O 1
ATOM 2308 N N . ARG A 1 301 ? 5.315 -13.047 3.270 1.00 87.94 301 ARG A N 1
ATOM 2309 C CA . ARG A 1 301 ? 6.538 -12.844 4.033 1.00 87.94 301 ARG A CA 1
ATOM 2310 C C . ARG A 1 301 ? 7.521 -12.011 3.229 1.00 87.94 301 ARG A C 1
ATOM 2312 O O . ARG A 1 301 ? 7.870 -12.346 2.098 1.00 87.94 301 ARG A O 1
ATOM 2319 N N . VAL A 1 302 ? 7.999 -10.930 3.828 1.00 84.31 302 VAL A N 1
ATOM 2320 C CA . VAL A 1 302 ? 9.146 -10.179 3.341 1.00 84.31 302 VAL A CA 1
ATOM 2321 C C . VAL A 1 302 ? 10.392 -10.971 3.690 1.00 84.31 302 VAL A C 1
ATOM 2323 O O . VAL A 1 302 ? 10.704 -11.209 4.853 1.00 84.31 302 VAL A O 1
ATOM 2326 N N . ILE A 1 303 ? 11.111 -11.387 2.660 1.00 81.06 303 ILE A N 1
ATOM 2327 C CA . ILE A 1 303 ? 12.373 -12.091 2.798 1.00 81.06 303 ILE A CA 1
ATOM 2328 C C . ILE A 1 303 ? 13.477 -11.132 2.395 1.00 81.06 303 ILE A C 1
ATOM 2330 O O . ILE A 1 303 ? 13.528 -10.625 1.264 1.00 81.06 303 ILE A O 1
ATOM 2334 N N . GLU A 1 304 ? 14.408 -10.919 3.315 1.00 59.78 304 GLU A N 1
ATOM 2335 C CA . GLU A 1 304 ? 15.690 -10.339 2.968 1.00 59.78 304 GLU A CA 1
ATOM 2336 C C . GLU A 1 304 ? 16.512 -11.395 2.236 1.00 59.78 304 GLU A C 1
ATOM 2338 O O . GLU A 1 304 ? 17.131 -12.274 2.831 1.00 59.78 304 GLU A O 1
ATOM 2343 N N . LYS A 1 305 ? 16.560 -11.309 0.906 1.00 43.75 305 LYS A N 1
ATOM 2344 C CA . LYS A 1 305 ? 17.721 -11.867 0.224 1.00 43.75 305 LYS A CA 1
ATOM 2345 C C . LYS A 1 305 ? 18.876 -10.898 0.463 1.00 43.75 305 LYS A C 1
ATOM 2347 O O . LYS A 1 305 ? 18.876 -9.796 -0.107 1.00 43.75 305 LYS A O 1
ATOM 2352 N N . TRP A 1 306 ? 19.897 -11.339 1.209 1.00 31.52 306 TRP A N 1
ATOM 2353 C CA . TRP A 1 306 ? 21.276 -10.874 1.010 1.00 31.52 306 TRP A CA 1
ATOM 2354 C C . TRP A 1 306 ? 21.722 -11.289 -0.393 1.00 31.52 306 TRP A C 1
ATOM 2356 O O . TRP A 1 306 ? 22.500 -12.209 -0.610 1.00 31.52 306 TRP A O 1
ATOM 2366 N N . ALA A 1 307 ? 21.165 -10.610 -1.381 1.00 31.36 307 ALA A N 1
ATOM 2367 C CA . ALA A 1 307 ? 21.755 -10.474 -2.683 1.00 31.36 307 ALA A CA 1
ATOM 2368 C C . ALA A 1 307 ? 22.342 -9.069 -2.706 1.00 31.36 307 ALA A C 1
ATOM 2370 O O . ALA A 1 307 ? 21.642 -8.094 -2.401 1.00 31.36 307 ALA A O 1
ATOM 2371 N N . ALA A 1 308 ? 23.626 -9.004 -3.050 1.00 30.72 308 ALA A N 1
ATOM 2372 C CA . ALA A 1 308 ? 24.290 -7.798 -3.502 1.00 30.72 308 ALA A CA 1
ATOM 2373 C C . ALA A 1 308 ? 23.344 -6.929 -4.356 1.00 30.72 308 ALA A C 1
ATOM 2375 O O . ALA A 1 308 ? 22.488 -7.442 -5.075 1.00 30.72 308 ALA A O 1
ATOM 2376 N N . THR A 1 309 ? 23.506 -5.622 -4.193 1.00 29.17 309 THR A N 1
ATOM 2377 C CA . THR A 1 309 ? 22.736 -4.486 -4.725 1.00 29.17 309 THR A CA 1
ATOM 2378 C C . THR A 1 309 ? 22.029 -4.658 -6.085 1.00 29.17 309 THR A C 1
ATOM 2380 O O . THR A 1 309 ? 22.503 -5.395 -6.949 1.00 29.17 309 THR A O 1
ATOM 2383 N N . PRO A 1 310 ? 20.897 -3.950 -6.284 1.00 31.45 310 PRO A N 1
ATOM 2384 C CA . PRO A 1 310 ? 19.853 -4.288 -7.245 1.00 31.45 310 PRO A CA 1
ATOM 2385 C C . PRO A 1 310 ? 20.223 -3.930 -8.685 1.00 31.45 310 PRO A C 1
ATOM 2387 O O . PRO A 1 310 ? 20.789 -2.877 -8.963 1.00 31.45 310 PRO A O 1
ATOM 2390 N N . LYS A 1 311 ? 19.835 -4.833 -9.582 1.00 31.30 311 LYS A N 1
ATOM 2391 C CA . LYS A 1 311 ? 19.640 -4.607 -11.009 1.00 31.30 311 LYS A CA 1
ATOM 2392 C C . LYS A 1 311 ? 18.373 -3.770 -11.205 1.00 31.30 311 LYS A C 1
ATOM 2394 O O . LYS A 1 311 ? 17.319 -4.206 -10.745 1.00 31.30 311 LYS A O 1
ATOM 2399 N N . ASP A 1 312 ? 18.456 -2.680 -11.957 1.00 27.78 312 ASP A N 1
ATOM 2400 C CA . ASP A 1 312 ? 17.518 -2.566 -13.069 1.00 27.78 312 ASP A CA 1
ATOM 2401 C C . ASP A 1 312 ? 18.011 -3.527 -14.162 1.00 27.78 312 ASP A C 1
ATOM 2403 O O . ASP A 1 312 ? 19.209 -3.630 -14.432 1.00 27.78 312 ASP A O 1
ATOM 2407 N N . GLU A 1 313 ? 17.058 -4.303 -14.677 1.00 28.89 313 GLU A N 1
ATOM 2408 C CA . GLU A 1 313 ? 17.161 -5.436 -15.612 1.00 28.89 313 GLU A CA 1
ATOM 2409 C C . GLU A 1 313 ? 17.596 -6.812 -15.034 1.00 28.89 313 GLU A C 1
ATOM 2411 O O . GLU A 1 313 ? 18.755 -7.223 -15.037 1.00 28.89 313 GLU A O 1
ATOM 2416 N N . VAL A 1 314 ? 16.559 -7.552 -14.598 1.00 30.69 314 VAL A N 1
ATOM 2417 C CA . VAL A 1 314 ? 16.351 -9.023 -14.667 1.00 30.69 314 VAL A CA 1
ATOM 2418 C C . VAL A 1 314 ? 17.285 -9.947 -13.848 1.00 30.69 314 VAL A C 1
ATOM 2420 O O . VAL A 1 314 ? 18.483 -10.037 -14.074 1.00 30.69 314 VAL A O 1
ATOM 2423 N N . ARG A 1 315 ? 16.691 -10.691 -12.895 1.00 31.48 315 ARG A N 1
ATOM 2424 C CA . ARG A 1 315 ? 17.217 -11.758 -11.988 1.00 31.48 315 ARG A CA 1
ATOM 2425 C C . ARG A 1 315 ? 18.343 -12.653 -12.566 1.00 31.48 315 ARG A C 1
ATOM 2427 O O . ARG A 1 315 ? 18.279 -13.030 -13.717 1.00 31.48 315 ARG A O 1
ATOM 2434 N N . LEU A 1 316 ? 19.487 -12.851 -11.881 1.00 33.97 316 LEU A N 1
ATOM 2435 C CA . LEU A 1 316 ? 19.870 -13.844 -10.832 1.00 33.97 316 LEU A CA 1
ATOM 2436 C C . LEU A 1 316 ? 20.307 -15.194 -11.434 1.00 33.97 316 LEU A C 1
ATOM 2438 O O . LEU A 1 316 ? 19.474 -15.844 -12.041 1.00 33.97 316 LEU A O 1
ATOM 2442 N N . HIS A 1 317 ? 21.513 -15.683 -11.112 1.00 33.09 317 HIS A N 1
ATOM 2443 C CA . HIS A 1 317 ? 21.705 -16.890 -10.286 1.00 33.09 317 HIS A CA 1
ATOM 2444 C C . HIS A 1 317 ? 23.190 -17.204 -10.075 1.00 33.09 317 HIS A C 1
ATOM 2446 O O . HIS A 1 317 ? 24.021 -17.098 -10.972 1.00 33.09 317 HIS A O 1
ATOM 2452 N N . SER A 1 318 ? 23.493 -17.688 -8.878 1.00 33.34 318 SER A N 1
ATOM 2453 C CA . SER A 1 318 ? 24.615 -18.573 -8.582 1.00 33.34 318 SER A CA 1
ATOM 2454 C C . SER A 1 318 ? 24.475 -19.897 -9.355 1.00 33.34 318 SER A C 1
ATOM 2456 O O . SER A 1 318 ? 24.248 -20.950 -8.764 1.00 33.34 318 SER A O 1
ATOM 2458 N N . CYS A 1 319 ? 24.547 -19.849 -10.684 1.00 33.22 319 CYS A N 1
ATOM 2459 C CA . CYS A 1 319 ? 24.540 -21.017 -11.554 1.00 33.22 319 CYS A CA 1
ATOM 2460 C C . CYS A 1 319 ? 25.861 -21.070 -12.319 1.00 33.22 319 CYS A C 1
ATOM 2462 O O . CYS A 1 319 ? 26.245 -20.142 -13.026 1.00 33.22 319 CYS A O 1
ATOM 2464 N N . THR A 1 320 ? 26.543 -22.206 -12.236 1.00 48.78 320 THR A N 1
ATOM 2465 C CA . THR A 1 320 ? 27.657 -22.567 -13.126 1.00 48.78 320 THR A CA 1
ATOM 2466 C C . THR A 1 320 ? 27.218 -22.703 -14.593 1.00 48.78 320 THR A C 1
ATOM 2468 O O . THR A 1 320 ? 28.061 -22.842 -15.477 1.00 48.78 320 THR A O 1
ATOM 2471 N N . ARG A 1 321 ? 25.910 -22.629 -14.874 1.00 54.78 321 ARG A N 1
ATOM 2472 C CA . ARG A 1 321 ? 25.301 -22.725 -16.203 1.00 54.78 321 ARG A CA 1
ATOM 2473 C C . ARG A 1 321 ? 25.236 -21.353 -16.892 1.00 54.78 321 ARG A C 1
ATOM 2475 O O . ARG A 1 321 ? 24.949 -20.346 -16.252 1.00 54.78 321 ARG A O 1
ATOM 2482 N N . ILE A 1 322 ? 25.547 -21.322 -18.187 1.00 71.69 322 ILE A N 1
ATOM 2483 C CA . ILE A 1 322 ? 25.416 -20.144 -19.058 1.00 71.69 322 ILE A CA 1
ATOM 2484 C C . ILE A 1 322 ? 24.129 -20.323 -19.866 1.00 71.69 322 ILE A C 1
ATOM 2486 O O . ILE A 1 322 ? 23.944 -21.384 -20.464 1.00 71.69 322 ILE A O 1
ATOM 2490 N N . GLU A 1 323 ? 23.251 -19.324 -19.824 1.00 70.12 323 GLU A N 1
ATOM 2491 C CA . GLU A 1 323 ? 21.954 -19.320 -20.513 1.00 70.12 323 GLU A CA 1
ATOM 2492 C C . GLU A 1 323 ? 22.123 -19.125 -22.022 1.00 70.12 323 GLU A C 1
ATOM 2494 O O . GLU A 1 323 ? 23.042 -18.423 -22.460 1.00 70.12 323 GLU A O 1
ATOM 2499 N N . ASP A 1 324 ? 21.251 -19.767 -22.803 1.00 77.06 324 ASP A N 1
ATOM 2500 C CA . ASP A 1 324 ? 21.265 -19.689 -24.259 1.00 77.06 324 ASP A CA 1
ATOM 2501 C C . ASP A 1 324 ? 20.397 -18.513 -24.743 1.00 77.06 324 ASP A C 1
ATOM 2503 O O . ASP A 1 324 ? 19.172 -18.570 -24.647 1.00 77.06 324 ASP A O 1
ATOM 2507 N N . PRO A 1 325 ? 20.993 -17.431 -25.280 1.00 73.38 325 PRO A N 1
ATOM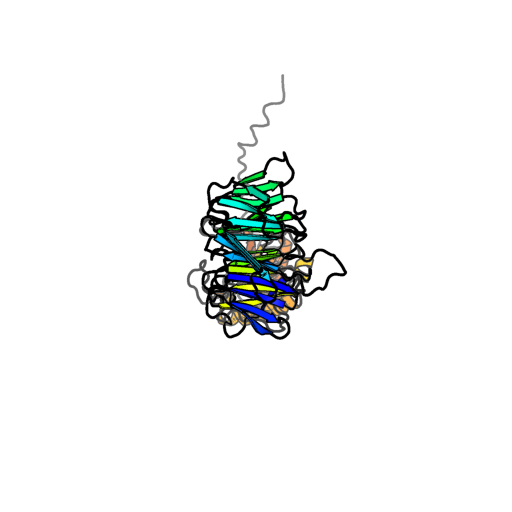 2508 C CA . PRO A 1 325 ? 20.246 -16.285 -25.792 1.00 73.38 325 PRO A CA 1
ATOM 2509 C C . PRO A 1 325 ? 19.452 -16.600 -27.072 1.00 73.38 325 PRO A C 1
ATOM 2511 O O . PRO A 1 325 ? 18.726 -15.735 -27.561 1.00 73.38 325 PRO A O 1
ATOM 2514 N N . THR A 1 326 ? 19.610 -17.792 -27.655 1.00 69.50 326 THR A N 1
ATOM 2515 C CA . THR A 1 326 ? 18.852 -18.230 -28.835 1.00 69.50 326 THR A CA 1
ATOM 2516 C C . THR A 1 326 ? 17.532 -18.927 -28.493 1.00 69.50 326 THR A C 1
ATOM 2518 O O . THR A 1 326 ? 16.704 -19.090 -29.387 1.00 69.50 326 THR A O 1
ATOM 2521 N N . GLU A 1 327 ? 17.296 -19.275 -27.222 1.00 71.75 327 GLU A N 1
ATOM 2522 C CA . GLU A 1 327 ? 16.015 -19.817 -26.745 1.00 71.75 327 GLU A CA 1
ATOM 2523 C C . GLU A 1 327 ? 14.912 -18.734 -26.720 1.00 71.75 327 GLU A C 1
ATOM 2525 O O . GLU A 1 327 ? 15.198 -17.534 -26.789 1.00 71.75 327 GLU A O 1
ATOM 2530 N N . ASP A 1 328 ? 13.639 -19.144 -26.685 1.00 61.19 328 ASP A N 1
ATOM 2531 C CA . ASP A 1 328 ? 12.493 -18.221 -26.644 1.00 61.19 328 ASP A CA 1
ATOM 2532 C C . ASP A 1 328 ? 12.360 -17.620 -25.237 1.00 61.19 328 ASP A C 1
ATOM 2534 O O . ASP A 1 328 ? 12.012 -18.307 -24.275 1.00 61.19 328 ASP A O 1
ATOM 2538 N N . VAL A 1 329 ? 12.724 -16.343 -25.107 1.00 61.72 329 VAL A N 1
ATOM 2539 C CA . VAL A 1 329 ? 12.799 -15.626 -23.831 1.00 61.72 329 VAL A CA 1
ATOM 2540 C C . VAL A 1 329 ? 12.110 -14.267 -23.935 1.00 61.72 329 VAL A C 1
ATOM 2542 O O . VAL A 1 329 ? 12.264 -13.532 -24.912 1.00 61.72 329 VAL A O 1
ATOM 2545 N N . ASP A 1 330 ? 11.398 -13.879 -22.876 1.00 56.31 330 ASP A N 1
ATOM 2546 C CA . ASP A 1 330 ? 10.573 -12.663 -22.833 1.00 56.31 330 ASP A CA 1
ATOM 2547 C C . ASP A 1 330 ? 11.364 -11.337 -22.790 1.00 56.31 330 ASP A C 1
ATOM 2549 O O . ASP A 1 330 ? 10.771 -10.262 -22.699 1.00 56.31 330 ASP A O 1
ATOM 2553 N N . PHE A 1 331 ? 12.693 -11.345 -22.899 1.00 67.44 331 PHE A N 1
ATOM 2554 C CA . PHE A 1 331 ? 13.536 -10.144 -22.801 1.00 67.44 331 PHE A CA 1
ATOM 2555 C C . PHE A 1 331 ? 14.345 -9.921 -24.082 1.00 67.44 331 PHE A C 1
ATOM 2557 O O . PHE A 1 331 ? 14.652 -10.875 -24.782 1.00 67.44 331 PHE A O 1
ATOM 2564 N N . HIS A 1 332 ? 14.712 -8.671 -24.398 1.00 63.09 332 HIS A N 1
ATOM 2565 C CA . HIS A 1 332 ? 15.468 -8.323 -25.620 1.00 63.09 332 HIS A CA 1
ATOM 2566 C C . HIS A 1 332 ? 16.986 -8.562 -25.521 1.00 63.09 332 HIS A C 1
ATOM 2568 O O . HIS A 1 332 ? 17.655 -8.700 -26.548 1.00 63.09 332 HIS A O 1
ATOM 2574 N N . TYR A 1 333 ? 17.536 -8.582 -24.303 1.00 74.81 333 TYR A N 1
ATOM 2575 C CA . TYR A 1 333 ? 18.956 -8.819 -24.044 1.00 74.81 333 TYR A CA 1
ATOM 2576 C C . TYR A 1 333 ? 19.152 -9.692 -22.798 1.00 74.81 333 TYR A C 1
ATOM 2578 O O . TYR A 1 333 ? 18.464 -9.504 -21.796 1.00 74.81 333 TYR A O 1
ATOM 2586 N N . LEU A 1 334 ? 20.130 -10.599 -22.848 1.00 77.94 334 LEU A N 1
ATOM 2587 C CA . LEU A 1 334 ? 20.719 -11.262 -21.683 1.00 77.94 334 LEU A CA 1
ATOM 2588 C C . LEU A 1 334 ? 21.926 -10.466 -21.188 1.00 77.94 334 LEU A C 1
ATOM 2590 O O . LEU A 1 334 ? 22.681 -9.932 -21.998 1.00 77.94 334 LEU A O 1
ATOM 2594 N N . VAL A 1 335 ? 22.127 -10.397 -19.870 1.00 78.50 335 VAL A N 1
ATOM 2595 C CA . VAL A 1 335 ? 23.167 -9.556 -19.252 1.00 78.50 335 VAL A CA 1
ATOM 2596 C C . VAL A 1 335 ? 24.048 -10.365 -18.306 1.00 78.50 335 VAL A C 1
ATOM 2598 O O . VAL A 1 335 ? 23.549 -11.013 -17.386 1.00 78.50 335 VAL A O 1
ATOM 2601 N N . GLU A 1 336 ? 25.367 -10.253 -18.469 1.00 78.94 336 GLU A N 1
ATOM 2602 C CA . GLU A 1 336 ? 26.377 -10.846 -17.585 1.00 78.94 336 GLU A CA 1
ATOM 2603 C C . GLU A 1 336 ? 27.142 -9.730 -16.838 1.00 78.94 336 GLU A C 1
ATOM 2605 O O . GLU A 1 336 ? 27.700 -8.817 -17.453 1.00 78.94 336 GLU A O 1
ATOM 2610 N N . LYS A 1 337 ? 27.146 -9.789 -15.494 1.00 78.50 337 LYS A N 1
ATOM 2611 C CA . LYS A 1 337 ? 27.656 -8.741 -14.584 1.00 78.50 337 LYS A CA 1
ATOM 2612 C C . LYS A 1 337 ? 28.375 -9.341 -13.368 1.00 78.50 337 LYS A C 1
ATOM 2614 O O . LYS A 1 337 ? 27.806 -10.199 -12.697 1.00 78.50 337 LYS A O 1
ATOM 2619 N N . ARG A 1 338 ? 29.579 -8.851 -13.036 1.00 73.12 338 ARG A N 1
ATOM 2620 C CA . ARG A 1 338 ? 30.402 -9.258 -11.876 1.00 73.12 338 ARG A CA 1
ATOM 2621 C C . ARG A 1 338 ? 30.768 -8.042 -11.018 1.00 73.12 338 ARG A C 1
ATOM 2623 O O . ARG A 1 338 ? 31.490 -7.155 -11.459 1.00 73.12 338 ARG A O 1
ATOM 2630 N N . ASN A 1 339 ? 30.281 -7.998 -9.779 1.00 61.88 339 ASN A N 1
ATOM 2631 C CA . ASN A 1 339 ? 30.380 -6.810 -8.913 1.00 61.88 339 ASN A CA 1
ATOM 2632 C C . ASN A 1 339 ? 31.817 -6.367 -8.587 1.00 61.88 339 ASN A C 1
ATOM 2634 O O . ASN A 1 339 ? 32.061 -5.192 -8.336 1.00 61.88 339 ASN A O 1
ATOM 2638 N N . ASP A 1 340 ? 32.767 -7.291 -8.566 1.00 68.44 340 ASP A N 1
ATOM 2639 C CA . ASP A 1 340 ? 34.186 -7.021 -8.335 1.00 68.44 340 ASP A CA 1
ATOM 2640 C C . ASP A 1 340 ? 34.870 -6.366 -9.549 1.00 68.44 340 ASP A C 1
ATOM 2642 O O . ASP A 1 340 ? 35.658 -5.444 -9.362 1.00 68.44 340 ASP A O 1
ATOM 2646 N N . LEU A 1 341 ? 34.532 -6.765 -10.782 1.00 67.38 341 LEU A N 1
ATOM 2647 C CA . LEU A 1 341 ? 35.029 -6.112 -12.003 1.00 67.38 341 LEU A CA 1
ATOM 2648 C C . LEU A 1 341 ? 34.450 -4.712 -12.161 1.00 67.38 341 LEU A C 1
ATOM 2650 O O . LEU A 1 341 ? 35.179 -3.786 -12.500 1.00 67.38 341 LEU A O 1
ATOM 2654 N N . VAL A 1 342 ? 33.170 -4.545 -11.833 1.00 64.81 342 VAL A N 1
ATOM 2655 C CA . VAL A 1 342 ? 32.508 -3.235 -11.826 1.00 64.81 342 VAL A CA 1
ATOM 2656 C C . VAL A 1 342 ? 33.180 -2.292 -10.849 1.00 64.81 342 VAL A C 1
ATOM 2658 O O . VAL A 1 342 ? 33.402 -1.147 -11.192 1.00 64.81 342 VAL A O 1
ATOM 2661 N N . ARG A 1 343 ? 33.545 -2.765 -9.652 1.00 66.06 343 ARG A N 1
ATOM 2662 C CA . ARG A 1 343 ? 34.291 -1.957 -8.676 1.00 66.06 343 ARG A CA 1
ATOM 2663 C C . ARG A 1 343 ? 35.714 -1.660 -9.138 1.00 66.06 343 ARG A C 1
ATOM 2665 O O . ARG A 1 343 ? 36.199 -0.558 -8.920 1.00 66.06 343 ARG A O 1
ATOM 2672 N N . LYS A 1 344 ? 36.382 -2.638 -9.756 1.00 71.94 344 LYS A N 1
ATOM 2673 C CA . LYS A 1 344 ? 37.764 -2.504 -10.233 1.00 71.94 344 LYS A CA 1
ATOM 2674 C C . LYS A 1 344 ? 37.891 -1.507 -11.386 1.00 71.94 344 LYS A C 1
ATOM 2676 O O . LYS A 1 344 ? 38.879 -0.787 -11.450 1.00 71.94 344 LYS A O 1
ATOM 2681 N N . TYR A 1 345 ? 36.909 -1.486 -12.279 1.00 70.25 345 TYR A N 1
ATOM 2682 C CA . TYR A 1 345 ? 36.881 -0.643 -13.475 1.00 70.25 345 TYR A CA 1
ATOM 2683 C C . TYR A 1 345 ? 35.744 0.390 -13.416 1.00 70.25 345 TYR A C 1
ATOM 2685 O O . TYR A 1 345 ? 35.221 0.793 -14.452 1.00 70.25 345 TYR A O 1
ATOM 2693 N N . ALA A 1 346 ? 35.335 0.789 -12.206 1.00 63.66 346 ALA A N 1
ATOM 2694 C CA . ALA A 1 346 ? 34.245 1.737 -12.003 1.00 63.66 346 ALA A CA 1
ATOM 2695 C C . ALA A 1 346 ? 34.605 3.094 -12.618 1.00 63.66 346 ALA A C 1
ATOM 2697 O O . ALA A 1 346 ? 35.616 3.693 -12.254 1.00 63.66 346 ALA A O 1
ATOM 2698 N N . CYS A 1 347 ? 33.748 3.598 -13.497 1.00 64.12 347 CYS A N 1
ATOM 2699 C CA . CYS A 1 347 ? 33.739 4.991 -13.932 1.00 64.12 347 CYS A CA 1
ATOM 2700 C C . CYS A 1 347 ? 32.330 5.564 -13.728 1.00 64.12 347 CYS A C 1
ATOM 2702 O O . CYS A 1 347 ? 31.407 4.832 -13.357 1.00 64.12 347 CYS A O 1
ATOM 2704 N N . GLN A 1 348 ? 32.161 6.879 -13.880 1.00 63.53 348 GLN A N 1
ATOM 2705 C CA . GLN A 1 348 ? 30.826 7.471 -13.784 1.00 63.53 348 GLN A CA 1
ATOM 2706 C C . GLN A 1 348 ? 29.934 6.879 -14.884 1.00 63.53 348 GLN A C 1
ATOM 2708 O O . GLN A 1 348 ? 30.378 6.714 -16.013 1.00 63.53 348 GLN A O 1
ATOM 2713 N N . GLU A 1 349 ? 28.668 6.581 -14.587 1.00 60.00 349 GLU A N 1
ATOM 2714 C CA . GLU A 1 349 ? 27.744 5.941 -15.545 1.00 60.00 349 GLU A CA 1
ATOM 2715 C C . GLU A 1 349 ? 27.576 6.768 -16.837 1.00 60.00 349 GLU A C 1
ATOM 2717 O O . GLU A 1 349 ? 27.424 6.233 -17.932 1.00 60.00 349 GLU A O 1
ATOM 2722 N N . SER A 1 350 ? 27.718 8.093 -16.734 1.00 63.31 350 SER A N 1
ATOM 2723 C CA . SER A 1 350 ? 27.739 9.019 -17.869 1.00 63.31 350 SER A CA 1
ATOM 2724 C C . SER A 1 350 ? 28.971 8.907 -18.771 1.00 63.31 350 SER A C 1
ATOM 2726 O O . SER A 1 350 ? 28.953 9.475 -19.862 1.00 63.31 350 SER A O 1
ATOM 2728 N N . GLU A 1 351 ? 30.027 8.242 -18.303 1.00 74.00 351 GLU A N 1
ATOM 2729 C CA . GLU A 1 351 ? 31.331 8.069 -18.950 1.00 74.00 351 GLU A CA 1
ATOM 2730 C C . GLU A 1 351 ? 31.522 6.669 -19.553 1.00 74.00 351 GLU A C 1
ATOM 2732 O O . GLU A 1 351 ? 32.569 6.387 -20.137 1.00 74.00 351 GLU A O 1
ATOM 2737 N N . GLU A 1 352 ? 30.516 5.798 -19.482 1.00 80.25 352 GLU A N 1
ATOM 2738 C CA . GLU A 1 352 ? 30.576 4.472 -20.090 1.00 80.25 352 GLU A CA 1
ATOM 2739 C C . GLU A 1 352 ? 30.226 4.490 -21.590 1.00 80.25 352 GLU A C 1
ATOM 2741 O O . GLU A 1 352 ? 29.439 5.294 -22.109 1.00 80.25 352 GLU A O 1
ATOM 2746 N N . GLY A 1 353 ? 30.812 3.543 -22.314 1.00 85.94 353 GLY A N 1
ATOM 2747 C CA . GLY A 1 353 ? 30.444 3.218 -23.683 1.00 85.94 353 GLY A CA 1
ATOM 2748 C C . GLY A 1 353 ? 30.500 1.716 -23.922 1.00 85.94 353 GLY A C 1
ATOM 2749 O O . GLY A 1 353 ? 30.625 0.920 -22.991 1.00 85.94 353 GLY A O 1
ATOM 2750 N N . LYS A 1 354 ? 30.353 1.304 -25.181 1.00 90.19 354 LYS A N 1
ATOM 2751 C CA . LYS A 1 354 ? 30.281 -0.109 -25.559 1.00 90.19 354 LYS A CA 1
ATOM 2752 C C . LYS A 1 354 ? 30.973 -0.430 -26.870 1.00 90.19 354 LYS A C 1
ATOM 2754 O O . LYS A 1 354 ? 30.747 0.248 -27.875 1.00 90.19 354 LYS A O 1
ATOM 2759 N N . TRP A 1 355 ? 31.721 -1.530 -26.867 1.00 91.94 355 TRP A N 1
ATOM 2760 C CA . TRP A 1 355 ? 32.127 -2.242 -28.076 1.00 91.94 355 TRP A CA 1
ATOM 2761 C C . TRP A 1 355 ? 30.988 -3.129 -28.566 1.00 91.94 355 TRP A C 1
ATOM 2763 O O . TRP A 1 355 ? 30.292 -3.757 -27.766 1.00 91.94 355 TRP A O 1
ATOM 2773 N N . ILE A 1 356 ? 30.797 -3.177 -29.883 1.00 89.44 356 ILE A N 1
ATOM 2774 C CA . ILE A 1 356 ? 29.669 -3.862 -30.521 1.00 89.44 356 ILE A CA 1
ATOM 2775 C C . ILE A 1 356 ? 30.211 -4.918 -31.485 1.00 89.44 356 ILE A C 1
ATOM 2777 O O . ILE A 1 356 ? 30.817 -4.573 -32.501 1.00 89.44 356 ILE A O 1
ATOM 2781 N N . LEU A 1 357 ? 29.993 -6.198 -31.175 1.00 90.50 357 LEU A N 1
ATOM 2782 C CA . LEU A 1 357 ? 30.433 -7.327 -32.000 1.00 90.50 357 LEU A CA 1
ATOM 2783 C C . LEU A 1 357 ? 29.222 -8.082 -32.551 1.00 90.50 357 LEU A C 1
ATOM 2785 O O . LEU A 1 357 ? 28.268 -8.346 -31.822 1.00 90.50 357 LEU A O 1
ATOM 2789 N N . PHE A 1 358 ? 29.285 -8.463 -33.826 1.00 87.75 358 PHE A N 1
ATOM 2790 C CA . PHE A 1 358 ? 28.207 -9.151 -34.532 1.00 87.75 358 PHE A CA 1
ATOM 2791 C C . PHE A 1 358 ? 28.615 -10.585 -34.857 1.00 87.75 358 PHE A C 1
ATOM 2793 O O . PHE A 1 358 ? 29.647 -10.825 -35.479 1.00 87.75 358 PHE A O 1
ATOM 2800 N N . PHE A 1 359 ? 27.778 -11.539 -34.479 1.00 85.88 359 PHE A N 1
ATOM 2801 C CA . PHE A 1 359 ? 28.008 -12.962 -34.675 1.00 85.88 359 PHE A CA 1
ATOM 2802 C C . PHE A 1 359 ? 26.863 -13.564 -35.477 1.00 85.88 359 PHE A C 1
ATOM 2804 O O . PHE A 1 359 ? 25.708 -13.187 -35.298 1.00 85.88 359 PHE A O 1
ATOM 2811 N N . LYS A 1 360 ? 27.178 -14.550 -36.317 1.00 84.00 360 LYS A N 1
ATOM 2812 C CA . LYS A 1 360 ? 26.146 -15.355 -36.976 1.00 84.00 360 LYS A CA 1
ATOM 2813 C C . LYS A 1 360 ? 25.365 -16.157 -35.941 1.00 84.00 360 LYS A C 1
ATOM 2815 O O . LYS A 1 360 ? 25.999 -16.745 -35.060 1.00 84.00 360 LYS A O 1
ATOM 2820 N N . THR A 1 361 ? 24.048 -16.267 -36.101 1.00 80.00 361 THR A N 1
ATOM 2821 C CA . THR A 1 361 ? 23.152 -16.994 -35.178 1.00 80.00 361 THR A CA 1
ATOM 2822 C C . THR A 1 361 ? 23.676 -18.403 -34.859 1.00 80.00 361 THR A C 1
ATOM 2824 O O . THR A 1 361 ? 23.788 -18.783 -33.697 1.00 80.00 361 THR A O 1
ATOM 2827 N N . ALA A 1 362 ? 24.170 -19.133 -35.868 1.00 82.62 362 ALA A N 1
ATOM 2828 C CA . ALA A 1 362 ? 24.728 -20.483 -35.704 1.00 82.62 362 ALA A CA 1
ATOM 2829 C C . ALA A 1 362 ? 25.957 -20.585 -34.771 1.00 82.62 362 ALA A C 1
ATOM 2831 O O . ALA A 1 362 ? 26.245 -21.656 -34.243 1.00 82.62 362 ALA A O 1
ATOM 2832 N N . LYS A 1 363 ? 26.719 -19.499 -34.584 1.00 83.44 363 LYS A N 1
ATOM 2833 C CA . LYS A 1 363 ? 27.910 -19.457 -33.712 1.00 83.44 363 LYS A CA 1
ATOM 2834 C C . LYS A 1 363 ? 27.692 -18.616 -32.453 1.00 83.44 363 LYS A C 1
ATOM 2836 O O . LYS A 1 363 ? 28.599 -18.525 -31.625 1.00 83.44 363 LYS A O 1
ATOM 2841 N N . PHE A 1 364 ? 26.520 -18.001 -32.307 1.00 86.31 364 PHE A N 1
ATOM 2842 C CA . PHE A 1 364 ? 26.270 -16.986 -31.294 1.00 86.31 364 PHE A CA 1
ATOM 2843 C C . PHE A 1 364 ? 26.298 -17.551 -29.878 1.00 86.31 364 PHE A C 1
ATOM 2845 O O . PHE A 1 364 ? 27.045 -17.038 -29.048 1.00 86.31 364 PHE A O 1
ATOM 2852 N N . PHE A 1 365 ? 25.591 -18.654 -29.613 1.00 85.62 365 PHE A N 1
ATOM 2853 C CA . PHE A 1 365 ? 25.595 -19.249 -28.275 1.00 85.62 365 PHE A CA 1
ATOM 2854 C C . PHE A 1 365 ? 26.995 -19.716 -27.850 1.00 85.62 365 PHE A C 1
ATOM 2856 O O . PHE A 1 365 ? 27.429 -19.462 -26.727 1.00 85.62 365 PHE A O 1
ATOM 2863 N N . SER A 1 366 ? 27.764 -20.317 -28.767 1.00 86.69 366 SER A N 1
ATOM 2864 C CA . SER A 1 366 ? 29.155 -20.702 -28.491 1.00 86.69 366 SER A CA 1
ATOM 2865 C C . SER A 1 366 ? 30.040 -19.490 -28.181 1.00 86.69 366 SER A C 1
ATOM 2867 O O . SER A 1 366 ? 30.887 -19.568 -27.291 1.00 86.69 366 SER A O 1
ATOM 2869 N N . ALA A 1 367 ? 29.861 -18.382 -28.904 1.00 86.94 367 ALA A N 1
ATOM 2870 C CA . ALA A 1 367 ? 30.606 -17.148 -28.673 1.00 86.94 367 ALA A CA 1
ATOM 2871 C C . ALA A 1 367 ? 30.220 -16.493 -27.339 1.00 86.94 367 ALA A C 1
ATOM 2873 O O . ALA A 1 367 ? 31.101 -16.095 -26.579 1.00 86.94 367 ALA A O 1
ATOM 2874 N N . TRP A 1 368 ? 28.924 -16.451 -27.018 1.00 89.50 368 TRP A N 1
ATOM 2875 C CA . TRP A 1 368 ? 28.410 -15.964 -25.739 1.00 89.50 368 TRP A CA 1
ATOM 2876 C C . TRP A 1 368 ? 28.950 -16.785 -24.568 1.00 89.50 368 TRP A C 1
ATOM 2878 O O . TRP A 1 368 ? 29.492 -16.233 -23.614 1.00 89.50 368 TRP A O 1
ATOM 2888 N N . LYS A 1 369 ? 28.921 -18.116 -24.684 1.00 86.56 369 LYS A N 1
ATOM 2889 C C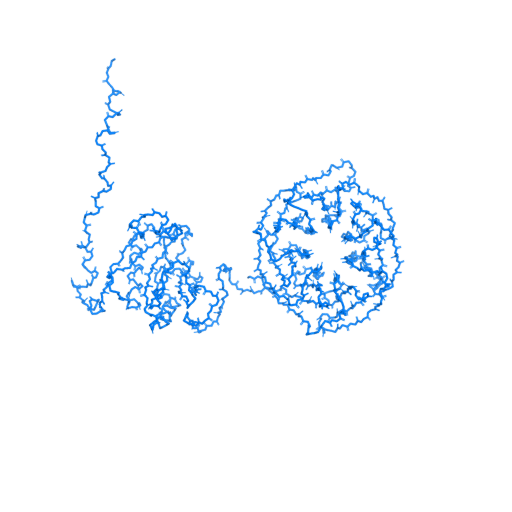A . LYS A 1 369 ? 29.461 -19.024 -23.670 1.00 86.56 369 LYS A CA 1
ATOM 2890 C C . LYS A 1 369 ? 30.951 -18.794 -23.413 1.00 86.56 369 LYS A C 1
ATOM 2892 O O . LYS A 1 369 ? 31.385 -18.748 -22.259 1.00 86.56 369 LYS A O 1
ATOM 2897 N N . HIS A 1 370 ? 31.729 -18.617 -24.479 1.00 89.69 370 HIS A N 1
ATOM 2898 C CA . HIS A 1 370 ? 33.157 -18.312 -24.384 1.00 89.69 370 HIS A CA 1
ATOM 2899 C C . HIS A 1 370 ? 33.408 -16.934 -23.752 1.00 89.69 370 HIS A C 1
ATOM 2901 O O . HIS A 1 370 ? 34.224 -16.818 -22.836 1.00 89.69 370 HIS A O 1
ATOM 2907 N N . ALA A 1 371 ? 32.646 -15.910 -24.153 1.00 88.75 371 ALA A N 1
ATOM 2908 C CA . ALA A 1 371 ? 32.716 -14.567 -23.578 1.00 88.75 371 ALA A CA 1
ATOM 2909 C C . ALA A 1 371 ? 32.391 -14.560 -22.077 1.00 88.75 371 ALA A C 1
ATOM 2911 O O . ALA A 1 371 ? 33.173 -14.029 -21.287 1.00 88.75 371 ALA A O 1
ATOM 2912 N N . CYS A 1 372 ? 31.309 -15.224 -21.657 1.00 85.06 372 CYS A N 1
ATOM 2913 C CA . CYS A 1 372 ? 30.957 -15.398 -20.246 1.00 85.06 372 CYS A CA 1
ATOM 2914 C C . CYS A 1 372 ? 32.082 -16.083 -19.461 1.00 85.06 372 CYS A C 1
ATOM 2916 O O . CYS A 1 372 ? 32.411 -15.644 -18.363 1.00 85.06 372 CYS A O 1
ATOM 2918 N N . SER A 1 373 ? 32.725 -17.116 -20.016 1.00 85.50 373 SER A N 1
ATOM 2919 C CA . SER A 1 373 ? 33.855 -17.787 -19.356 1.00 85.50 373 SER A CA 1
ATOM 2920 C C . SER A 1 373 ? 35.067 -16.862 -19.172 1.00 85.50 373 SER A C 1
ATOM 2922 O O . SER A 1 373 ? 35.692 -16.849 -18.109 1.00 85.50 373 SER A O 1
ATOM 2924 N N . LEU A 1 374 ? 35.415 -16.069 -20.187 1.00 86.12 374 LEU A N 1
ATOM 2925 C CA . LEU A 1 374 ? 36.525 -15.110 -20.124 1.00 86.12 374 LEU A CA 1
ATOM 2926 C C . LEU A 1 374 ? 36.234 -13.950 -19.163 1.00 86.12 374 LEU A C 1
ATOM 2928 O O . LEU A 1 374 ? 37.107 -13.540 -18.396 1.00 86.12 374 LEU A O 1
ATOM 2932 N N . TYR A 1 375 ? 34.994 -13.466 -19.152 1.00 84.88 375 TYR A N 1
ATOM 2933 C CA . TYR A 1 375 ? 34.524 -12.439 -18.227 1.00 84.88 375 TYR A CA 1
ATOM 2934 C C . TYR A 1 375 ? 34.539 -12.938 -16.778 1.00 84.88 375 TYR A C 1
ATOM 2936 O O . TYR A 1 375 ? 35.124 -12.310 -15.898 1.00 84.88 375 TYR A O 1
ATOM 2944 N N . ARG A 1 376 ? 33.991 -14.135 -16.527 1.00 82.44 376 ARG A N 1
ATOM 2945 C CA . ARG A 1 376 ? 33.964 -14.766 -15.197 1.00 82.44 376 ARG A CA 1
ATOM 2946 C C . ARG A 1 376 ? 35.351 -15.100 -14.664 1.00 82.44 376 ARG A C 1
ATOM 2948 O O . ARG A 1 376 ? 35.521 -15.118 -13.451 1.00 82.44 376 ARG A O 1
ATOM 2955 N N . THR A 1 377 ? 36.341 -15.313 -15.532 1.00 81.31 377 THR A N 1
ATOM 2956 C CA . THR A 1 377 ? 37.751 -15.497 -15.140 1.00 81.31 377 THR A CA 1
ATOM 2957 C C . THR A 1 377 ? 38.523 -14.178 -15.029 1.00 81.31 377 THR A C 1
ATOM 2959 O O . THR A 1 377 ? 39.667 -14.182 -14.587 1.00 81.31 377 THR A O 1
ATOM 2962 N N . GLY A 1 378 ? 37.901 -13.038 -15.360 1.00 78.25 378 GLY A N 1
ATOM 2963 C CA . GLY A 1 378 ? 38.507 -11.706 -15.278 1.00 78.25 378 GLY A CA 1
ATOM 2964 C C . GLY A 1 378 ? 39.561 -11.422 -16.351 1.00 78.25 378 GLY A C 1
ATOM 2965 O O . GLY A 1 378 ? 40.366 -10.515 -16.167 1.00 78.25 378 GLY A O 1
ATOM 2966 N N . LYS A 1 379 ? 39.579 -12.196 -17.446 1.00 83.88 379 LYS A N 1
ATOM 2967 C CA . LYS A 1 379 ? 40.538 -12.035 -18.553 1.00 83.88 379 LYS A CA 1
ATOM 2968 C C . LYS A 1 379 ? 40.184 -10.888 -19.501 1.00 83.88 379 LYS A C 1
ATOM 2970 O O . LYS A 1 379 ? 41.075 -10.385 -20.176 1.00 83.88 379 LYS A O 1
ATOM 2975 N N . LEU A 1 380 ? 38.905 -10.505 -19.557 1.00 87.50 380 LEU A N 1
ATOM 2976 C CA . LEU A 1 380 ? 38.433 -9.350 -20.323 1.00 87.50 380 LEU A CA 1
ATOM 2977 C C . LEU A 1 380 ? 38.710 -8.068 -19.529 1.00 87.50 380 LEU A C 1
ATOM 2979 O O . LEU A 1 380 ? 37.918 -7.672 -18.672 1.00 87.50 380 LEU A O 1
ATOM 2983 N N . GLU A 1 381 ? 39.866 -7.455 -19.776 1.00 83.25 381 GLU A N 1
ATOM 2984 C CA . GLU A 1 381 ? 40.290 -6.241 -19.074 1.00 83.25 381 GLU A CA 1
ATOM 2985 C C . GLU A 1 381 ? 39.380 -5.058 -19.432 1.00 83.25 381 GLU A C 1
ATOM 2987 O O . GLU A 1 381 ? 39.057 -4.845 -20.599 1.00 83.25 381 GLU A O 1
ATOM 2992 N N . GLY A 1 382 ? 38.967 -4.280 -18.427 1.00 81.81 382 GLY A N 1
ATOM 2993 C CA . GLY A 1 382 ? 38.189 -3.054 -18.631 1.00 81.81 382 GLY A CA 1
ATOM 2994 C C . GLY A 1 382 ? 36.702 -3.245 -18.914 1.00 81.81 382 GLY A C 1
ATOM 2995 O O . GLY A 1 382 ? 35.966 -2.262 -18.961 1.00 81.81 382 GLY A O 1
ATOM 2996 N N . VAL A 1 383 ? 36.237 -4.486 -19.085 1.00 87.25 383 VAL A N 1
ATOM 2997 C CA . VAL A 1 383 ? 34.818 -4.774 -19.312 1.00 87.25 383 VAL A CA 1
ATOM 2998 C C . VAL A 1 383 ? 34.073 -4.760 -17.980 1.00 87.25 383 VAL A C 1
ATOM 3000 O O . VAL A 1 383 ? 34.304 -5.613 -17.121 1.00 87.25 383 VAL A O 1
ATOM 3003 N N . THR A 1 384 ? 33.151 -3.811 -17.811 1.00 81.69 384 THR A N 1
ATOM 3004 C CA . THR A 1 384 ? 32.303 -3.720 -16.616 1.00 81.69 384 THR A CA 1
ATOM 3005 C C . THR A 1 384 ? 31.133 -4.693 -16.711 1.00 81.69 384 THR A C 1
ATOM 3007 O O . THR A 1 384 ? 30.860 -5.397 -15.742 1.00 81.69 384 THR A O 1
ATOM 3010 N N . HIS A 1 385 ? 30.497 -4.811 -17.883 1.00 85.00 385 HIS A N 1
ATOM 3011 C CA . HIS A 1 385 ? 29.314 -5.651 -18.134 1.00 85.00 385 HIS A CA 1
ATOM 3012 C C . HIS A 1 385 ? 29.225 -6.115 -19.586 1.00 85.00 385 HIS A C 1
ATOM 3014 O O . HIS A 1 385 ? 29.752 -5.454 -20.482 1.00 85.00 385 HIS A O 1
ATOM 3020 N N . MET A 1 386 ? 28.489 -7.199 -19.841 1.00 88.75 386 MET A N 1
ATOM 3021 C CA . MET A 1 386 ? 28.209 -7.670 -21.200 1.00 88.75 386 MET A CA 1
ATOM 3022 C C . MET A 1 386 ? 26.718 -7.887 -21.438 1.00 88.75 386 MET A C 1
ATOM 3024 O O . MET A 1 386 ? 26.014 -8.338 -20.538 1.00 88.75 386 MET A O 1
ATOM 3028 N N . TYR A 1 387 ? 26.264 -7.623 -22.662 1.00 85.88 387 TYR A N 1
ATOM 3029 C CA . TYR A 1 387 ? 24.889 -7.856 -23.106 1.00 85.88 387 TYR A CA 1
ATOM 3030 C C . TYR A 1 387 ? 24.891 -8.732 -24.358 1.00 85.88 387 TYR A C 1
ATOM 3032 O O . TYR A 1 387 ? 25.695 -8.493 -25.253 1.00 85.88 387 TYR A O 1
ATOM 3040 N N . ALA A 1 388 ? 23.971 -9.681 -24.468 1.00 85.31 388 ALA A N 1
ATOM 3041 C CA . ALA A 1 388 ? 23.739 -10.491 -25.661 1.00 85.31 388 ALA A CA 1
ATOM 3042 C C . ALA A 1 388 ? 22.298 -10.300 -26.138 1.00 85.31 388 ALA A C 1
ATOM 3044 O O . ALA A 1 388 ? 21.378 -10.410 -25.337 1.00 85.31 388 ALA A O 1
ATOM 3045 N N . SER A 1 389 ? 22.078 -10.001 -27.418 1.00 82.94 389 SER A N 1
ATOM 3046 C CA . SER A 1 389 ? 20.720 -9.927 -27.984 1.00 82.94 389 SER A CA 1
ATOM 3047 C C . SER A 1 389 ? 20.038 -11.291 -27.992 1.00 82.94 389 SER A C 1
ATOM 3049 O O . SER A 1 389 ? 20.690 -12.279 -28.322 1.00 82.94 389 SER A O 1
ATOM 3051 N N . THR A 1 390 ? 18.738 -11.340 -27.722 1.00 79.62 390 THR A N 1
ATOM 3052 C CA . THR A 1 390 ? 17.966 -12.592 -27.720 1.00 79.62 390 THR A CA 1
ATOM 3053 C C . THR A 1 390 ? 17.322 -12.900 -29.077 1.00 79.62 390 THR A C 1
ATOM 3055 O O . THR A 1 390 ? 17.469 -12.143 -30.039 1.00 79.62 390 THR A O 1
ATOM 3058 N N . SER A 1 391 ? 16.617 -14.031 -29.167 1.00 67.75 391 SER A N 1
ATOM 3059 C CA . SER A 1 391 ? 15.790 -14.438 -30.316 1.00 67.75 391 SER A CA 1
ATOM 3060 C C . SER A 1 391 ? 14.590 -13.504 -30.572 1.00 67.75 391 SER A C 1
ATOM 3062 O O . SER A 1 391 ? 14.041 -13.482 -31.678 1.00 67.75 391 SER A O 1
ATOM 3064 N N . ARG A 1 392 ? 14.203 -12.683 -29.584 1.00 65.56 392 ARG A N 1
ATOM 3065 C CA . ARG A 1 392 ? 13.090 -11.734 -29.683 1.00 65.56 392 ARG A CA 1
ATOM 3066 C C . ARG A 1 392 ? 13.441 -10.562 -30.604 1.00 65.56 392 ARG A C 1
ATOM 3068 O O . ARG A 1 392 ? 14.456 -9.890 -30.426 1.00 65.56 392 ARG A O 1
ATOM 3075 N N . ALA A 1 393 ? 12.553 -10.261 -31.554 1.00 57.78 393 ALA A N 1
ATOM 3076 C CA . ALA A 1 393 ? 12.756 -9.186 -32.525 1.00 57.78 393 ALA A CA 1
ATOM 3077 C C . ALA A 1 393 ? 13.013 -7.830 -31.838 1.00 57.78 393 ALA A C 1
ATOM 3079 O O . ALA A 1 393 ? 12.237 -7.377 -30.991 1.00 57.78 393 ALA A O 1
ATOM 3080 N N . ASN A 1 394 ? 14.112 -7.171 -32.213 1.00 57.94 394 ASN A N 1
ATOM 3081 C CA . ASN A 1 394 ? 14.437 -5.832 -31.738 1.00 57.94 394 ASN A CA 1
ATOM 3082 C C . ASN A 1 394 ? 13.736 -4.787 -32.630 1.00 57.94 394 ASN A C 1
ATOM 3084 O O . ASN A 1 394 ? 14.012 -4.740 -33.831 1.00 57.94 394 ASN A O 1
ATOM 3088 N N . PRO A 1 395 ? 12.895 -3.895 -32.072 1.00 52.09 395 PRO A N 1
ATOM 3089 C CA . PRO A 1 395 ? 12.150 -2.895 -32.846 1.00 52.09 395 PRO A CA 1
ATOM 3090 C C . PRO A 1 395 ? 13.035 -1.856 -33.563 1.00 52.09 395 PRO A C 1
ATOM 3092 O O . PRO A 1 395 ? 12.534 -1.047 -34.340 1.00 52.09 395 PRO A O 1
ATOM 3095 N N . ARG A 1 396 ? 14.352 -1.843 -33.308 1.00 53.62 396 ARG A N 1
ATOM 3096 C CA . ARG A 1 396 ? 15.315 -0.888 -33.883 1.00 53.62 396 ARG A CA 1
ATOM 3097 C C . ARG A 1 396 ? 16.123 -1.427 -35.076 1.00 53.62 396 ARG A C 1
ATOM 3099 O O . ARG A 1 396 ? 16.958 -0.689 -35.599 1.00 53.62 396 ARG A O 1
ATOM 3106 N N . THR A 1 397 ? 15.909 -2.667 -35.520 1.00 53.81 397 THR A N 1
ATOM 3107 C CA . THR A 1 397 ? 16.672 -3.298 -36.619 1.00 53.81 397 THR A CA 1
ATOM 3108 C C . THR A 1 397 ? 15.753 -3.828 -37.721 1.00 53.81 397 THR A C 1
ATOM 3110 O O . THR A 1 397 ? 14.752 -4.461 -37.414 1.00 53.81 397 THR A O 1
ATOM 3113 N N . ASN A 1 398 ? 16.104 -3.612 -38.998 1.00 50.03 398 ASN A N 1
ATOM 3114 C CA . ASN A 1 398 ? 15.441 -4.294 -40.119 1.00 50.03 398 ASN A CA 1
ATOM 3115 C C . ASN A 1 398 ? 15.834 -5.783 -40.138 1.00 50.03 398 ASN A C 1
ATOM 3117 O O . ASN A 1 398 ? 16.984 -6.103 -39.841 1.00 50.03 398 ASN A O 1
ATOM 3121 N N . ASP A 1 399 ? 14.876 -6.627 -40.533 1.00 47.50 399 ASP A N 1
ATOM 3122 C CA . ASP A 1 399 ? 14.808 -8.101 -40.598 1.00 47.50 399 ASP A CA 1
ATOM 3123 C C . ASP A 1 399 ? 15.997 -8.872 -41.228 1.00 47.50 399 ASP A C 1
ATOM 3125 O O . ASP A 1 399 ? 15.803 -9.786 -42.027 1.00 47.50 399 ASP A O 1
ATOM 3129 N N . ASN A 1 400 ? 17.251 -8.583 -40.880 1.00 52.22 400 ASN A N 1
ATOM 3130 C CA . ASN A 1 400 ? 18.362 -9.462 -41.240 1.00 52.22 400 ASN A CA 1
ATOM 3131 C C . ASN A 1 400 ? 18.572 -10.497 -40.124 1.00 52.22 400 ASN A C 1
ATOM 3133 O O . ASN A 1 400 ? 19.373 -10.302 -39.214 1.00 52.22 400 ASN A O 1
ATOM 3137 N N . ARG A 1 401 ? 17.791 -11.584 -40.180 1.00 58.22 401 ARG A N 1
ATOM 3138 C CA . ARG A 1 401 ? 17.642 -12.610 -39.123 1.00 58.22 401 ARG A CA 1
ATOM 3139 C C . ARG A 1 401 ? 18.885 -13.477 -38.837 1.00 58.22 401 ARG A C 1
ATOM 3141 O O . ARG A 1 401 ? 18.809 -14.367 -37.998 1.00 58.22 401 ARG A O 1
ATOM 3148 N N . ASP A 1 402 ? 20.010 -13.253 -39.519 1.00 70.62 402 ASP A N 1
ATOM 3149 C CA . ASP A 1 402 ? 21.188 -14.139 -39.436 1.00 70.62 402 ASP A CA 1
ATOM 3150 C C . ASP A 1 402 ? 22.321 -13.610 -38.534 1.00 70.62 402 ASP A C 1
ATOM 3152 O O . ASP A 1 402 ? 23.339 -14.279 -38.363 1.00 70.62 402 ASP A O 1
ATOM 3156 N N . MET A 1 403 ? 22.181 -12.410 -37.952 1.00 75.81 403 MET A N 1
ATOM 3157 C CA . MET A 1 403 ? 23.220 -11.799 -37.110 1.00 75.81 403 MET A CA 1
ATOM 3158 C C . MET A 1 403 ? 22.669 -11.348 -35.755 1.00 75.81 403 MET A C 1
ATOM 3160 O O . MET A 1 403 ? 21.705 -10.590 -35.681 1.00 75.81 403 MET A O 1
ATOM 3164 N N . GLN A 1 404 ? 23.346 -11.761 -34.688 1.00 82.69 404 GLN A N 1
ATOM 3165 C CA . GLN A 1 404 ? 23.089 -11.378 -33.301 1.00 82.69 404 GLN A CA 1
ATOM 3166 C C . GLN A 1 404 ? 24.282 -10.594 -32.742 1.00 82.69 404 GLN A C 1
ATOM 3168 O O . GLN A 1 404 ? 25.393 -10.657 -33.275 1.00 82.69 404 GLN A O 1
ATOM 3173 N N . VAL A 1 405 ? 24.063 -9.812 -31.688 1.00 87.19 405 VAL A N 1
ATOM 3174 C CA . VAL A 1 405 ? 25.049 -8.856 -31.171 1.00 87.19 405 VAL A CA 1
ATOM 3175 C C . VAL A 1 405 ? 25.432 -9.158 -29.727 1.00 87.19 405 VAL A C 1
ATOM 3177 O O . VAL A 1 405 ? 24.575 -9.463 -28.897 1.00 87.19 405 VAL A O 1
ATOM 3180 N N . ILE A 1 406 ? 26.728 -9.032 -29.430 1.00 89.62 406 ILE A N 1
ATOM 3181 C CA . ILE A 1 406 ? 27.254 -8.963 -28.063 1.00 89.62 406 ILE A CA 1
ATOM 3182 C C . ILE A 1 406 ? 27.827 -7.561 -27.842 1.00 89.62 406 ILE A C 1
ATOM 3184 O O . ILE A 1 406 ? 28.635 -7.073 -28.638 1.00 89.62 406 ILE A O 1
ATOM 3188 N N . LEU A 1 407 ? 27.393 -6.907 -26.768 1.00 90.25 407 LEU A N 1
ATOM 3189 C CA . LEU A 1 407 ? 27.847 -5.589 -26.344 1.00 90.25 407 LEU A CA 1
ATOM 3190 C C . LEU A 1 407 ? 28.771 -5.748 -25.138 1.00 90.25 407 LEU A C 1
ATOM 3192 O O . LEU A 1 407 ? 28.388 -6.385 -24.160 1.00 90.25 407 LEU A O 1
ATOM 3196 N N . PHE A 1 408 ? 29.943 -5.122 -25.179 1.00 91.75 408 PHE A N 1
ATOM 3197 C CA . PHE A 1 408 ? 30.890 -5.097 -24.062 1.00 91.75 408 PHE A CA 1
ATOM 3198 C C . PHE A 1 408 ? 30.990 -3.672 -23.540 1.00 91.75 408 PHE A C 1
ATOM 3200 O O . PHE A 1 408 ? 31.474 -2.796 -24.258 1.00 91.75 408 PHE A O 1
ATOM 3207 N N . LYS A 1 409 ? 30.513 -3.434 -22.319 1.00 89.38 409 LYS A N 1
ATOM 3208 C CA . LYS A 1 409 ? 30.589 -2.126 -21.666 1.00 89.38 409 LYS A CA 1
ATOM 3209 C C . LYS A 1 409 ? 31.974 -1.905 -21.098 1.00 89.38 409 LYS A C 1
ATOM 3211 O O . LYS A 1 409 ? 32.468 -2.750 -20.354 1.00 89.38 409 LYS A O 1
ATOM 3216 N N . CYS A 1 410 ? 32.570 -0.773 -21.426 1.00 87.25 410 CYS A N 1
ATOM 3217 C CA . CYS A 1 410 ? 33.826 -0.328 -20.845 1.00 87.25 410 CYS A CA 1
ATOM 3218 C C . CYS A 1 410 ? 33.897 1.198 -20.864 1.00 87.25 410 CYS A C 1
ATOM 3220 O O . CYS A 1 410 ? 33.254 1.855 -21.686 1.00 87.25 410 CYS A O 1
ATOM 3222 N N . GLY A 1 411 ? 34.677 1.752 -19.948 1.00 83.50 411 GLY A N 1
ATOM 3223 C CA . GLY A 1 411 ? 34.907 3.182 -19.819 1.00 83.50 411 GLY A CA 1
ATOM 3224 C C . GLY A 1 411 ? 36.159 3.453 -18.980 1.00 83.50 411 GLY A C 1
ATOM 3225 O O . GLY A 1 411 ? 36.822 2.502 -18.552 1.00 83.50 411 GLY A O 1
ATOM 3226 N N . PRO A 1 412 ? 36.501 4.728 -18.763 1.00 84.69 412 PRO A N 1
ATOM 3227 C CA . PRO A 1 412 ? 35.788 5.909 -19.253 1.00 84.69 412 PRO A CA 1
ATOM 3228 C C . PRO A 1 412 ? 36.028 6.151 -20.757 1.00 84.69 412 PRO A C 1
ATOM 3230 O O . PRO A 1 412 ? 37.119 5.917 -21.271 1.00 84.69 412 PRO A O 1
ATOM 3233 N N . TYR A 1 413 ? 35.013 6.621 -21.491 1.00 81.00 413 TYR A N 1
ATOM 3234 C CA . TYR A 1 413 ? 35.086 6.792 -22.952 1.00 81.00 413 TYR A CA 1
ATOM 3235 C C . TYR A 1 413 ? 36.092 7.857 -23.408 1.00 81.00 413 TYR A C 1
ATOM 3237 O O . TYR A 1 413 ? 36.357 7.955 -24.600 1.00 81.00 413 TYR A O 1
ATOM 3245 N N . ASN A 1 414 ? 36.571 8.711 -22.504 1.00 80.31 414 ASN A N 1
ATOM 3246 C CA . ASN A 1 414 ? 37.448 9.844 -22.802 1.00 80.31 414 ASN A CA 1
ATOM 3247 C C . ASN A 1 414 ? 38.918 9.437 -23.022 1.00 80.31 414 ASN A C 1
ATOM 3249 O O . ASN A 1 414 ? 39.673 10.221 -23.596 1.00 80.31 414 ASN A O 1
ATOM 3253 N N . ASP A 1 415 ? 39.309 8.225 -22.618 1.00 82.12 415 ASP A N 1
ATOM 3254 C CA . ASP A 1 415 ? 40.649 7.673 -22.815 1.00 82.12 415 ASP A CA 1
ATOM 3255 C C . ASP A 1 415 ? 40.678 6.732 -24.031 1.00 82.12 415 ASP A C 1
ATOM 3257 O O . ASP A 1 415 ? 40.357 5.541 -23.961 1.00 82.12 415 ASP A O 1
ATOM 3261 N N . GLN A 1 416 ? 41.054 7.293 -25.182 1.00 81.50 416 GLN A N 1
ATOM 3262 C CA . GLN A 1 416 ? 41.083 6.576 -26.455 1.00 81.50 416 GLN A CA 1
ATOM 3263 C C . GLN A 1 416 ? 42.040 5.375 -26.440 1.00 81.50 416 GLN A C 1
ATOM 3265 O O . GLN A 1 416 ? 41.678 4.302 -26.931 1.00 81.50 416 GLN A O 1
ATOM 3270 N N . ASP A 1 417 ? 43.246 5.532 -25.895 1.00 80.69 417 ASP A N 1
ATOM 3271 C CA . ASP A 1 417 ? 44.267 4.479 -25.907 1.00 80.69 417 ASP A CA 1
ATOM 3272 C C . ASP A 1 417 ? 43.848 3.303 -25.022 1.00 80.69 417 ASP A C 1
ATOM 3274 O O . ASP A 1 417 ? 44.014 2.134 -25.394 1.00 80.69 417 ASP A O 1
ATOM 3278 N N . LEU A 1 418 ? 43.222 3.603 -23.883 1.00 82.00 418 LEU A N 1
ATOM 3279 C CA . LEU A 1 418 ? 42.662 2.602 -22.988 1.00 82.00 418 LEU A CA 1
ATOM 3280 C C . LEU A 1 418 ? 41.491 1.849 -23.633 1.00 82.00 418 LEU A C 1
ATOM 3282 O O . LEU A 1 418 ? 41.446 0.617 -23.577 1.00 82.00 418 LEU A O 1
ATOM 3286 N N . MET A 1 419 ? 40.576 2.559 -24.304 1.00 86.88 419 MET A N 1
ATOM 3287 C CA . MET A 1 419 ? 39.449 1.925 -24.995 1.00 86.88 419 MET A CA 1
ATOM 3288 C C . MET A 1 419 ? 39.917 1.025 -26.139 1.00 86.88 419 MET A C 1
ATOM 3290 O O . MET A 1 419 ? 39.419 -0.097 -26.269 1.00 86.88 419 MET A O 1
ATOM 3294 N N . LEU A 1 420 ? 40.899 1.464 -26.933 1.00 85.81 420 LEU A N 1
ATOM 3295 C CA . LEU A 1 420 ? 41.492 0.652 -27.999 1.00 85.81 420 LEU A CA 1
ATOM 3296 C C . LEU A 1 420 ? 42.211 -0.580 -27.438 1.00 85.81 420 LEU A C 1
ATOM 3298 O O . LEU A 1 420 ? 42.074 -1.669 -27.998 1.00 85.81 420 LEU A O 1
ATOM 3302 N N . ARG A 1 421 ? 42.916 -0.453 -26.307 1.00 85.50 421 ARG A N 1
ATOM 3303 C CA . ARG A 1 421 ? 43.527 -1.593 -25.609 1.00 85.50 421 ARG A CA 1
ATOM 3304 C C . ARG A 1 421 ? 42.480 -2.619 -25.170 1.00 85.50 421 ARG A C 1
ATOM 3306 O O . ARG A 1 421 ? 42.667 -3.810 -25.422 1.00 85.50 421 ARG A O 1
ATOM 3313 N N . TYR A 1 422 ? 41.383 -2.181 -24.552 1.00 89.06 422 TYR A N 1
ATOM 3314 C CA . TYR A 1 422 ? 40.290 -3.078 -24.158 1.00 89.06 422 TYR A CA 1
ATOM 3315 C C . TYR A 1 422 ? 39.626 -3.729 -25.372 1.00 89.06 422 TYR A C 1
ATOM 3317 O O . TYR A 1 422 ? 39.384 -4.934 -25.372 1.00 89.06 422 TYR A O 1
ATOM 3325 N N . GLY A 1 423 ? 39.416 -2.968 -26.448 1.00 87.69 423 GLY A N 1
ATOM 3326 C CA . GLY A 1 423 ? 38.902 -3.498 -27.708 1.00 87.69 423 GLY A CA 1
ATOM 3327 C C . GLY A 1 423 ? 39.796 -4.596 -28.299 1.00 87.69 423 GLY A C 1
ATOM 3328 O O . GLY A 1 423 ? 39.294 -5.662 -28.658 1.00 87.69 423 GLY A O 1
ATOM 3329 N N . ARG A 1 424 ? 41.122 -4.392 -28.335 1.00 88.69 424 ARG A N 1
ATOM 3330 C CA . ARG A 1 424 ? 42.090 -5.408 -28.798 1.00 88.69 424 ARG A CA 1
ATOM 3331 C C . ARG A 1 424 ? 42.046 -6.668 -27.933 1.00 88.69 424 ARG A C 1
ATOM 3333 O O . ARG A 1 424 ? 41.960 -7.767 -28.473 1.00 88.69 424 ARG A O 1
ATOM 3340 N N . ASN A 1 425 ? 42.015 -6.507 -26.609 1.00 90.50 425 ASN A N 1
ATOM 3341 C CA . ASN A 1 425 ? 41.915 -7.623 -25.666 1.00 90.50 425 ASN A CA 1
ATOM 3342 C C . ASN A 1 425 ? 40.655 -8.479 -25.907 1.00 90.50 425 ASN A C 1
ATOM 3344 O O . ASN A 1 425 ? 40.742 -9.706 -25.941 1.00 90.50 425 ASN A O 1
ATOM 3348 N N . ILE A 1 426 ? 39.502 -7.843 -26.146 1.00 90.31 426 ILE A N 1
ATOM 3349 C CA . ILE A 1 426 ? 38.245 -8.535 -26.471 1.00 90.31 426 ILE A CA 1
ATOM 3350 C C . ILE A 1 426 ? 38.378 -9.321 -27.784 1.00 90.31 426 ILE A C 1
ATOM 3352 O O . ILE A 1 426 ? 38.029 -10.503 -27.832 1.00 90.31 426 ILE A O 1
ATOM 3356 N N . VAL A 1 427 ? 38.892 -8.688 -28.845 1.00 89.25 427 VAL A N 1
ATOM 3357 C CA . VAL A 1 427 ? 39.024 -9.305 -30.178 1.00 89.25 427 VAL A CA 1
ATOM 3358 C C . VAL A 1 427 ? 39.963 -10.512 -30.154 1.00 89.25 427 VAL A C 1
ATOM 3360 O O . VAL A 1 427 ? 39.621 -11.563 -30.701 1.00 89.25 427 VAL A O 1
ATOM 3363 N N . GLU A 1 428 ? 41.109 -10.391 -29.485 1.00 85.94 428 GLU A N 1
ATOM 3364 C CA . GLU A 1 428 ? 42.109 -11.458 -29.394 1.00 85.94 428 GLU A CA 1
ATOM 3365 C C . GLU A 1 428 ? 41.596 -12.662 -28.595 1.00 85.94 428 GLU A C 1
ATOM 3367 O O . GLU A 1 428 ? 41.710 -13.806 -29.044 1.00 85.94 428 GLU A O 1
ATOM 3372 N N . LEU A 1 429 ? 40.976 -12.423 -27.434 1.00 87.31 429 LEU A N 1
ATOM 3373 C CA . LEU A 1 429 ? 40.498 -13.497 -26.559 1.00 87.31 429 LEU A CA 1
ATOM 3374 C C . LEU A 1 429 ? 39.275 -14.233 -27.125 1.00 87.31 429 LEU A C 1
ATOM 3376 O O . LEU A 1 429 ? 39.134 -15.444 -26.919 1.00 87.31 429 LEU A O 1
ATOM 3380 N N . LEU A 1 430 ? 38.407 -13.530 -27.858 1.00 87.38 430 LEU A N 1
ATOM 3381 C CA . LEU A 1 430 ? 37.243 -14.125 -28.528 1.00 87.38 430 LEU A CA 1
ATOM 3382 C C . LEU A 1 430 ? 37.562 -14.715 -29.900 1.00 87.38 430 LEU A C 1
ATOM 3384 O O . LEU A 1 430 ? 36.689 -15.330 -30.512 1.00 87.38 430 LEU A O 1
ATOM 3388 N N . ARG A 1 431 ? 38.791 -14.528 -30.385 1.00 86.62 431 ARG A N 1
ATOM 3389 C CA . ARG A 1 431 ? 39.200 -14.841 -31.755 1.00 86.62 431 ARG A CA 1
ATOM 3390 C C . ARG A 1 431 ? 38.243 -14.279 -32.811 1.00 86.62 431 ARG A C 1
ATOM 3392 O O . ARG A 1 431 ? 37.800 -14.982 -33.723 1.00 86.62 431 ARG A O 1
ATOM 3399 N N . TYR A 1 432 ? 37.860 -13.018 -32.638 1.00 88.25 432 TYR A N 1
ATOM 3400 C CA . TYR A 1 432 ? 36.820 -12.389 -33.443 1.00 88.25 432 TYR A CA 1
ATOM 3401 C C . TYR A 1 432 ? 37.360 -11.902 -34.795 1.00 88.25 432 TYR A C 1
ATOM 3403 O O . TYR A 1 432 ? 38.433 -11.314 -34.877 1.00 88.25 432 TYR A O 1
ATOM 3411 N N . THR A 1 433 ? 36.587 -12.129 -35.857 1.00 86.00 433 THR A N 1
ATOM 3412 C CA . THR A 1 433 ? 36.855 -11.648 -37.223 1.00 86.00 433 THR A CA 1
ATOM 3413 C C . THR A 1 433 ? 35.547 -11.195 -37.857 1.00 86.00 433 THR A C 1
ATOM 3415 O O . THR A 1 433 ? 34.480 -11.716 -37.519 1.00 86.00 433 THR A O 1
ATOM 3418 N N . ASN A 1 434 ? 35.599 -10.226 -38.770 1.00 84.56 434 ASN A N 1
ATOM 3419 C CA . ASN A 1 434 ? 34.413 -9.793 -39.505 1.00 84.56 434 ASN A CA 1
ATOM 3420 C C . ASN A 1 434 ? 34.735 -9.374 -40.943 1.00 84.56 434 ASN A C 1
ATOM 3422 O O . ASN A 1 434 ? 35.859 -9.025 -41.279 1.00 84.56 434 ASN A O 1
ATOM 3426 N N . ALA A 1 435 ? 33.720 -9.391 -41.809 1.00 78.69 435 ALA A N 1
ATOM 3427 C CA . ALA A 1 435 ? 33.887 -9.005 -43.212 1.00 78.69 435 ALA A CA 1
ATOM 3428 C C . ALA A 1 435 ? 34.084 -7.487 -43.399 1.00 78.69 435 ALA A C 1
ATOM 3430 O O . ALA A 1 435 ? 34.674 -7.058 -44.385 1.00 78.69 435 ALA A O 1
ATOM 3431 N N . THR A 1 436 ? 33.593 -6.669 -42.461 1.00 76.75 436 THR A N 1
ATOM 3432 C CA . THR A 1 436 ? 33.658 -5.197 -42.523 1.00 76.75 436 THR A CA 1
ATOM 3433 C C . THR A 1 436 ? 35.033 -4.638 -42.159 1.00 76.75 436 THR A C 1
ATOM 3435 O O . THR A 1 436 ? 35.291 -3.452 -42.366 1.00 76.75 436 THR A O 1
ATOM 3438 N N . GLY A 1 437 ? 35.909 -5.469 -41.597 1.00 80.31 437 GLY A N 1
ATOM 3439 C CA . GLY A 1 437 ? 37.280 -5.116 -41.260 1.00 80.31 437 GLY A CA 1
ATOM 3440 C C . GLY A 1 437 ? 37.432 -4.189 -40.051 1.00 80.31 437 GLY A C 1
ATOM 3441 O O . GLY A 1 437 ? 38.526 -3.692 -39.822 1.00 80.31 437 GLY A O 1
ATOM 3442 N N . HIS A 1 438 ? 36.350 -3.884 -39.320 1.00 83.44 438 HIS A N 1
ATOM 3443 C CA . HIS A 1 438 ? 36.343 -2.927 -38.201 1.00 83.44 438 HIS A CA 1
ATOM 3444 C C . HIS A 1 438 ? 35.190 -3.203 -37.223 1.00 83.44 438 HIS A C 1
ATOM 3446 O O . HIS A 1 438 ? 34.135 -3.693 -37.643 1.00 83.44 438 HIS A O 1
ATOM 3452 N N . ILE A 1 439 ? 35.348 -2.828 -35.948 1.00 86.00 439 ILE A N 1
ATOM 3453 C CA . ILE A 1 439 ? 34.274 -2.774 -34.939 1.00 86.00 439 ILE A CA 1
ATOM 3454 C C . ILE A 1 439 ? 34.138 -1.365 -34.336 1.00 86.00 439 ILE A C 1
ATOM 3456 O O . ILE A 1 439 ? 35.150 -0.697 -34.113 1.00 86.00 439 ILE A O 1
ATOM 3460 N N . PRO A 1 440 ? 32.908 -0.885 -34.069 1.00 87.38 440 PRO A N 1
ATOM 3461 C CA . PRO A 1 440 ? 32.691 0.433 -33.488 1.00 87.38 440 PRO A CA 1
ATOM 3462 C C . PRO A 1 440 ? 32.617 0.395 -31.955 1.00 87.38 440 PRO A C 1
ATOM 3464 O O . PRO A 1 440 ? 32.040 -0.524 -31.366 1.00 87.38 440 PRO A O 1
ATOM 3467 N N . TYR A 1 441 ? 33.098 1.469 -31.334 1.00 87.31 441 TYR A N 1
ATOM 3468 C CA . TYR A 1 441 ? 32.809 1.840 -29.951 1.00 87.31 441 TYR A CA 1
ATOM 3469 C C . TYR A 1 441 ? 31.881 3.055 -29.920 1.00 87.31 441 TYR A C 1
ATOM 3471 O O . TYR A 1 441 ? 32.085 4.013 -30.674 1.00 87.31 441 TYR A O 1
ATOM 3479 N N . LYS A 1 442 ? 30.852 3.030 -29.067 1.00 86.25 442 LYS A N 1
ATOM 3480 C CA . LYS A 1 442 ? 29.870 4.123 -28.938 1.00 86.25 442 LYS A CA 1
ATOM 3481 C C . LYS A 1 442 ? 29.560 4.425 -27.483 1.00 86.25 442 LYS A C 1
ATOM 3483 O O . LYS A 1 442 ? 29.471 3.499 -26.682 1.00 86.25 442 LYS A O 1
ATOM 3488 N N . THR A 1 443 ? 29.280 5.685 -27.172 1.00 82.19 443 THR A N 1
ATOM 3489 C CA . THR A 1 443 ? 28.701 6.045 -25.872 1.00 82.19 443 THR A CA 1
ATOM 3490 C C . THR A 1 443 ? 27.210 5.708 -25.826 1.00 82.19 443 THR A C 1
ATOM 3492 O O . THR A 1 443 ? 26.546 5.521 -26.860 1.00 82.19 443 THR A O 1
ATOM 3495 N N . ASP A 1 444 ? 26.649 5.629 -24.623 1.00 70.75 444 ASP A N 1
ATOM 3496 C CA . ASP A 1 444 ? 25.213 5.387 -24.473 1.00 70.75 444 ASP A CA 1
ATOM 3497 C C . ASP A 1 444 ? 24.369 6.562 -24.976 1.00 70.75 444 ASP A C 1
ATOM 3499 O O . ASP A 1 444 ? 23.422 6.335 -25.729 1.00 70.75 444 ASP A O 1
ATOM 3503 N N . LYS A 1 445 ? 24.818 7.806 -24.766 1.00 69.44 445 LYS A N 1
ATOM 3504 C CA . LYS A 1 445 ? 24.194 9.016 -25.343 1.00 69.44 445 LYS A CA 1
ATOM 3505 C C . LYS A 1 445 ? 24.131 8.991 -26.881 1.00 69.44 445 LYS A C 1
ATOM 3507 O O . LYS A 1 445 ? 23.123 9.371 -27.479 1.00 69.44 445 LYS A O 1
ATOM 3512 N N . GLN A 1 446 ? 25.182 8.506 -27.556 1.00 67.00 446 GLN A N 1
ATOM 3513 C CA . GLN A 1 446 ? 25.183 8.313 -29.022 1.00 67.00 446 GLN A CA 1
ATOM 3514 C C . GLN A 1 446 ? 24.214 7.208 -29.478 1.00 67.00 446 GLN A C 1
ATOM 3516 O O . GLN A 1 446 ? 23.725 7.204 -30.609 1.00 67.00 446 GLN A O 1
ATOM 3521 N N . SER A 1 447 ? 23.941 6.244 -28.601 1.00 64.94 447 SER A N 1
ATOM 3522 C CA . SER A 1 447 ? 23.031 5.136 -28.889 1.00 64.94 447 SER A CA 1
ATOM 3523 C C . SER A 1 447 ? 21.564 5.526 -28.705 1.00 64.94 447 SER A C 1
ATOM 3525 O O . SER A 1 447 ? 20.730 5.086 -29.493 1.00 64.94 447 SER A O 1
ATOM 3527 N N . GLU A 1 448 ? 21.263 6.362 -27.709 1.00 60.62 448 GLU A N 1
ATOM 3528 C CA . GLU A 1 448 ? 19.922 6.901 -27.432 1.00 60.62 448 GLU A CA 1
ATOM 3529 C C . GLU A 1 448 ? 19.446 7.862 -28.522 1.00 60.62 448 GLU A C 1
ATOM 3531 O O . GLU A 1 448 ? 18.301 7.794 -28.961 1.00 60.62 448 GLU A O 1
ATOM 3536 N N . SER A 1 449 ? 20.351 8.712 -29.007 1.00 56.62 449 SER A N 1
ATOM 3537 C CA . SER A 1 449 ? 20.065 9.693 -30.059 1.00 56.62 449 SER A CA 1
ATOM 3538 C C . SER A 1 449 ? 19.837 9.061 -31.438 1.00 56.62 449 SER A C 1
ATOM 3540 O O . SER A 1 449 ? 19.112 9.623 -32.251 1.00 56.62 449 SER A O 1
ATOM 3542 N N . GLY A 1 450 ? 20.376 7.864 -31.698 1.00 54.84 450 GLY A N 1
ATOM 3543 C CA . GLY A 1 450 ? 20.082 7.062 -32.888 1.00 54.84 450 GLY A CA 1
ATOM 3544 C C . GLY A 1 450 ? 20.615 7.632 -34.215 1.00 54.84 450 GLY A C 1
ATOM 3545 O O . GLY A 1 450 ? 20.716 8.834 -34.444 1.00 54.84 450 GLY A O 1
ATOM 3546 N N . THR A 1 451 ? 20.937 6.746 -35.161 1.00 52.16 451 THR A N 1
ATOM 3547 C CA . THR A 1 451 ? 21.493 7.130 -36.477 1.00 52.16 451 THR A CA 1
ATOM 3548 C C . THR A 1 451 ? 20.468 7.803 -37.397 1.00 52.16 451 THR A C 1
ATOM 3550 O O . THR A 1 451 ? 20.841 8.609 -38.242 1.00 52.16 451 THR A O 1
ATOM 3553 N N . ARG A 1 452 ? 19.175 7.467 -37.258 1.00 47.19 452 ARG A N 1
ATOM 3554 C CA . ARG A 1 452 ? 18.089 8.016 -38.095 1.00 47.19 452 ARG A CA 1
ATOM 3555 C C . ARG A 1 452 ? 17.570 9.368 -37.602 1.00 47.19 452 ARG A C 1
ATOM 3557 O O . ARG A 1 452 ? 17.216 10.192 -38.432 1.00 47.19 452 ARG A O 1
ATOM 3564 N N . ALA A 1 453 ? 17.541 9.599 -36.289 1.00 41.09 453 ALA A N 1
ATOM 3565 C CA . ALA A 1 453 ? 16.993 10.834 -35.721 1.00 41.09 453 ALA A CA 1
ATOM 3566 C C . ALA A 1 453 ? 17.985 12.012 -35.760 1.00 41.09 453 ALA A C 1
ATOM 3568 O O . ALA A 1 453 ? 17.565 13.161 -35.737 1.00 41.09 453 ALA A O 1
ATOM 3569 N N . THR A 1 454 ? 19.290 11.741 -35.877 1.00 44.50 454 THR A N 1
ATOM 3570 C CA . THR A 1 454 ? 20.342 12.777 -35.909 1.00 44.50 454 THR A CA 1
ATOM 3571 C C . THR A 1 454 ? 20.852 13.121 -37.310 1.00 44.50 454 THR A C 1
ATOM 3573 O O . THR A 1 454 ? 21.571 14.102 -37.470 1.00 44.50 454 THR A O 1
ATOM 3576 N N . GLY A 1 455 ? 20.543 12.317 -38.337 1.00 44.03 455 GLY A N 1
ATOM 3577 C CA . GLY A 1 455 ? 21.070 12.513 -39.698 1.00 44.03 455 GLY A CA 1
ATOM 3578 C C . GLY A 1 455 ? 22.601 12.374 -39.826 1.00 44.03 455 GLY A C 1
ATOM 3579 O O . GLY A 1 455 ? 23.164 12.655 -40.885 1.00 44.03 455 GLY A O 1
ATOM 3580 N N . CYS A 1 456 ? 23.301 11.944 -38.770 1.00 47.34 456 CYS A N 1
ATOM 3581 C CA . CYS A 1 456 ? 24.760 11.891 -38.733 1.00 47.34 456 CYS A CA 1
ATOM 3582 C C . CYS A 1 456 ? 25.323 10.698 -39.527 1.00 47.34 456 CYS A C 1
ATOM 3584 O O . CYS A 1 456 ? 25.041 9.538 -39.226 1.00 47.34 456 CYS A O 1
ATOM 3586 N N . LYS A 1 457 ? 26.216 10.977 -40.491 1.00 50.81 457 LYS A N 1
ATOM 3587 C CA . LYS A 1 457 ? 26.923 9.953 -41.293 1.00 50.81 457 LYS A CA 1
ATOM 3588 C C . LYS A 1 457 ? 27.950 9.126 -40.498 1.00 50.81 457 LYS A C 1
ATOM 3590 O O . LYS A 1 4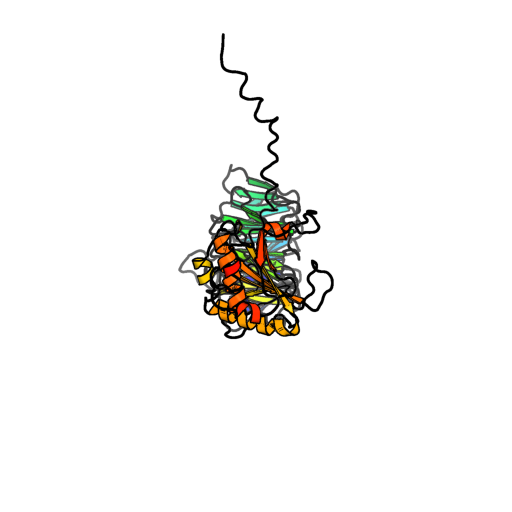57 ? 28.325 8.047 -40.944 1.00 50.81 457 LYS A O 1
ATOM 3595 N N . LYS A 1 458 ? 28.405 9.598 -39.329 1.00 58.56 458 LYS A N 1
ATOM 3596 C CA . LYS A 1 458 ? 29.328 8.879 -38.430 1.00 58.56 458 LYS A CA 1
ATOM 3597 C C . LYS A 1 458 ? 28.720 8.787 -37.028 1.00 58.56 458 LYS A C 1
ATOM 3599 O O . LYS A 1 458 ? 28.635 9.786 -36.327 1.00 58.56 458 LYS A O 1
ATOM 3604 N N . ASN A 1 459 ? 28.291 7.587 -36.638 1.00 70.31 459 ASN A N 1
ATOM 3605 C CA . ASN A 1 459 ? 27.729 7.288 -35.315 1.00 70.31 459 ASN A CA 1
ATOM 3606 C C . ASN A 1 459 ? 28.614 6.266 -34.584 1.00 70.31 459 ASN A C 1
ATOM 3608 O O . ASN A 1 459 ? 28.207 5.122 -34.380 1.00 70.31 459 ASN A O 1
ATOM 3612 N N . HIS A 1 460 ? 29.857 6.650 -34.303 1.00 77.38 460 HIS A N 1
ATOM 3613 C CA . HIS A 1 460 ? 30.816 5.933 -33.459 1.00 77.38 460 HIS A CA 1
ATOM 3614 C C . HIS A 1 460 ? 31.791 6.947 -32.854 1.00 77.38 460 HIS A C 1
ATOM 3616 O O . HIS A 1 460 ? 32.033 7.990 -33.461 1.00 77.38 460 HIS A O 1
ATOM 3622 N N . LEU A 1 461 ? 32.327 6.651 -31.670 1.00 80.69 461 LEU A N 1
ATOM 3623 C CA . LEU A 1 461 ? 33.385 7.446 -31.046 1.00 80.69 461 LEU A CA 1
ATOM 3624 C C . LEU A 1 461 ? 34.767 6.935 -31.474 1.00 80.69 461 LEU A C 1
ATOM 3626 O O . LEU A 1 461 ? 35.593 7.722 -31.921 1.00 80.69 461 LEU A O 1
ATOM 3630 N N . TYR A 1 462 ? 34.970 5.614 -31.438 1.00 83.38 462 TYR A N 1
ATOM 3631 C CA . TYR A 1 462 ? 36.195 4.964 -31.914 1.00 83.38 462 TYR A CA 1
ATOM 3632 C C . TYR A 1 462 ? 35.872 3.830 -32.885 1.00 83.38 462 TYR A C 1
ATOM 3634 O O . TYR A 1 462 ? 34.809 3.206 -32.804 1.00 83.38 462 TYR A O 1
ATOM 3642 N N . MET A 1 463 ? 36.797 3.558 -33.803 1.00 83.62 463 MET A N 1
ATOM 3643 C CA . MET A 1 463 ? 36.790 2.356 -34.630 1.00 83.62 463 MET A CA 1
ATOM 3644 C C . MET A 1 463 ? 38.075 1.584 -34.398 1.00 83.62 463 MET A C 1
ATOM 3646 O O . MET A 1 463 ? 39.160 2.156 -34.442 1.00 83.62 463 MET A O 1
ATOM 3650 N N . LEU A 1 464 ? 37.934 0.281 -34.207 1.00 85.19 464 LEU A N 1
ATOM 3651 C CA . LEU A 1 464 ? 39.054 -0.628 -34.069 1.00 85.19 464 LEU A CA 1
ATOM 3652 C C . LEU A 1 464 ? 39.102 -1.539 -35.310 1.00 85.19 464 LEU A C 1
ATOM 3654 O O . LEU A 1 464 ? 38.085 -2.184 -35.586 1.00 85.19 464 LEU A O 1
ATOM 3658 N N . PRO A 1 465 ? 40.215 -1.594 -36.072 1.00 83.31 465 PRO A N 1
ATOM 3659 C CA . PRO A 1 465 ? 40.318 -2.487 -37.225 1.00 83.31 465 PRO A CA 1
ATOM 3660 C C . PRO A 1 465 ? 40.236 -3.953 -36.797 1.00 83.31 465 PRO A C 1
ATOM 3662 O O . PRO A 1 465 ? 40.654 -4.315 -35.717 1.00 83.31 465 PRO A O 1
ATOM 3665 N N . VAL A 1 466 ? 39.654 -4.827 -37.601 1.00 85.12 466 VAL A N 1
ATOM 3666 C CA . VAL A 1 466 ? 39.529 -6.254 -37.294 1.00 85.12 466 VAL A CA 1
ATOM 3667 C C . VAL A 1 466 ? 39.876 -7.052 -38.537 1.00 85.12 466 VAL A C 1
ATOM 3669 O O . VAL A 1 466 ? 39.484 -6.676 -39.636 1.00 85.12 466 VAL A O 1
ATOM 3672 N N . ALA A 1 467 ? 40.620 -8.143 -38.388 1.00 83.06 467 ALA A N 1
ATOM 3673 C CA . ALA A 1 467 ? 40.980 -8.976 -39.525 1.00 83.06 467 ALA A CA 1
ATOM 3674 C C . ALA A 1 467 ? 39.750 -9.645 -40.149 1.00 83.06 467 ALA A C 1
ATOM 3676 O O . ALA A 1 467 ? 38.798 -10.031 -39.457 1.00 83.06 467 ALA A O 1
ATOM 3677 N N . GLN A 1 468 ? 39.811 -9.870 -41.461 1.00 83.00 468 GLN A N 1
ATOM 3678 C CA . GLN A 1 468 ? 38.787 -10.656 -42.153 1.00 83.00 468 GLN A CA 1
ATOM 3679 C C . GLN A 1 468 ? 38.995 -12.157 -41.943 1.00 83.00 468 GLN A C 1
ATOM 3681 O O . GLN A 1 468 ? 38.037 -12.933 -41.975 1.00 83.00 468 GLN A O 1
ATOM 3686 N N . ARG A 1 469 ? 40.244 -12.576 -41.709 1.00 82.19 469 ARG A N 1
ATOM 3687 C CA . ARG A 1 469 ? 40.625 -13.964 -41.440 1.00 82.19 469 ARG A CA 1
ATOM 3688 C C . ARG A 1 469 ? 41.571 -14.038 -40.255 1.00 82.19 469 ARG A C 1
ATOM 3690 O O . ARG A 1 469 ? 42.474 -13.224 -40.116 1.00 82.19 469 ARG A O 1
ATOM 3697 N N . TRP A 1 470 ? 41.414 -15.075 -39.435 1.00 81.44 470 TRP A N 1
ATOM 3698 C CA . TRP A 1 470 ? 42.239 -15.247 -38.236 1.00 81.44 470 TRP A CA 1
ATOM 3699 C C . TRP A 1 470 ? 43.739 -15.397 -38.551 1.00 81.44 470 TRP A C 1
ATOM 3701 O O . TRP A 1 470 ? 44.576 -14.908 -37.802 1.00 81.44 470 TRP A O 1
ATOM 3711 N N . SER A 1 471 ? 44.080 -15.963 -39.712 1.00 78.06 471 SER A N 1
ATOM 3712 C CA . SER A 1 471 ? 45.458 -16.090 -40.208 1.00 78.06 471 SER A CA 1
ATOM 3713 C C . SER A 1 471 ? 46.199 -14.753 -40.363 1.00 78.06 471 SER A C 1
ATOM 3715 O O . SER A 1 471 ? 47.424 -14.729 -40.416 1.00 78.06 471 SER A O 1
ATOM 3717 N N . GLU A 1 472 ? 45.480 -13.631 -40.462 1.00 76.69 472 GLU A N 1
ATOM 3718 C CA . GLU A 1 472 ? 46.082 -12.291 -40.499 1.00 76.69 472 GLU A CA 1
ATOM 3719 C C . GLU A 1 472 ? 46.589 -11.862 -39.111 1.00 76.69 472 GLU A C 1
ATOM 3721 O O . GLU A 1 472 ? 47.586 -11.149 -39.021 1.00 76.69 472 GLU A O 1
ATOM 3726 N N . TYR A 1 473 ? 45.962 -12.343 -38.030 1.00 73.12 473 TYR A N 1
ATOM 3727 C CA . TYR A 1 473 ? 46.423 -12.122 -36.655 1.00 73.12 473 TYR A CA 1
ATOM 3728 C C . TYR A 1 473 ? 47.598 -13.021 -36.258 1.00 73.12 473 TYR A C 1
ATOM 3730 O O . TYR A 1 473 ? 48.385 -12.645 -35.396 1.00 73.12 473 TYR A O 1
ATOM 3738 N N . GLU A 1 474 ? 47.738 -14.192 -36.885 1.00 68.25 474 GLU A N 1
ATOM 3739 C CA . GLU A 1 474 ? 48.803 -15.167 -36.591 1.00 68.25 474 GLU A CA 1
ATOM 3740 C C . GLU A 1 474 ? 50.182 -14.754 -37.140 1.00 68.25 474 GLU A C 1
ATOM 3742 O O . GLU A 1 474 ? 51.192 -15.394 -36.844 1.00 68.25 474 GLU A O 1
ATOM 3747 N N . GLN A 1 475 ? 50.251 -13.663 -37.909 1.00 68.94 475 GLN A N 1
ATOM 3748 C CA . GLN A 1 475 ? 51.510 -13.082 -38.370 1.00 68.94 475 GLN A CA 1
ATOM 3749 C C . GLN A 1 475 ? 52.287 -12.499 -37.174 1.00 68.94 475 GLN A C 1
ATOM 3751 O O . GLN A 1 475 ? 51.780 -11.660 -36.431 1.00 68.94 475 GLN A O 1
ATOM 3756 N N . THR A 1 476 ? 53.533 -12.937 -36.969 1.00 52.84 476 THR A N 1
ATOM 3757 C CA . THR A 1 476 ? 54.382 -12.510 -35.840 1.00 52.84 476 THR A CA 1
ATOM 3758 C C . THR A 1 476 ? 55.482 -11.530 -36.281 1.00 52.84 476 THR A C 1
ATOM 3760 O O . THR A 1 476 ? 55.876 -11.480 -37.447 1.00 52.84 476 THR A O 1
ATOM 3763 N N . GLY A 1 477 ? 55.983 -10.700 -35.356 1.00 57.81 477 GLY A N 1
ATOM 3764 C CA . GLY A 1 477 ? 57.051 -9.718 -35.621 1.00 57.81 477 GLY A CA 1
ATOM 3765 C C . GLY A 1 477 ? 56.557 -8.386 -36.214 1.00 57.81 477 GLY A C 1
ATOM 3766 O O . GLY A 1 477 ? 55.479 -7.917 -35.863 1.00 57.81 477 GLY A O 1
ATOM 3767 N N . ARG A 1 478 ? 57.333 -7.768 -37.125 1.00 50.91 478 ARG A N 1
ATOM 3768 C CA . ARG A 1 478 ? 56.987 -6.506 -37.842 1.00 50.91 478 ARG A CA 1
ATOM 3769 C C . ARG A 1 478 ? 55.751 -6.612 -38.756 1.00 50.91 478 ARG A C 1
ATOM 3771 O O . ARG A 1 478 ? 55.357 -5.627 -39.373 1.00 50.91 478 ARG A O 1
ATOM 3778 N N . HIS A 1 479 ? 55.187 -7.810 -38.875 1.00 54.44 479 HIS A N 1
ATOM 3779 C CA . HIS A 1 479 ? 54.001 -8.113 -39.668 1.00 54.44 479 HIS A CA 1
ATOM 3780 C C . HIS A 1 479 ? 52.771 -8.407 -38.804 1.00 54.44 479 HIS A C 1
ATOM 3782 O O . HIS A 1 479 ? 51.750 -8.809 -39.350 1.00 54.44 479 HIS A O 1
ATOM 3788 N N . SER A 1 480 ? 52.826 -8.214 -37.477 1.00 62.72 480 SER A N 1
ATOM 3789 C CA . SER A 1 480 ? 51.619 -8.382 -36.663 1.00 62.72 480 SER A CA 1
ATOM 3790 C C . SER A 1 480 ? 50.551 -7.386 -37.107 1.00 62.72 480 SER A C 1
ATOM 3792 O O . SER A 1 480 ? 50.861 -6.222 -37.379 1.00 62.72 480 SER A O 1
ATOM 3794 N N . PHE A 1 481 ? 49.300 -7.836 -37.191 1.00 71.44 481 PHE A N 1
ATOM 3795 C CA . PHE A 1 481 ? 48.176 -7.039 -37.694 1.00 71.44 481 PHE A CA 1
ATOM 3796 C C . PHE A 1 481 ? 48.123 -5.633 -37.066 1.00 71.44 481 PHE A C 1
ATOM 3798 O O . PHE A 1 481 ? 47.939 -4.637 -37.759 1.00 71.44 481 PHE A O 1
ATOM 3805 N N . TRP A 1 482 ? 48.411 -5.549 -35.766 1.00 68.75 482 TRP A N 1
ATOM 3806 C CA . TRP A 1 482 ? 48.422 -4.311 -34.985 1.00 68.75 482 TRP A CA 1
ATOM 3807 C C . TRP A 1 482 ? 49.771 -3.583 -34.940 1.00 68.75 482 TRP A C 1
ATOM 3809 O O . TRP A 1 482 ? 49.825 -2.433 -34.513 1.00 68.75 482 TRP A O 1
ATOM 3819 N N . SER A 1 483 ? 50.875 -4.204 -35.374 1.00 59.44 483 SER A N 1
ATOM 3820 C CA . SER A 1 483 ? 52.178 -3.517 -35.485 1.00 59.44 483 SER A CA 1
ATOM 3821 C C . SER A 1 483 ? 52.196 -2.455 -36.586 1.00 59.44 483 SER A C 1
ATOM 3823 O O . SER A 1 483 ? 53.019 -1.542 -36.536 1.00 59.44 483 SER A O 1
ATOM 3825 N N . ARG A 1 484 ? 51.254 -2.538 -37.537 1.00 52.78 484 ARG A N 1
ATOM 3826 C CA . ARG A 1 484 ? 51.038 -1.552 -38.604 1.00 52.78 484 ARG A CA 1
ATOM 3827 C C . ARG A 1 484 ? 50.228 -0.323 -38.174 1.00 52.78 484 ARG A C 1
ATOM 3829 O O . ARG A 1 484 ? 50.175 0.636 -38.933 1.00 52.78 484 ARG A O 1
ATOM 3836 N N . ASP A 1 485 ? 49.682 -0.272 -36.954 1.00 47.25 485 ASP A N 1
ATOM 3837 C CA . ASP A 1 485 ? 48.904 0.884 -36.461 1.00 47.25 485 ASP A CA 1
ATOM 3838 C C . ASP A 1 485 ? 49.740 2.157 -36.211 1.00 47.25 485 ASP A C 1
ATOM 3840 O O . ASP A 1 485 ? 49.186 3.194 -35.852 1.00 47.25 485 ASP A O 1
ATOM 3844 N N . ARG A 1 486 ? 51.061 2.139 -36.447 1.00 44.00 486 ARG A N 1
ATOM 3845 C CA . ARG A 1 486 ? 51.816 3.395 -36.620 1.00 44.00 486 ARG A CA 1
ATOM 3846 C C . ARG A 1 486 ? 51.562 4.072 -37.974 1.00 44.00 486 ARG A C 1
ATOM 3848 O O . ARG A 1 486 ? 51.833 5.260 -38.085 1.00 44.00 486 ARG A O 1
ATOM 3855 N N . GLU A 1 487 ? 51.032 3.361 -38.970 1.00 38.22 487 GLU A N 1
ATOM 3856 C CA . GLU A 1 487 ? 50.891 3.843 -40.356 1.00 38.22 487 GLU A CA 1
ATOM 3857 C C . GLU A 1 487 ? 49.432 3.932 -40.856 1.00 38.22 487 GLU A C 1
ATOM 3859 O O . GLU A 1 487 ? 49.201 4.425 -41.954 1.00 38.22 487 GLU A O 1
ATOM 3864 N N . ILE A 1 488 ? 48.428 3.544 -40.053 1.00 41.22 488 ILE A N 1
ATOM 3865 C CA . ILE A 1 488 ? 46.986 3.730 -40.363 1.00 41.22 488 ILE A CA 1
ATOM 3866 C C . ILE A 1 488 ? 46.408 4.975 -39.649 1.00 41.22 488 ILE A C 1
ATOM 3868 O O . ILE A 1 488 ? 45.197 5.181 -39.575 1.00 41.22 488 ILE A O 1
ATOM 3872 N N . PHE A 1 489 ? 47.266 5.880 -39.167 1.00 37.53 489 PHE A N 1
ATOM 3873 C CA . PHE A 1 489 ? 46.870 7.279 -39.001 1.00 37.53 489 PHE A CA 1
ATOM 3874 C C . PHE A 1 489 ? 46.733 7.887 -40.399 1.00 37.53 489 PHE A C 1
ATOM 3876 O O . PHE A 1 489 ? 47.667 8.503 -40.900 1.00 37.53 489 PHE A O 1
ATOM 3883 N N . ASN A 1 490 ? 45.585 7.688 -41.055 1.00 31.61 490 ASN A N 1
ATOM 3884 C CA . ASN A 1 490 ? 45.254 8.486 -42.230 1.00 31.61 490 ASN A CA 1
ATOM 3885 C C . ASN A 1 490 ? 45.010 9.940 -41.755 1.00 31.61 490 ASN A C 1
ATOM 3887 O O . ASN A 1 490 ? 44.020 10.174 -41.051 1.00 31.61 490 ASN A O 1
ATOM 3891 N N . PRO A 1 491 ? 45.870 10.919 -42.105 1.00 34.88 491 PRO A N 1
ATOM 3892 C CA . PRO A 1 491 ? 45.732 12.318 -41.693 1.00 34.88 491 PRO A CA 1
ATOM 3893 C C . PRO A 1 491 ? 44.561 13.031 -42.389 1.00 34.88 491 PRO A C 1
ATOM 3895 O O . PRO A 1 491 ? 44.263 14.180 -42.085 1.00 34.88 491 PRO A O 1
ATOM 3898 N N . GLU A 1 492 ? 43.837 12.372 -43.296 1.00 32.75 492 GLU A N 1
ATOM 3899 C CA . GLU A 1 492 ? 42.744 12.982 -44.070 1.00 32.75 492 GLU A CA 1
ATOM 3900 C C . GLU A 1 492 ? 41.458 13.283 -43.273 1.00 32.75 492 GLU A C 1
ATOM 3902 O O . GLU A 1 492 ? 40.460 13.736 -43.833 1.00 32.75 492 GLU A O 1
ATOM 3907 N N . CYS A 1 493 ? 41.453 13.082 -41.953 1.00 37.06 493 CYS A N 1
ATOM 3908 C CA . CYS A 1 493 ? 40.429 13.646 -41.066 1.00 37.06 493 CYS A CA 1
ATOM 3909 C C . CYS A 1 493 ? 40.921 14.870 -40.264 1.00 37.06 493 CYS A C 1
ATOM 3911 O O . CYS A 1 493 ? 40.241 15.301 -39.331 1.00 37.06 493 CYS A O 1
ATOM 3913 N N . GLU A 1 494 ? 42.035 15.497 -40.653 1.00 32.84 494 GLU A N 1
ATOM 3914 C CA . GLU A 1 494 ? 42.347 16.887 -40.303 1.00 32.84 494 GLU A CA 1
ATOM 3915 C C . GLU A 1 494 ? 41.581 17.851 -41.219 1.00 32.84 494 GLU A C 1
ATOM 3917 O O . GLU A 1 494 ? 42.120 18.407 -42.165 1.00 32.84 494 GLU A O 1
ATOM 3922 N N . ASN A 1 495 ? 40.290 18.066 -40.960 1.00 33.75 495 ASN A N 1
ATOM 3923 C CA . ASN A 1 495 ? 39.602 19.220 -41.557 1.00 33.75 495 ASN A CA 1
ATOM 3924 C C . ASN A 1 495 ? 38.501 19.830 -40.683 1.00 33.75 495 ASN A C 1
ATOM 3926 O O . ASN A 1 495 ? 37.613 20.523 -41.171 1.00 33.75 495 ASN A O 1
ATOM 3930 N N . TRP A 1 496 ? 38.569 19.623 -39.364 1.00 36.50 496 TRP A N 1
ATOM 3931 C CA . TRP A 1 496 ? 37.715 20.361 -38.423 1.00 36.50 496 TRP A CA 1
ATOM 3932 C C . TRP A 1 496 ? 38.476 21.426 -37.618 1.00 36.50 496 TRP A C 1
ATOM 3934 O O . TRP A 1 496 ? 37.859 22.357 -37.110 1.00 36.50 496 TRP A O 1
ATOM 3944 N N . ARG A 1 497 ? 39.817 21.365 -37.574 1.00 31.39 497 ARG A N 1
ATOM 3945 C CA . ARG A 1 497 ? 40.666 22.411 -36.969 1.00 31.39 497 ARG A CA 1
ATOM 3946 C C . ARG A 1 497 ? 41.010 23.579 -37.904 1.00 31.39 497 ARG A C 1
ATOM 3948 O O . ARG A 1 497 ? 41.635 24.531 -37.456 1.00 31.39 497 ARG A O 1
ATOM 3955 N N . GLN A 1 498 ? 40.553 23.565 -39.159 1.00 39.22 498 GLN A N 1
ATOM 3956 C CA . GLN A 1 498 ? 40.680 24.695 -40.091 1.00 39.22 498 GLN A CA 1
ATOM 3957 C C . GLN A 1 498 ? 39.315 25.238 -40.532 1.00 39.22 498 GLN A C 1
ATOM 3959 O O . GLN A 1 498 ? 38.997 25.312 -41.711 1.00 39.22 498 GLN A O 1
ATOM 3964 N N . LYS A 1 499 ? 38.505 25.661 -39.559 1.00 37.03 499 LYS A N 1
ATOM 3965 C CA . LYS A 1 499 ? 37.558 26.776 -39.722 1.00 37.03 499 LYS A CA 1
ATOM 3966 C C . LYS A 1 499 ? 37.535 27.614 -38.441 1.00 37.03 499 LYS A C 1
ATOM 3968 O O . LYS A 1 499 ? 36.509 27.781 -37.800 1.00 37.03 499 LYS A O 1
ATOM 3973 N N . GLN A 1 500 ? 38.697 28.145 -38.073 1.00 35.69 500 GLN A N 1
ATOM 3974 C CA . GLN A 1 500 ? 38.734 29.541 -37.652 1.00 35.69 500 GLN A CA 1
ATOM 3975 C C . GLN A 1 500 ? 39.179 30.321 -38.879 1.00 35.69 500 GLN A C 1
ATOM 3977 O O . GLN A 1 500 ? 40.327 30.242 -39.313 1.00 35.69 500 GLN A O 1
ATOM 3982 N N . THR A 1 501 ? 38.228 30.993 -39.511 1.00 34.97 501 THR A N 1
ATOM 3983 C CA . THR A 1 501 ? 38.518 31.993 -40.526 1.00 34.97 501 THR A CA 1
ATOM 3984 C C . THR A 1 501 ? 39.407 33.066 -39.911 1.00 34.97 501 THR A C 1
ATOM 3986 O O . THR A 1 501 ? 39.153 33.565 -38.816 1.00 34.97 501 THR A O 1
ATOM 3989 N N . ARG A 1 502 ? 40.442 33.459 -40.654 1.00 38.97 502 ARG A N 1
ATOM 3990 C CA . ARG A 1 502 ? 41.359 34.563 -40.334 1.00 38.97 502 ARG A CA 1
ATOM 3991 C C . ARG A 1 502 ? 40.646 35.930 -40.218 1.00 38.97 502 ARG A C 1
ATOM 3993 O O . ARG A 1 502 ? 41.300 36.912 -39.912 1.00 38.97 502 ARG A O 1
ATOM 4000 N N . SER A 1 503 ? 39.324 35.986 -40.414 1.00 44.06 503 SER A N 1
ATOM 4001 C CA . SER A 1 503 ? 38.482 37.179 -40.273 1.00 44.06 503 SER A CA 1
ATOM 4002 C C . SER A 1 503 ? 37.905 37.409 -38.869 1.00 44.06 503 SER A C 1
ATOM 4004 O O . SER A 1 503 ? 37.412 38.502 -38.626 1.00 44.06 503 SER A O 1
ATOM 4006 N N . ASP A 1 504 ? 37.993 36.451 -37.935 1.00 42.75 504 ASP A N 1
ATOM 4007 C CA . ASP A 1 504 ? 37.480 36.635 -36.557 1.00 42.75 504 ASP A CA 1
ATOM 4008 C C . ASP A 1 504 ? 38.589 36.889 -35.516 1.00 42.75 504 ASP A C 1
ATOM 4010 O O . ASP A 1 504 ? 38.313 37.152 -34.348 1.00 42.75 504 ASP A O 1
ATOM 4014 N N . LEU A 1 505 ? 39.860 36.857 -35.939 1.00 41.72 505 LEU A N 1
ATOM 4015 C CA . LEU A 1 505 ? 41.039 37.139 -35.103 1.00 41.72 505 LEU A CA 1
ATOM 4016 C C . LEU A 1 505 ? 41.638 38.543 -35.328 1.00 41.72 505 LEU A C 1
ATOM 4018 O O . LEU A 1 505 ? 42.602 38.904 -34.654 1.00 41.72 505 LEU A O 1
ATOM 4022 N N . GLU A 1 506 ? 41.063 39.356 -36.222 1.00 41.91 506 GLU A N 1
ATOM 4023 C CA . GLU A 1 506 ? 41.520 40.732 -36.497 1.00 41.91 506 GLU A CA 1
ATOM 4024 C C . GLU A 1 506 ? 40.644 41.836 -35.870 1.00 41.91 506 GLU A C 1
ATOM 4026 O O . GLU A 1 506 ? 41.026 43.001 -35.903 1.00 41.91 506 GLU A O 1
ATOM 4031 N N . SER A 1 507 ? 39.542 41.511 -35.183 1.00 42.38 507 SER A N 1
ATOM 4032 C CA . SER A 1 507 ? 38.692 42.512 -34.503 1.00 42.38 507 SER A CA 1
ATOM 4033 C C . SER A 1 507 ? 39.108 42.853 -33.060 1.00 42.38 507 SER A C 1
ATOM 4035 O O . SER A 1 507 ? 38.467 43.680 -32.418 1.00 42.38 507 SER A O 1
ATOM 4037 N N . TRP A 1 508 ? 40.205 42.279 -32.549 1.00 36.72 508 TRP A N 1
ATOM 4038 C CA . TRP A 1 508 ? 40.694 42.495 -31.172 1.00 36.72 508 TRP A CA 1
ATOM 4039 C C . TRP A 1 508 ? 42.137 43.031 -31.084 1.00 36.72 508 TRP A C 1
ATOM 4041 O O . TRP A 1 508 ? 42.778 42.927 -30.040 1.00 36.72 508 TRP A O 1
ATOM 4051 N N . ARG A 1 509 ? 42.678 43.614 -32.167 1.00 38.34 509 ARG A N 1
ATOM 4052 C CA . ARG A 1 509 ? 44.035 44.211 -32.177 1.00 38.34 509 ARG A CA 1
ATOM 4053 C C . ARG A 1 509 ? 44.132 45.659 -32.679 1.00 38.34 509 ARG A C 1
ATOM 4055 O O . ARG A 1 509 ? 45.242 46.145 -32.861 1.00 38.34 509 ARG A O 1
ATOM 4062 N N . SER A 1 510 ? 43.020 46.382 -32.831 1.00 43.12 510 SER A N 1
ATOM 4063 C CA . SER A 1 510 ? 43.035 47.803 -33.237 1.00 43.12 510 SER A CA 1
ATOM 4064 C C . SER A 1 510 ? 42.338 48.761 -32.260 1.00 43.12 510 SER A C 1
ATOM 4066 O O . SER A 1 510 ? 41.885 49.827 -32.665 1.00 43.12 510 SER A O 1
ATOM 4068 N N . ALA A 1 511 ? 42.261 48.418 -30.973 1.00 45.50 511 ALA A N 1
ATOM 4069 C CA . ALA A 1 511 ? 41.833 49.341 -29.920 1.00 45.50 511 ALA A CA 1
ATOM 4070 C C . ALA A 1 511 ? 42.768 49.203 -28.711 1.00 45.50 511 ALA A C 1
ATOM 4072 O O . ALA A 1 511 ? 42.478 48.479 -27.764 1.00 45.50 511 ALA A O 1
ATOM 4073 N N . GLY A 1 512 ? 43.938 49.842 -28.783 1.00 41.25 512 GLY A N 1
ATOM 4074 C CA . GLY A 1 512 ? 44.890 49.853 -27.670 1.00 41.25 512 GLY A CA 1
ATOM 4075 C C . GLY A 1 512 ? 46.338 50.124 -28.066 1.00 41.25 512 GLY A C 1
ATOM 4076 O O . GLY A 1 512 ? 47.184 49.276 -27.812 1.00 41.25 512 GLY A O 1
ATOM 4077 N N . ASN A 1 513 ? 46.603 51.255 -28.734 1.00 31.89 513 ASN A N 1
ATOM 4078 C CA . ASN A 1 513 ? 47.805 52.091 -28.552 1.00 31.89 513 ASN A CA 1
ATOM 4079 C C . ASN A 1 513 ? 47.875 53.181 -29.632 1.00 31.89 513 ASN A C 1
ATOM 4081 O O . ASN A 1 513 ? 48.381 52.941 -30.726 1.00 31.89 513 ASN A O 1
ATOM 4085 N N . ASN A 1 514 ? 47.364 54.374 -29.321 1.00 33.97 514 ASN A N 1
ATOM 4086 C CA . ASN A 1 514 ? 48.161 55.602 -29.179 1.00 33.97 514 ASN A CA 1
ATOM 4087 C C . ASN A 1 514 ? 47.269 56.848 -29.292 1.00 33.97 514 ASN A C 1
ATOM 4089 O O . ASN A 1 514 ? 46.663 57.047 -30.337 1.00 33.97 514 ASN A O 1
ATOM 4093 N N . MET A 1 515 ? 47.343 57.677 -28.240 1.00 35.97 515 MET A N 1
ATOM 4094 C CA . MET A 1 515 ? 46.962 59.100 -28.142 1.00 35.97 515 MET A CA 1
ATOM 4095 C C . MET A 1 515 ? 45.492 59.481 -28.308 1.00 35.97 515 MET A C 1
ATOM 4097 O O . MET A 1 515 ? 44.907 59.260 -29.387 1.00 35.97 515 MET A O 1
#

Secondary structure (DSSP, 8-state):
-EEEEEEE-SS-SSSS-EEEEEESSSSEEEEEETT-EEEEEETTT--EEEEEEPPTT--EEEEEEPPPP--TTS-TTS--EEEEEETTSEEEEEETTS-EEEEEE-SSS---EEEE-TTSSEEEEE-TTSEEEEEETTS-EEEEEE--SS----EEE-TTSSEEEEEETTEEEEEESSTTPPPEEEE--SS-EEEEEE-TTT--EEEEETTS-EEEE-TT--EEEEPPP-SS-EEEEEE-TTSSEEEEEETTEEEEEETTS-EEEEE--SSSSEEEEEE-TTSSS-EEEEEETTS-EEEEEEEE---SSPPSS------SPPP-TTS--SSSEEEEE-HHHHHHT---GGG-EEEEEEEEHHHHHHHHHHHHHHHHTT-STTEEEEEEE-SSPPTTS-S-TTEEEEEEEE--TT-HHHHHHHHHHHHHHHT---TTSEEEEEEHHHHHH-TTTS--S---SEEEE--SSGGGTS--GGG-TTGGGGT---GGG--SS----TTSSSTTSSSSS--

InterPro domains:
  IPR001680 WD40 repeat [PF00400] (11-42)
  IPR001680 WD40 repeat [PF00400] (104-135)
  IPR001680 WD40 repeat [PF00400] (184-218)
  IPR001680 WD40 repeat [PS50082] (104-135)
  IPR001680 WD40 repeat [PS50082] (186-227)
  IPR001680 WD40 repeat [SM00320] (5-42)
  IPR001680 WD40 repeat [SM00320] (97-136)
  IPR001680 WD40 repeat [SM00320] (138-175)
  IPR001680 WD40 repeat [SM00320] (179-218)
  IPR001680 WD40 repeat [SM00320] (220-258)
  IPR001680 WD40 repeat [SM00320] (260-301)
  IPR015943 WD40/YVTN repeat-like-containing domain superfamily [G3DSA:2.130.10.10] (4-58)
  IPR015943 WD40/YVTN repeat-like-containing domain superfamily [G3DSA:2.130.10.10] (72-173)
  IPR015943 WD40/YVTN repeat-like-containing domain superfamily [G3DSA:2.130.10.10] (174-319)
  IPR023398 Translation Initiation factor eIF- 4e-like [G3DSA:3.30.760.10] (320-467)
  IPR036322 WD40-repeat-containing domain superfamily [SSF50978] (9-299)

Radius of gyration: 32.05 Å; chains: 1; bounding box: 84×83×78 Å

Foldseek 3Di:
DKDKDKDWDPDFPAPFFWQEKEAPALQWIWTDALSQWIWIAGNVVRDIDTLDGHPNPFGWHYKYWQADAPDDPDPSQFRTWIWTWGQCQWIFTAHPSRDTPDIDNHDDGGFQDKDADNNSQKMWTWFQNQKIWIAGNNRHTPDIDRDAPGGFQEKEAELVNQWIWTWHWQKIWIGGNDPPDDIAMDRNHPGGWNYKYAQNPQRWIWTFGPNQKIFIAHPNRDTQDIDDRDPDGWQEKDAQLLRQWIWTWAAQKIFIAGNSGHTPDMGGHNFGGWNYKYAHPPSPSFWIWTTGRNNIIMIMGTDDDPDPDDDPDDDDDPDPDDDALADDDPDFKDKDADVVLCVVQPDPLQQKKKWKAKDFPVCQRVLSVLVNVCVVVVQQHQFGMKMWGHQDDDPQDPPPNGIIMMITMGDRNVDPVVVLVSVVSSCVSSVDADPVQKIFMAGVVLVVCDCVNPVDPDSGPDIHGGHNDSVQCVDDDCSHNCVCVVPPPPVVPPPPVPPPPPVVVPPPPPPDDDD

Organism: Hyalella azteca (NCBI:txid294128)

pLDDT: mean 79.72, std 18.62, range [27.78, 97.62]

Sequence (515 aa):
MRLVEVTLQHQPRHSDAVSCVAWVTPDELYSCGADHQLLCWNVPSGETSKVADLPADVFPLEMHVRPRSGVQGGNAEAEIIFLITADDGKFHLVNRKGHVEKSVAAHQGAALTSRWNHDGSSFLTGGEDGLVKFWTRSGMLRFSLSKSSGFVYSAAWSPESDAVLYTSGTALVIEPLTANTKPKQWEAHEALVLKVAWNPNTGLIVSWGGDKRYKVWDRDGRQLYTSAPLYPNITALAWAADGQLFVMGSYNAIRLCDKNGWCHSQHQPACGSLFNLAWSNDGTGSLFAGAGENGHVFVARVIEKWAATPKDEVRLHSCTRIEDPTEDVDFHYLVEKRNDLVRKYACQESEEGKWILFFKTAKFFSAWKHACSLYRTGKLEGVTHMYASTSRANPRTNDNRDMQVILFKCGPYNDQDLMLRYGRNIVELLRYTNATGHIPYKTDKQSESGTRATGCKKNHLYMLPVAQRWSEYEQTGRHSFWSRDREIFNPECENWRQKQTRSDLESWRSAGNNM